Protein AF-0000000084549673 (afdb_homodimer)

Secondary structure (DSSP, 8-state):
--EEEEEEEEEEEE-STT---HHHHHHHHHHH-SSPPPEEETTEEEEEEEEEEEES-SS-TTSTT-EEEEEEEEEE-TTS-EEEEETTS---EEE--STTEEEEEEEEEEEETTTTEEEEE--TTS--HHHHHHHHHHHHT-TT-EEEE-B-TTHHHHHHH-SEEEEEEEEEE---TTT--TT--TTHHHHHHHHHTT-SEEEEEEE--TT--B-HHHHHHHHHHHHHTGGGEEEEEEEEEETTEEEEEETTT-B-EEEEEEEPPTT----HHHHHHHHHHHHHHHHHHHHTT-/--EEEEEEEEEEEE-STT---HHHHHHHHHHH-SSPPPEEETTEEEEEEEEEEEES-SSSTTSTT-EEEEEEEEEE-TTS-EEEEETTS---EEE--STTEEEEEEEEEEEETTTTEEEEE--TTS--HHHHHHHHHHHHT-TT-EEEE-B-HHHHHHHHH-SEEEEEEEEEE---TTT--TT--TTHHHHHHHHHTT-SEEEEEEE--TT--B-HHHHHHHHHHHHHTGGGEEEEEEEEEETTEEEEEETTTSB-EEEEEEEPPTT----HHHHHHHHHHHHHHHHHHHHTT-

Organism: NCBI:txid1508404

Sequence (588 aa):
MPTKLINFDLFKIYYGQNKQDTFDLKLDEEFKKNIKTEINVFDYILRIGELKQVKRNSAFPDLIDNKLWIGVIERINVTEEGYTAQIGKSGRKTYATGDDEGPLNDTVFLYDPKSGVLILQRSRGGAAHTNMTNFVSSMCKDENVTLKILVDKKTLSKLDKLPQIDTIEYQIAKPNPKTFRDNKRELNGDIKMLNKMKGEKMKVIIGEQKDVLLDKQMVRQKVKSLLESEDEVSRLIVKGYNNADREVLDLIKHKIQAHKKVTADPGHKVSYIHIIDVMESIFREKENLIKDFIMPTKLINFDLFKIYYGQNKQDTFDLKLDEEFKKNIKTEINVFDYILRIGELKQVKRNSAFPDLIDNKLWIGVIERINVTEEGYTAQIGKSGRKTYATGDDEGPLNDTVFLYDPKSGVLILQRSRGGAAHTNMTNFVSSMCKDENVTLKILVDKKTLSKLDKLPQIDTIEYQIAKPNPKTFRDNKRELNGDIKMLNKMKGEKMKVIIGEQKDVLLDKQMVRQKVKSLLESEDEVSRLIVKGYNNADREVLDLIKHKIQAHKKVTADPGHKVSYIHIIDVMESIFREKENLIKDFI

Solvent-accessible surface area (backbone atoms only — not comparable to full-atom values): 30996 Å² total; per-residue (Å²): 107,46,67,46,81,46,43,29,44,34,27,36,62,41,62,38,89,94,52,70,82,46,61,55,57,47,50,55,53,47,66,72,40,78,66,52,68,75,42,78,54,88,80,29,37,36,29,60,74,44,74,48,77,45,62,63,40,77,89,51,68,85,46,83,85,40,48,26,42,39,37,26,38,32,31,30,30,41,63,33,62,30,40,31,36,43,70,99,49,68,69,72,47,81,41,39,63,47,78,54,13,5,28,42,28,61,18,46,37,37,38,33,66,84,50,33,35,34,39,36,36,67,36,89,79,23,52,41,72,70,52,41,36,51,47,53,18,58,73,51,71,32,92,52,42,42,70,41,77,40,54,48,82,62,40,75,64,35,65,83,64,42,67,36,26,20,25,42,33,36,27,40,42,57,72,55,73,92,68,54,67,88,77,73,71,80,62,41,63,61,53,42,51,31,53,66,29,37,34,39,30,37,37,39,31,36,12,81,35,86,100,31,53,21,35,42,72,52,44,53,52,47,47,51,51,45,63,69,43,44,91,28,40,84,40,41,30,34,24,24,21,52,85,87,43,82,40,66,33,19,72,70,37,17,50,48,69,52,74,44,80,42,68,23,57,78,85,40,54,58,45,71,70,54,53,61,70,45,47,63,58,52,46,61,75,40,40,73,65,49,55,70,59,92,107,45,67,46,80,44,44,30,42,36,25,35,63,39,62,38,92,97,51,68,81,44,62,57,57,48,49,55,54,46,65,72,41,79,64,51,66,75,42,79,54,89,81,31,36,36,30,61,73,44,74,48,77,45,62,63,41,78,90,52,68,84,46,81,86,40,48,26,41,39,36,27,38,32,31,29,31,41,64,34,62,30,39,30,36,42,69,99,50,68,70,69,48,80,40,39,63,49,78,54,12,6,28,42,28,60,17,47,36,38,37,32,64,84,49,33,35,33,40,36,36,67,35,87,78,23,51,40,71,70,53,40,36,51,47,51,16,58,72,53,73,31,90,51,40,42,70,40,76,40,59,48,73,65,56,66,58,49,64,79,66,48,73,33,26,24,27,42,35,35,24,37,37,49,69,52,74,90,70,50,63,86,75,70,68,76,62,36,61,64,53,41,53,26,52,61,27,30,25,31,25,34,36,41,34,42,17,78,38,87,98,36,57,28,38,48,72,57,48,54,54,49,50,53,52,42,62,71,47,38,89,24,35,78,37,42,34,40,28,26,26,55,86,95,41,83,44,77,43,36,66,49,57,38,31,49,64,50,76,43,80,40,66,23,57,78,84,40,53,58,44,70,70,53,52,60,68,45,46,62,58,53,46,62,74,41,40,74,66,49,56,72,60,91

Radius of gyration: 26.8 Å; Cα contacts (8 Å, |Δi|>4): 1280; chains: 2; bounding box: 69×76×56 Å

InterPro domains:
  IPR046618 Protein of unknown function DUF6731 [PF20505] (3-285)

Foldseek 3Di:
DDKDKWKKFKWFKDFPPPDALLLVVLLVVQVPDPDFDWDDDPQWIKTWPDKDWDACDPPCRPDPLRIKIKTKIKIFRLPDWDWDDDPPDDDIDIHNPDSPHGDIDIKIWMARSVLRMIIIIDTDVHQDQVNVQVVSCVSSVTPGMHIHFAAAPCLVVCLVQFPWWFKKWWKFFADDVVPPDPPDCPCPPVNVVCVVVVHTIDIDMGGPDPPDTDDSVVLVVVQVSCVVPVVTIPFIWIWTHRVHRTDIRRVCPSTDMDIDMFDDDPPDHDDVVRVSVCNSVRCVVCVVVSVVSD/DDKDKWKKFKWFKDFPPPDALLLVVLLVVQVPDPDFDWDDDPQKIKTWPDKDWDACDPPCRPDPLRIKIKTKIKIFRLPDWDWDDDPPDDDIDIHNPDSPHGDIWIKIWMARSVLRMIIIIDTDVHQDQVNVQSVSCVSSVTPGMHIHFAADPVLLVVLVVFPWWFKKKKKFFADPPVPPDPPPCDCPPVNVVCVVVVHTMDIDMGGPDPPDTDDSVVLNVVQVVCVVRVVTIDWIWIWTDDVPDIDIRGRVVSTDMDIDMFDDDPPDHDDVVRVSVCNSVRCVVCVVVSVVSD

pLDDT: mean 82.58, std 14.22, range [35.56, 98.69]

Nearest PDB structures (foldseek):
  7qoo-assembly1_N  TM=3.558E-01  e=6.976E-04  Homo sapiens
  7ywx-assembly1_N  TM=2.847E-01  e=2.328E-03  Homo sapiens
  4yg6-assembly1_A  TM=3.276E-01  e=4.716E+00  Rotavirus A RVA/Cow-tc/USA/B223/1983/G10P[11]
  4yfw-assembly2_B  TM=3.011E-01  e=8.614E+00  Rotavirus A
  2w68-assembly2_B  TM=1.889E-01  e=6.919E+00  Vibrio cholerae

Structure (mmCIF, N/CA/C/O backbone):
data_AF-0000000084549673-model_v1
#
loop_
_entity.id
_entity.type
_entity.pdbx_description
1 polymer 'Uncharacterized protein'
#
loop_
_atom_site.group_PDB
_atom_site.id
_atom_site.type_symbol
_atom_site.label_atom_id
_atom_site.label_alt_id
_atom_site.label_comp_id
_atom_site.label_asym_id
_atom_site.label_entity_id
_atom_site.label_seq_id
_atom_site.pdbx_PDB_ins_code
_atom_site.Cartn_x
_atom_site.Cartn_y
_atom_site.Cartn_z
_atom_site.occupancy
_atom_site.B_iso_or_equiv
_atom_site.auth_seq_id
_atom_site.auth_comp_id
_atom_site.auth_asym_id
_atom_site.auth_atom_id
_atom_site.pdbx_PDB_model_num
ATOM 1 N N . MET A 1 1 ? -21.125 -1.888 -21.172 1 83.12 1 MET A N 1
ATOM 2 C CA . MET A 1 1 ? -21 -2.924 -20.156 1 83.12 1 MET A CA 1
ATOM 3 C C . MET A 1 1 ? -19.797 -2.666 -19.25 1 83.12 1 MET A C 1
ATOM 5 O O . MET A 1 1 ? -18.719 -2.316 -19.734 1 83.12 1 MET A O 1
ATOM 9 N N . PRO A 1 2 ? -20.031 -2.777 -17.859 1 88.25 2 PRO A N 1
ATOM 10 C CA . PRO A 1 2 ? -18.906 -2.531 -16.953 1 88.25 2 PRO A CA 1
ATOM 11 C C . PRO A 1 2 ? -17.766 -3.52 -17.172 1 88.25 2 PRO A C 1
ATOM 13 O O . PRO A 1 2 ? -18 -4.723 -17.297 1 88.25 2 PRO A O 1
ATOM 16 N N . THR A 1 3 ? -16.609 -3.043 -17.391 1 89.69 3 THR A N 1
ATOM 17 C CA . THR A 1 3 ? -15.422 -3.865 -17.641 1 89.69 3 THR A CA 1
ATOM 18 C C . THR A 1 3 ? -14.289 -3.492 -16.688 1 89.69 3 THR A C 1
ATOM 20 O O . THR A 1 3 ? -14.07 -2.312 -16.406 1 89.69 3 THR A O 1
ATOM 23 N N . LYS A 1 4 ? -13.609 -4.473 -16.141 1 88.5 4 LYS A N 1
ATOM 24 C CA . LYS A 1 4 ? -12.453 -4.273 -15.273 1 88.5 4 LYS A CA 1
ATOM 25 C C . LYS A 1 4 ? -11.266 -5.113 -15.734 1 88.5 4 LYS A C 1
ATOM 27 O O . LYS A 1 4 ? -11.438 -6.254 -16.172 1 88.5 4 LYS A O 1
ATOM 32 N N . LEU A 1 5 ? -10.141 -4.52 -15.656 1 86.88 5 LEU A N 1
ATOM 33 C CA . LEU A 1 5 ? -8.914 -5.285 -15.859 1 86.88 5 LEU A CA 1
ATOM 34 C C . LEU A 1 5 ? -8.461 -5.941 -14.555 1 86.88 5 LEU A C 1
ATOM 36 O O . LEU A 1 5 ? -8.148 -5.25 -13.586 1 86.88 5 LEU A O 1
ATOM 40 N N . ILE A 1 6 ? -8.492 -7.223 -14.523 1 91.31 6 ILE A N 1
ATOM 41 C CA . ILE A 1 6 ? -8.094 -7.984 -13.336 1 91.31 6 ILE A CA 1
ATOM 42 C C . ILE A 1 6 ? -6.691 -8.547 -13.531 1 91.31 6 ILE A C 1
ATOM 44 O O . ILE A 1 6 ? -6.371 -9.094 -14.586 1 91.31 6 ILE A O 1
ATOM 48 N N . ASN A 1 7 ? -5.844 -8.383 -12.555 1 85.81 7 ASN A N 1
ATOM 49 C CA . ASN A 1 7 ? -4.473 -8.867 -12.586 1 85.81 7 ASN A CA 1
ATOM 50 C C . ASN A 1 7 ? -4.305 -10.125 -11.727 1 85.81 7 ASN A C 1
ATOM 52 O O . ASN A 1 7 ? -4.902 -10.234 -10.656 1 85.81 7 ASN A O 1
ATOM 56 N N . PHE A 1 8 ? -3.443 -11.047 -12.242 1 92.44 8 PHE A N 1
ATOM 57 C CA . PHE A 1 8 ? -3.182 -12.312 -11.562 1 92.44 8 PHE A CA 1
ATOM 58 C C . PHE A 1 8 ? -1.685 -12.578 -11.477 1 92.44 8 PHE A C 1
ATOM 60 O O . PHE A 1 8 ? -0.946 -12.32 -12.43 1 92.44 8 PHE A O 1
ATOM 67 N N . ASP A 1 9 ? -1.258 -13.031 -10.375 1 86.19 9 ASP A N 1
ATOM 68 C CA . ASP A 1 9 ? 0.1 -13.539 -10.203 1 86.19 9 ASP A CA 1
ATOM 69 C C . ASP A 1 9 ? 0.119 -15.062 -10.156 1 86.19 9 ASP A C 1
ATOM 71 O O . ASP A 1 9 ? -0.875 -15.688 -9.781 1 86.19 9 ASP A O 1
ATOM 75 N N . LEU A 1 10 ? 1.238 -15.602 -10.656 1 92.31 10 LEU A N 1
ATOM 76 C CA . LEU A 1 10 ? 1.411 -17.047 -10.594 1 92.31 10 LEU A CA 1
ATOM 77 C C . LEU A 1 10 ? 2.518 -17.422 -9.617 1 92.31 10 LEU A C 1
ATOM 79 O O . LEU A 1 10 ? 3.6 -16.844 -9.641 1 92.31 10 LEU A O 1
ATOM 83 N N . PHE A 1 11 ? 2.115 -18.344 -8.797 1 90.12 11 PHE A N 1
ATOM 84 C CA . PHE A 1 11 ? 3.041 -18.859 -7.789 1 90.12 11 PHE A CA 1
ATOM 85 C C . PHE A 1 11 ? 3.152 -20.375 -7.871 1 90.12 11 PHE A C 1
ATOM 87 O O . PHE A 1 11 ? 2.234 -21.047 -8.352 1 90.12 11 PHE A O 1
ATOM 94 N N . LYS A 1 12 ? 4.262 -20.859 -7.434 1 89.94 12 LYS A N 1
ATOM 95 C CA . LYS A 1 12 ? 4.359 -22.281 -7.129 1 89.94 12 LYS A CA 1
ATOM 96 C C . LYS A 1 12 ? 4.426 -22.516 -5.625 1 89.94 12 LYS A C 1
ATOM 98 O O . LYS A 1 12 ? 5.152 -21.828 -4.91 1 89.94 12 LYS A O 1
ATOM 103 N N . ILE A 1 13 ? 3.564 -23.438 -5.125 1 92.69 13 ILE A N 1
ATOM 104 C CA . ILE A 1 13 ? 3.531 -23.75 -3.703 1 92.69 13 ILE A CA 1
ATOM 105 C C . ILE A 1 13 ? 4.609 -24.781 -3.381 1 92.69 13 ILE A C 1
ATOM 107 O O . ILE A 1 13 ? 4.707 -25.828 -4.047 1 92.69 13 ILE A O 1
ATOM 111 N N . TYR A 1 14 ? 5.387 -24.453 -2.398 1 85.25 14 TYR A N 1
ATOM 112 C CA . TYR A 1 14 ? 6.371 -25.391 -1.874 1 85.25 14 TYR A CA 1
ATOM 113 C C . TYR A 1 14 ? 6.078 -25.734 -0.417 1 85.25 14 TYR A C 1
ATOM 115 O O . TYR A 1 14 ? 5.691 -24.859 0.365 1 85.25 14 TYR A O 1
ATOM 123 N N . TYR A 1 15 ? 6.258 -26.969 -0.117 1 87 15 TYR A N 1
ATOM 124 C CA . TYR A 1 15 ? 6.012 -27.469 1.232 1 87 15 TYR A CA 1
ATOM 125 C C . TYR A 1 15 ? 7.324 -27.797 1.937 1 87 15 TYR A C 1
ATOM 127 O O . TYR A 1 15 ? 8.383 -27.844 1.304 1 87 15 TYR A O 1
ATOM 135 N N . GLY A 1 16 ? 7.133 -27.797 3.367 1 76.44 16 GLY A N 1
ATOM 136 C CA . GLY A 1 16 ? 8.289 -28.25 4.129 1 76.44 16 GLY A CA 1
ATOM 137 C C . GLY A 1 16 ? 8.727 -29.656 3.766 1 76.44 16 GLY A C 1
ATOM 138 O O . GLY A 1 16 ? 8.07 -30.344 2.973 1 76.44 16 GLY A O 1
ATOM 139 N N . GLN A 1 17 ? 9.836 -30.078 4.352 1 67 17 GLN A N 1
ATOM 140 C CA . GLN A 1 17 ? 10.469 -31.359 4.059 1 67 17 GLN A CA 1
ATOM 141 C C . GLN A 1 17 ? 9.477 -32.5 4.215 1 67 17 GLN A C 1
ATOM 143 O O . GLN A 1 17 ? 8.703 -32.531 5.176 1 67 17 GLN A O 1
ATOM 148 N N . ASN A 1 18 ? 9.398 -33.5 3.35 1 59.22 18 ASN A N 1
ATOM 149 C CA . ASN A 1 18 ? 8.711 -34.781 3.314 1 59.22 18 ASN A CA 1
ATOM 150 C C . ASN A 1 18 ? 7.215 -34.594 3.074 1 59.22 18 ASN A C 1
ATOM 152 O O . ASN A 1 18 ? 6.43 -35.5 3.348 1 59.22 18 ASN A O 1
ATOM 156 N N . LYS A 1 19 ? 6.852 -33.344 2.855 1 63.75 19 LYS A N 1
ATOM 157 C CA . LYS A 1 19 ? 5.41 -33.25 2.648 1 63.75 19 LYS A CA 1
ATOM 158 C C . LYS A 1 19 ? 5.074 -33.094 1.169 1 63.75 19 LYS A C 1
ATOM 160 O O . LYS A 1 19 ? 5.836 -32.469 0.423 1 63.75 19 LYS A O 1
ATOM 165 N N . GLN A 1 20 ? 4.191 -33.906 0.659 1 67.19 20 GLN A N 1
ATOM 166 C CA . GLN A 1 20 ? 3.607 -33.844 -0.676 1 67.19 20 GLN A CA 1
ATOM 167 C C . GLN A 1 20 ? 2.482 -32.812 -0.744 1 67.19 20 GLN A C 1
ATOM 169 O O . GLN A 1 20 ? 2.17 -32.156 0.255 1 67.19 20 GLN A O 1
ATOM 174 N N . ASP A 1 21 ? 1.849 -32.75 -2.041 1 70.62 21 ASP A N 1
ATOM 175 C CA . ASP A 1 21 ? 0.817 -31.766 -2.35 1 70.62 21 ASP A CA 1
ATOM 176 C C . ASP A 1 21 ? -0.351 -31.859 -1.372 1 70.62 21 ASP A C 1
ATOM 178 O O . ASP A 1 21 ? -1.394 -32.438 -1.699 1 70.62 21 ASP A O 1
ATOM 182 N N . THR A 1 22 ? -0.245 -31.266 -0.17 1 86.94 22 THR A N 1
ATOM 183 C CA . THR A 1 22 ? -1.205 -31.297 0.928 1 86.94 22 THR A CA 1
ATOM 184 C C . THR A 1 22 ? -2.344 -30.312 0.688 1 86.94 22 THR A C 1
ATOM 186 O O . THR A 1 22 ? -3.449 -30.5 1.206 1 86.94 22 THR A O 1
ATOM 189 N N . PHE A 1 23 ? -2.096 -29.359 -0.16 1 95.19 23 PHE A N 1
ATOM 190 C CA . PHE A 1 23 ? -3.139 -28.375 -0.377 1 95.19 23 PHE A CA 1
ATOM 191 C C . PHE A 1 23 ? -4.289 -28.969 -1.183 1 95.19 23 PHE A C 1
ATOM 193 O O . PHE A 1 23 ? -5.457 -28.688 -0.895 1 95.19 23 PHE A O 1
ATOM 200 N N . ASP A 1 24 ? -3.982 -29.812 -2.182 1 95.56 24 ASP A N 1
ATOM 201 C CA . ASP A 1 24 ? -5.008 -30.5 -2.959 1 95.56 24 ASP A CA 1
ATOM 202 C C . ASP A 1 24 ? -5.914 -31.328 -2.055 1 95.56 24 ASP A C 1
ATOM 204 O O . ASP A 1 24 ? -7.137 -31.297 -2.191 1 95.56 24 ASP A O 1
ATOM 208 N N . LEU A 1 25 ? -5.352 -32.062 -1.158 1 94.56 25 LEU A N 1
ATOM 209 C CA . LEU A 1 25 ? -6.109 -32.875 -0.231 1 94.56 25 LEU A CA 1
ATOM 210 C C . LEU A 1 25 ? -7.012 -32.031 0.654 1 94.56 25 LEU A C 1
ATOM 212 O O . LEU A 1 25 ? -8.156 -32.406 0.921 1 94.56 25 LEU A O 1
ATOM 216 N N . LYS A 1 26 ? -6.512 -30.984 1.095 1 96.12 26 LYS A N 1
ATOM 217 C CA . LYS A 1 26 ? -7.293 -30.094 1.949 1 96.12 26 LYS A CA 1
ATOM 218 C C . LYS A 1 26 ? -8.445 -29.469 1.176 1 96.12 26 LYS A C 1
ATOM 220 O O . LYS A 1 26 ? -9.531 -29.25 1.728 1 96.12 26 LYS A O 1
ATOM 225 N N . LEU A 1 27 ? -8.18 -29.125 -0.097 1 97.56 27 LEU A N 1
ATOM 226 C CA . LEU A 1 27 ? -9.258 -28.594 -0.927 1 97.56 27 LEU A CA 1
ATOM 227 C C . LEU A 1 27 ? -10.352 -29.625 -1.131 1 97.56 27 LEU A C 1
ATOM 229 O O . LEU A 1 27 ? -11.539 -29.297 -1.164 1 97.56 27 LEU A O 1
ATOM 233 N N . ASP A 1 28 ? -9.953 -30.891 -1.211 1 96.5 28 ASP A N 1
ATOM 234 C CA . ASP A 1 28 ? -10.93 -31.969 -1.292 1 96.5 28 ASP A CA 1
ATOM 235 C C . ASP A 1 28 ? -11.812 -32.031 -0.044 1 96.5 28 ASP A C 1
ATOM 237 O O . ASP A 1 28 ? -13.023 -32.188 -0.14 1 96.5 28 ASP A O 1
ATOM 241 N N . GLU A 1 29 ? -11.211 -31.859 1.021 1 96.94 29 GLU A N 1
ATOM 242 C CA . GLU A 1 29 ? -11.945 -31.828 2.281 1 96.94 29 GLU A CA 1
ATOM 243 C C . GLU A 1 29 ? -12.906 -30.656 2.34 1 96.94 29 GLU A C 1
ATOM 245 O O . GLU A 1 29 ? -14.062 -30.797 2.721 1 96.94 29 GLU A O 1
ATOM 250 N N . GLU A 1 30 ? -12.422 -29.5 1.992 1 97.25 30 GLU A N 1
ATOM 251 C CA . GLU A 1 30 ? -13.234 -28.281 2.02 1 97.25 30 GLU A CA 1
ATOM 252 C C . GLU A 1 30 ? -14.422 -28.391 1.064 1 97.25 30 GLU A C 1
ATOM 254 O O . GLU A 1 30 ? -15.5 -27.859 1.343 1 97.25 30 GLU A O 1
ATOM 259 N N . PHE A 1 31 ? -14.172 -29.031 -0.018 1 96.94 31 PHE A N 1
ATOM 260 C CA . PHE A 1 31 ? -15.203 -29.203 -1.038 1 96.94 31 PHE A CA 1
ATOM 261 C C . PHE A 1 31 ? -16.406 -29.938 -0.476 1 96.94 31 PHE A C 1
ATOM 263 O O . PHE A 1 31 ? -17.547 -29.656 -0.866 1 96.94 31 PHE A O 1
ATOM 270 N N . LYS A 1 32 ? -16.234 -30.734 0.459 1 96.06 32 LYS A N 1
ATOM 271 C CA . LYS A 1 32 ? -17.281 -31.578 1.014 1 96.06 32 LYS A CA 1
ATOM 272 C C . LYS A 1 32 ? -17.969 -30.906 2.203 1 96.06 32 LYS A C 1
ATOM 274 O O . LYS A 1 32 ? -19.047 -31.328 2.625 1 96.06 32 LYS A O 1
ATOM 279 N N . LYS A 1 33 ? -17.438 -29.859 2.648 1 95.06 33 LYS A N 1
ATOM 280 C CA . LYS A 1 33 ? -17.953 -29.203 3.848 1 95.06 33 LYS A CA 1
ATOM 281 C C . LYS A 1 33 ? -19.047 -28.188 3.5 1 95.06 33 LYS A C 1
ATOM 283 O O . LYS A 1 33 ? -18.938 -27.484 2.498 1 95.06 33 LYS A O 1
ATOM 288 N N . ASN A 1 34 ? -20 -28.125 4.344 1 90.25 34 ASN A N 1
ATOM 289 C CA . ASN A 1 34 ? -21 -27.078 4.234 1 90.25 34 ASN A CA 1
ATOM 290 C C . ASN A 1 34 ? -20.484 -25.75 4.812 1 90.25 34 ASN A C 1
ATOM 292 O O . ASN A 1 34 ? -20.562 -24.719 4.156 1 90.25 34 ASN A O 1
ATOM 296 N N . ILE A 1 35 ? -20.047 -25.938 6.023 1 91.94 35 ILE A N 1
ATOM 297 C CA . ILE A 1 35 ? -19.406 -24.797 6.66 1 91.94 35 ILE A CA 1
ATOM 298 C C . ILE A 1 35 ? -17.891 -24.906 6.5 1 91.94 35 ILE A C 1
ATOM 300 O O . ILE A 1 35 ? -17.266 -25.844 6.988 1 91.94 35 ILE A O 1
ATOM 304 N N . LYS A 1 36 ? -17.359 -23.984 5.82 1 95.31 36 LYS A N 1
ATOM 305 C CA . LYS A 1 36 ? -15.945 -24.031 5.484 1 95.31 36 LYS A CA 1
ATOM 306 C C . LYS A 1 36 ? -15.078 -23.734 6.703 1 95.31 36 LYS A C 1
ATOM 308 O O . LYS A 1 36 ? -15.539 -23.094 7.656 1 95.31 36 LYS A O 1
ATOM 313 N N . THR A 1 37 ? -13.906 -24.219 6.602 1 96.81 37 THR A N 1
ATOM 314 C CA . THR A 1 37 ? -12.93 -23.969 7.652 1 96.81 37 THR A CA 1
ATOM 315 C C . THR A 1 37 ? -12.555 -22.5 7.703 1 96.81 37 THR A C 1
ATOM 317 O O . THR A 1 37 ? -12.281 -21.875 6.668 1 96.81 37 THR A O 1
ATOM 320 N N . GLU A 1 38 ? -12.617 -21.938 8.852 1 97.12 38 GLU A N 1
ATOM 321 C CA . GLU A 1 38 ? -12.227 -20.547 9.062 1 97.12 38 GLU A CA 1
ATOM 322 C C . GLU A 1 38 ? -10.844 -20.453 9.695 1 97.12 38 GLU A C 1
ATOM 324 O O . GLU A 1 38 ? -10.57 -21.109 10.711 1 97.12 38 GLU A O 1
ATOM 329 N N . ILE A 1 39 ? -9.984 -19.703 9.078 1 94.62 39 ILE A N 1
ATOM 330 C CA . ILE A 1 39 ? -8.609 -19.547 9.539 1 94.62 39 ILE A CA 1
ATOM 331 C C . ILE A 1 39 ? -8.383 -18.094 9.977 1 94.62 39 ILE A C 1
ATOM 333 O O . ILE A 1 39 ? -8.625 -17.156 9.211 1 94.62 39 ILE A O 1
ATOM 3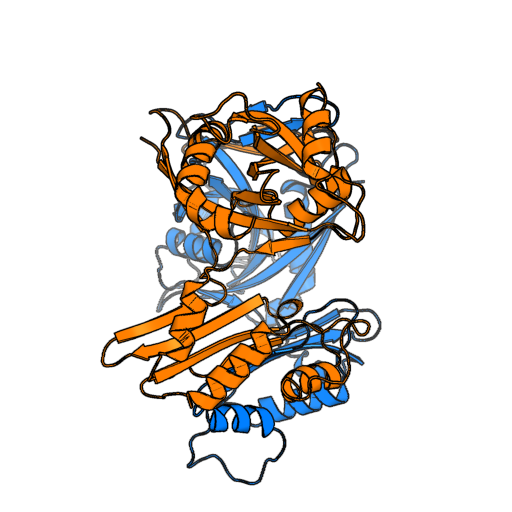37 N N . ASN A 1 40 ? -7.902 -17.953 11.172 1 88.88 40 ASN A N 1
ATOM 338 C CA . ASN A 1 40 ? -7.547 -16.625 11.672 1 88.88 40 ASN A CA 1
ATOM 339 C C . ASN A 1 40 ? -6.18 -16.188 11.164 1 88.88 40 ASN A C 1
ATOM 341 O O . ASN A 1 40 ? -5.18 -16.875 11.383 1 88.88 40 ASN A O 1
ATOM 345 N N . VAL A 1 41 ? -6.172 -15.172 10.445 1 78.44 41 VAL A N 1
ATOM 346 C CA . VAL A 1 41 ? -4.938 -14.555 9.984 1 78.44 41 VAL A CA 1
ATOM 347 C C . VAL A 1 41 ? -4.883 -13.102 10.445 1 78.44 41 VAL A C 1
ATOM 349 O O . VAL A 1 41 ? -5.559 -12.234 9.875 1 78.44 41 VAL A O 1
ATOM 352 N N . PHE A 1 42 ? -4.117 -12.773 11.438 1 70.5 42 PHE A N 1
ATOM 353 C CA . PHE A 1 42 ? -4.047 -11.453 12.055 1 70.5 42 PHE A CA 1
ATOM 354 C C . PHE A 1 42 ? -5.422 -11 12.531 1 70.5 42 PHE A C 1
ATOM 356 O O . PHE A 1 42 ? -6.035 -11.656 13.375 1 70.5 42 PHE A O 1
ATOM 363 N N . ASP A 1 43 ? -5.922 -9.883 11.922 1 73.69 43 ASP A N 1
ATOM 364 C CA . ASP A 1 43 ? -7.199 -9.336 12.375 1 73.69 43 ASP A CA 1
ATOM 365 C C . ASP A 1 43 ? -8.336 -9.758 11.453 1 73.69 43 ASP A C 1
ATOM 367 O O . ASP A 1 43 ? -9.453 -9.234 11.555 1 73.69 43 ASP A O 1
ATOM 371 N N . TYR A 1 44 ? -8.023 -10.797 10.633 1 86.5 44 TYR A N 1
ATOM 372 C CA . TYR A 1 44 ? -9.016 -11.211 9.656 1 86.5 44 TYR A CA 1
ATOM 373 C C . TYR A 1 44 ? -9.281 -12.711 9.75 1 86.5 44 TYR A C 1
ATOM 375 O O . TYR A 1 44 ? -8.516 -13.445 10.383 1 86.5 44 TYR A O 1
ATOM 383 N N . ILE A 1 45 ? -10.398 -13.086 9.25 1 95 45 ILE A N 1
ATOM 384 C CA . ILE A 1 45 ? -10.75 -14.492 9.086 1 95 45 ILE A CA 1
ATOM 385 C C . ILE A 1 45 ? -10.82 -14.836 7.598 1 95 45 ILE A C 1
ATOM 387 O O . ILE A 1 45 ? -11.508 -14.156 6.828 1 95 45 ILE A O 1
ATOM 391 N N . LEU A 1 46 ? -10.039 -15.805 7.203 1 96.12 46 LEU A N 1
ATOM 392 C CA . LEU A 1 46 ? -10.062 -16.281 5.824 1 96.12 46 LEU A CA 1
ATOM 393 C C . LEU A 1 46 ? -10.812 -17.609 5.719 1 96.12 46 LEU A C 1
ATOM 395 O O . LEU A 1 46 ? -10.68 -18.469 6.586 1 96.12 46 LEU A O 1
ATOM 399 N N . ARG A 1 47 ? -11.562 -17.781 4.746 1 97.69 47 ARG A N 1
ATOM 400 C CA . ARG A 1 47 ? -12.219 -19.047 4.43 1 97.69 47 ARG A CA 1
ATOM 401 C C . ARG A 1 47 ? -12.477 -19.172 2.93 1 97.69 47 ARG A C 1
ATOM 403 O O . ARG A 1 47 ? -12.391 -18.188 2.197 1 97.69 47 ARG A O 1
ATOM 410 N N . ILE A 1 48 ? -12.688 -20.328 2.482 1 97.69 48 ILE A N 1
ATOM 411 C CA . ILE A 1 48 ? -13.086 -20.531 1.095 1 97.69 48 ILE A CA 1
ATOM 412 C C . ILE A 1 48 ? -14.586 -20.328 0.952 1 97.69 48 ILE A C 1
ATOM 414 O O . ILE A 1 48 ? -15.383 -21.047 1.565 1 97.69 48 ILE A O 1
ATOM 418 N N . GLY A 1 49 ? -15 -19.375 0.216 1 95.88 49 GLY A N 1
ATOM 419 C CA . GLY A 1 49 ? -16.422 -19.094 0.02 1 95.88 49 GLY A CA 1
ATOM 420 C C . GLY A 1 49 ? -17.047 -19.938 -1.068 1 95.88 49 GLY A C 1
ATOM 421 O O . GLY A 1 49 ? -18.219 -20.328 -0.961 1 95.88 49 GLY A O 1
ATOM 422 N N . GLU A 1 50 ? -16.328 -20.094 -2.109 1 95.38 50 GLU A N 1
ATOM 423 C CA . GLU A 1 50 ? -16.734 -20.906 -3.246 1 95.38 50 GLU A CA 1
ATOM 424 C C . GLU A 1 50 ? -15.594 -21.797 -3.719 1 95.38 50 GLU A C 1
ATOM 426 O O . GLU A 1 50 ? -14.43 -21.406 -3.67 1 95.38 50 GLU A O 1
ATOM 431 N N . LEU A 1 51 ? -15.969 -22.984 -4.094 1 97.62 51 LEU A N 1
ATOM 432 C CA . LEU A 1 51 ? -14.977 -23.938 -4.578 1 97.62 51 LEU A CA 1
ATOM 433 C C . LEU A 1 51 ? -15.586 -24.859 -5.625 1 97.62 51 LEU A C 1
ATOM 435 O O . LEU A 1 51 ? -16.656 -25.422 -5.414 1 97.62 51 LEU A O 1
ATOM 439 N N . LYS A 1 52 ? -14.898 -24.938 -6.727 1 96.81 52 LYS A N 1
ATOM 440 C CA . LYS A 1 52 ? -15.352 -25.875 -7.758 1 96.81 52 LYS A CA 1
ATOM 441 C C . LYS A 1 52 ? -14.164 -26.578 -8.414 1 96.81 52 LYS A C 1
ATOM 443 O O . LYS A 1 52 ? -13.023 -26.156 -8.266 1 96.81 52 LYS A O 1
ATOM 448 N N . GLN A 1 53 ? -14.469 -27.609 -9.109 1 95.5 53 GLN A N 1
ATOM 449 C CA . GLN A 1 53 ? -13.484 -28.391 -9.859 1 95.5 53 GLN A CA 1
ATOM 450 C C . GLN A 1 53 ? -13.766 -28.328 -11.359 1 95.5 53 GLN A C 1
ATOM 452 O O . GLN A 1 53 ? -14.922 -28.375 -11.781 1 95.5 53 GLN A O 1
ATOM 457 N N . VAL A 1 54 ? -12.672 -28.172 -12.047 1 94.88 54 VAL A N 1
ATOM 458 C CA . VAL A 1 54 ? -12.773 -28.297 -13.5 1 94.88 54 VAL A CA 1
ATOM 459 C C . VAL A 1 54 ? -11.703 -29.266 -14.008 1 94.88 54 VAL A C 1
ATOM 461 O O . VAL A 1 54 ? -10.719 -29.531 -13.312 1 94.88 54 VAL A O 1
ATOM 464 N N . LYS A 1 55 ? -11.93 -29.797 -15.188 1 93.69 55 LYS A N 1
ATOM 465 C CA . LYS A 1 55 ? -10.969 -30.75 -15.75 1 93.69 55 LYS A CA 1
ATOM 466 C C . LYS A 1 55 ? -9.703 -30.031 -16.219 1 93.69 55 LYS A C 1
ATOM 468 O O . LYS A 1 55 ? -9.781 -28.984 -16.891 1 93.69 55 LYS A O 1
ATOM 473 N N . ARG A 1 56 ? -8.656 -30.547 -15.781 1 93.56 56 ARG A N 1
ATOM 474 C CA . ARG A 1 56 ? -7.379 -29.984 -16.203 1 93.56 56 ARG A CA 1
ATOM 475 C C . ARG A 1 56 ? -7.156 -30.203 -17.688 1 93.56 56 ARG A C 1
ATOM 477 O O . ARG A 1 56 ? -6.715 -29.297 -18.406 1 93.56 56 ARG A O 1
ATOM 484 N N . ASN A 1 57 ? -7.332 -31.484 -18.094 1 87.19 57 ASN A N 1
ATOM 485 C CA . ASN A 1 57 ? -7.289 -31.859 -19.5 1 87.19 57 ASN A CA 1
ATOM 486 C C . ASN A 1 57 ? -8.664 -32.281 -20 1 87.19 57 ASN A C 1
ATOM 488 O O . ASN A 1 57 ? -9.164 -33.344 -19.641 1 87.19 57 ASN A O 1
ATOM 492 N N . SER A 1 58 ? -9.172 -31.484 -20.844 1 81.25 58 SER A N 1
ATOM 493 C CA . SER A 1 58 ? -10.516 -31.781 -21.328 1 81.25 58 SER A CA 1
ATOM 494 C C . SER A 1 58 ? -10.492 -32.844 -22.406 1 81.25 58 SER A C 1
ATOM 496 O O . SER A 1 58 ? -11.492 -33.531 -22.625 1 81.25 58 SER A O 1
ATOM 498 N N . ALA A 1 59 ? -9.305 -32.969 -23.016 1 78.94 59 ALA A N 1
ATOM 499 C CA . ALA A 1 59 ? -9.18 -33.938 -24.094 1 78.94 59 ALA A CA 1
ATOM 500 C C . ALA A 1 59 ? -9.133 -35.375 -23.547 1 78.94 59 ALA A C 1
ATOM 502 O O . ALA A 1 59 ? -9.555 -36.312 -24.219 1 78.94 59 ALA A O 1
ATOM 503 N N . PHE A 1 60 ? -8.594 -35.531 -22.344 1 83.31 60 PHE A N 1
ATOM 504 C CA . PHE A 1 60 ? -8.508 -36.844 -21.703 1 83.31 60 PHE A CA 1
ATOM 505 C C . PHE A 1 60 ? -9.18 -36.844 -20.344 1 83.31 60 PHE A C 1
ATOM 507 O O . PHE A 1 60 ? -8.5 -36.875 -19.312 1 83.31 60 PHE A O 1
ATOM 514 N N . PRO A 1 61 ? -10.43 -36.844 -20.297 1 77.69 61 PRO A N 1
ATOM 515 C CA . PRO A 1 61 ? -11.188 -36.625 -19.062 1 77.69 61 PRO A CA 1
ATOM 516 C C . PRO A 1 61 ? -11.008 -37.75 -18.062 1 77.69 61 PRO A C 1
ATOM 518 O O . PRO A 1 61 ? -11.195 -37.562 -16.859 1 77.69 61 PRO A O 1
ATOM 521 N N . ASP A 1 62 ? -10.625 -38.875 -18.516 1 79.19 62 ASP A N 1
ATOM 522 C CA . ASP A 1 62 ? -10.594 -40.062 -17.641 1 79.19 62 ASP A CA 1
ATOM 523 C C . ASP A 1 62 ? -9.219 -40.219 -16.984 1 79.19 62 ASP A C 1
ATOM 525 O O . ASP A 1 62 ? -8.977 -41.188 -16.281 1 79.19 62 ASP A O 1
ATOM 529 N N . LEU A 1 63 ? -8.414 -39.219 -17.203 1 79.06 63 LEU A N 1
ATOM 530 C CA . LEU A 1 63 ? -7.105 -39.25 -16.562 1 79.06 63 LEU A CA 1
ATOM 531 C C . LEU A 1 63 ? -7.23 -39.156 -15.055 1 79.06 63 LEU A C 1
ATOM 533 O O . LEU A 1 63 ? -8.086 -38.406 -14.547 1 79.06 63 LEU A O 1
ATOM 537 N N . ILE A 1 64 ? -6.414 -39.844 -14.383 1 77.44 64 ILE A N 1
ATOM 538 C CA . ILE A 1 64 ? -6.344 -39.75 -12.93 1 77.44 64 ILE A CA 1
ATOM 539 C C . ILE A 1 64 ? -5.809 -38.375 -12.523 1 77.44 64 ILE A C 1
ATOM 541 O O . ILE A 1 64 ? -4.906 -37.844 -13.164 1 77.44 64 ILE A O 1
ATOM 545 N N . ASP A 1 65 ? -6.371 -37.75 -11.602 1 80.81 65 ASP A N 1
ATOM 546 C CA . ASP A 1 65 ? -5.918 -36.5 -11.031 1 80.81 65 ASP A CA 1
ATOM 547 C C . ASP A 1 65 ? -6.031 -35.375 -12.047 1 80.81 65 ASP A C 1
ATOM 549 O O . ASP A 1 65 ? -5.121 -34.531 -12.164 1 80.81 65 ASP A O 1
ATOM 553 N N . ASN A 1 66 ? -7.02 -35.469 -12.891 1 89.62 66 ASN A N 1
ATOM 554 C CA . ASN A 1 66 ? -7.301 -34.5 -13.938 1 89.62 66 ASN A CA 1
ATOM 555 C C . ASN A 1 66 ? -8.211 -33.375 -13.422 1 89.62 66 ASN A C 1
ATOM 557 O O . ASN A 1 66 ? -9.305 -33.188 -13.945 1 89.62 66 ASN A O 1
ATOM 561 N N . LYS A 1 67 ? -7.68 -32.688 -12.422 1 94.12 67 LYS A N 1
ATOM 562 C CA . LYS A 1 67 ? -8.555 -31.656 -11.867 1 94.12 67 LYS A CA 1
ATOM 563 C C . LYS A 1 67 ? -7.793 -30.375 -11.594 1 94.12 67 LYS A C 1
ATOM 565 O O . LYS A 1 67 ? -6.605 -30.406 -11.258 1 94.12 67 LYS A O 1
ATOM 570 N N . LEU A 1 68 ? -8.445 -29.297 -11.805 1 96.81 68 LEU A N 1
ATOM 571 C CA . LEU A 1 68 ? -8.086 -27.969 -11.344 1 96.81 68 LEU A CA 1
ATOM 572 C C . LEU A 1 68 ? -9.078 -27.469 -10.289 1 96.81 68 LEU A C 1
ATOM 574 O O . LEU A 1 68 ? -10.281 -27.719 -10.398 1 96.81 68 LEU A O 1
ATOM 578 N N . TRP A 1 69 ? -8.539 -26.828 -9.289 1 98.12 69 TRP A N 1
ATOM 579 C CA . TRP A 1 69 ? -9.406 -26.172 -8.328 1 98.12 69 TRP A CA 1
ATOM 580 C C . TRP A 1 69 ? -9.578 -24.688 -8.664 1 98.12 69 TRP A C 1
ATOM 582 O O . TRP A 1 69 ? -8.602 -24.016 -8.984 1 98.12 69 TRP A O 1
ATOM 592 N N . ILE A 1 70 ? -10.773 -24.203 -8.695 1 98.62 70 ILE A N 1
ATOM 593 C CA . ILE A 1 70 ? -11.086 -22.766 -8.75 1 98.62 70 ILE A CA 1
ATOM 594 C C . ILE A 1 70 ? -11.898 -22.375 -7.52 1 98.62 70 ILE A C 1
ATOM 596 O O . ILE A 1 70 ? -12.883 -23.016 -7.176 1 98.62 70 ILE A O 1
ATOM 600 N N . GLY A 1 71 ? -11.469 -21.391 -6.855 1 98 71 GLY A N 1
ATOM 601 C CA . GLY A 1 71 ? -12.172 -20.984 -5.645 1 98 71 GLY A CA 1
ATOM 602 C C . GLY A 1 71 ? -12.016 -19.516 -5.328 1 98 71 GLY A C 1
ATOM 603 O O . GLY A 1 71 ? -11.398 -18.766 -6.094 1 98 71 GLY A O 1
ATOM 604 N N . VAL A 1 72 ? -12.711 -19.078 -4.309 1 97.81 72 VAL A N 1
ATOM 605 C CA . VAL A 1 72 ? -12.672 -17.719 -3.791 1 97.81 72 VAL A CA 1
ATOM 606 C C . VAL A 1 72 ? -12.281 -17.734 -2.314 1 97.81 72 VAL A C 1
ATOM 608 O O . VAL A 1 72 ? -12.914 -18.422 -1.509 1 97.81 72 VAL A O 1
ATOM 611 N N . ILE A 1 73 ? -11.227 -17.078 -2.035 1 97.44 73 ILE A N 1
ATOM 612 C CA . ILE A 1 73 ? -10.898 -16.828 -0.634 1 97.44 73 ILE A CA 1
ATOM 613 C C . ILE A 1 73 ? -11.617 -15.578 -0.145 1 97.44 73 ILE A C 1
ATOM 615 O O . ILE A 1 73 ? -11.492 -14.508 -0.746 1 97.44 73 ILE A O 1
ATOM 619 N N . GLU A 1 74 ? -12.43 -15.758 0.885 1 96.94 74 GLU A N 1
ATOM 620 C CA . GLU A 1 74 ? -13.086 -14.641 1.55 1 96.94 74 GLU A CA 1
ATOM 621 C C . GLU A 1 74 ? -12.266 -14.141 2.736 1 96.94 74 GLU A C 1
ATOM 623 O O . GLU A 1 74 ? -11.898 -14.93 3.615 1 96.94 74 GLU A O 1
ATOM 628 N N . ARG A 1 75 ? -11.898 -12.922 2.691 1 95.75 75 ARG A N 1
ATOM 629 C CA . ARG A 1 75 ? -11.281 -12.258 3.832 1 95.75 75 ARG A CA 1
ATOM 630 C C . ARG A 1 75 ? -12.305 -11.43 4.605 1 95.75 75 ARG A C 1
ATOM 632 O O . ARG A 1 75 ? -12.758 -10.391 4.125 1 95.75 75 ARG A O 1
ATOM 639 N N . ILE A 1 76 ? -12.656 -11.875 5.812 1 95.88 76 ILE A N 1
ATOM 640 C CA . ILE A 1 76 ? -13.688 -11.25 6.629 1 95.88 76 ILE A CA 1
ATOM 641 C C . ILE A 1 76 ? -13.047 -10.43 7.746 1 95.88 76 ILE A C 1
ATOM 643 O O . ILE A 1 76 ? -12.195 -10.938 8.484 1 95.88 76 ILE A O 1
ATOM 647 N N . ASN A 1 77 ? -13.398 -9.188 7.828 1 93.06 77 ASN A N 1
ATOM 648 C CA . ASN A 1 77 ? -12.93 -8.32 8.906 1 93.06 77 ASN A CA 1
ATOM 649 C C . ASN A 1 77 ? -14.008 -8.125 9.977 1 93.06 77 ASN A C 1
ATOM 651 O O . ASN A 1 77 ? -14.867 -7.254 9.844 1 93.06 77 ASN A O 1
ATOM 655 N N . VAL A 1 78 ? -13.977 -8.82 11.016 1 92.69 78 VAL A N 1
ATOM 656 C CA . VAL A 1 78 ? -15.047 -8.805 12.008 1 92.69 78 VAL A CA 1
ATOM 657 C C . VAL A 1 78 ? -14.875 -7.605 12.938 1 92.69 78 VAL A C 1
ATOM 659 O O . VAL A 1 78 ? -15.742 -7.328 13.773 1 92.69 78 VAL A O 1
ATOM 662 N N . THR A 1 79 ? -13.82 -6.859 12.766 1 89.62 79 THR A N 1
ATOM 663 C CA . THR A 1 79 ? -13.578 -5.719 13.641 1 89.62 79 THR A CA 1
ATOM 664 C C . THR A 1 79 ? -14.18 -4.445 13.055 1 89.62 79 THR A C 1
ATOM 666 O O . THR A 1 79 ? -14.219 -3.404 13.711 1 89.62 79 THR A O 1
ATOM 669 N N . GLU A 1 80 ? -14.633 -4.559 11.867 1 91.19 80 GLU A N 1
ATOM 670 C CA . GLU A 1 80 ? -15.164 -3.375 11.203 1 91.19 80 GLU A CA 1
ATOM 671 C C . GLU A 1 80 ? -16.625 -3.574 10.805 1 91.19 80 GLU A C 1
ATOM 673 O O . GLU A 1 80 ? -17.062 -4.703 10.562 1 91.19 80 GLU A O 1
ATOM 678 N N . GLU A 1 81 ? -17.297 -2.457 10.789 1 94.06 81 GLU A N 1
ATOM 679 C CA . GLU A 1 81 ? -18.625 -2.426 10.164 1 94.06 81 GLU A CA 1
ATOM 680 C C . GLU A 1 81 ? -18.516 -2.186 8.664 1 94.06 81 GLU A C 1
ATOM 682 O O . GLU A 1 81 ? -17.484 -1.758 8.164 1 94.06 81 GLU A O 1
ATOM 687 N N . GLY A 1 82 ? -19.562 -2.658 7.914 1 94 82 GLY A N 1
ATOM 688 C CA . GLY A 1 82 ? -19.688 -2.307 6.508 1 94 82 GLY A CA 1
ATOM 689 C C . GLY A 1 82 ? -20.562 -1.095 6.273 1 94 82 GLY A C 1
ATOM 690 O O . GLY A 1 82 ? -21.562 -0.902 6.973 1 94 82 GLY A O 1
ATOM 691 N N . TYR A 1 83 ? -20.156 -0.224 5.305 1 95.5 83 TYR A N 1
ATOM 692 C CA . TYR A 1 83 ? -20.938 0.95 4.941 1 95.5 83 TYR A CA 1
ATOM 693 C C . TYR A 1 83 ? -21.172 1.003 3.439 1 95.5 83 TYR A C 1
ATOM 695 O O . TYR A 1 83 ? -20.297 0.644 2.65 1 95.5 83 TYR A O 1
ATOM 703 N N . THR A 1 84 ? -22.344 1.402 3.051 1 96.81 84 THR A N 1
ATOM 704 C CA . THR A 1 84 ? -22.656 1.722 1.66 1 96.81 84 THR A CA 1
ATOM 705 C C . THR A 1 84 ? -23.344 3.074 1.557 1 96.81 84 THR A C 1
ATOM 707 O O . THR A 1 84 ? -23.891 3.574 2.541 1 96.81 84 THR A O 1
ATOM 710 N N . ALA A 1 85 ? -23.203 3.65 0.453 1 96.69 85 ALA A N 1
ATOM 711 C CA . ALA A 1 85 ? -23.891 4.91 0.177 1 96.69 85 ALA A CA 1
ATOM 712 C C . ALA A 1 85 ? -24.359 4.973 -1.273 1 96.69 85 ALA A C 1
ATOM 714 O O . ALA A 1 85 ? -23.891 4.207 -2.119 1 96.69 85 ALA A O 1
ATOM 715 N N . GLN A 1 86 ? -25.359 5.77 -1.443 1 96.06 86 GLN A N 1
ATOM 716 C CA . GLN A 1 86 ? -25.859 6.098 -2.775 1 96.06 86 GLN A CA 1
ATOM 717 C C . GLN A 1 86 ? -25.438 7.508 -3.186 1 96.06 86 GLN A C 1
ATOM 719 O O . GLN A 1 86 ? -25.609 8.461 -2.416 1 96.06 86 GLN A O 1
ATOM 724 N N . ILE A 1 87 ? -24.875 7.547 -4.348 1 95.25 87 ILE A N 1
ATOM 725 C CA . ILE A 1 87 ? -24.484 8.875 -4.82 1 95.25 87 ILE A CA 1
ATOM 726 C C . ILE A 1 87 ? -25.719 9.719 -5.074 1 95.25 87 ILE A C 1
ATOM 728 O O . ILE A 1 87 ? -26.781 9.188 -5.426 1 95.25 87 ILE A O 1
ATOM 732 N N . GLY A 1 88 ? -25.625 11.031 -4.938 1 94 88 GLY A N 1
ATOM 733 C CA . GLY A 1 88 ? -26.734 11.945 -5.141 1 94 88 GLY A CA 1
ATOM 734 C C . GLY A 1 88 ? -27.688 11.992 -3.963 1 94 88 GLY A C 1
ATOM 735 O O . GLY A 1 88 ? -28.672 12.75 -3.979 1 94 88 GLY A O 1
ATOM 736 N N . LYS A 1 89 ? -27.453 11.234 -2.992 1 93.5 89 LYS A N 1
ATOM 737 C CA . LYS A 1 89 ? -28.281 11.211 -1.787 1 93.5 89 LYS A CA 1
ATOM 738 C C . LYS A 1 89 ? -27.422 11.367 -0.534 1 93.5 89 LYS A C 1
ATOM 740 O O . LYS A 1 89 ? -26.25 10.992 -0.53 1 93.5 89 LYS A O 1
ATOM 745 N N . SER A 1 90 ? -28.031 11.883 0.467 1 92.44 90 SER A N 1
ATOM 746 C CA . SER A 1 90 ? -27.344 12.008 1.747 1 92.44 90 SER A CA 1
ATOM 747 C C . SER A 1 90 ? -27.453 10.719 2.555 1 92.44 90 SER A C 1
ATOM 749 O O . SER A 1 90 ? -28.391 9.938 2.373 1 92.44 90 SER A O 1
ATOM 751 N N . GLY A 1 91 ? -26.438 10.57 3.344 1 92.44 91 GLY A N 1
ATOM 752 C CA . GLY A 1 91 ? -26.531 9.484 4.312 1 92.44 91 GLY A CA 1
ATOM 753 C C . GLY A 1 91 ? -25.812 8.227 3.863 1 92.44 91 GLY A C 1
ATOM 754 O O . GLY A 1 91 ? -25.266 8.172 2.756 1 92.44 91 GLY A O 1
ATOM 755 N N . ARG A 1 92 ? -25.656 7.293 4.77 1 95.06 92 ARG A N 1
ATOM 756 C CA . ARG A 1 92 ? -25.016 5.996 4.566 1 95.06 92 ARG A CA 1
ATOM 757 C C . ARG A 1 92 ? -25.844 4.879 5.195 1 95.06 92 ARG A C 1
ATOM 759 O O . ARG A 1 92 ? -26.734 5.141 6.008 1 95.06 92 ARG A O 1
ATOM 766 N N . LYS A 1 93 ? -25.734 3.699 4.699 1 96 93 LYS A N 1
ATOM 767 C CA . LYS A 1 93 ? -26.266 2.5 5.336 1 96 93 LYS A CA 1
ATOM 768 C C . LYS A 1 93 ? -25.172 1.692 6.012 1 96 93 LYS A C 1
ATOM 770 O O . LYS A 1 93 ? -24.062 1.555 5.469 1 96 93 LYS A O 1
ATOM 775 N N . THR A 1 94 ? -25.469 1.156 7.188 1 96 94 THR A N 1
ATOM 776 C CA . THR A 1 94 ? -24.516 0.4 7.992 1 96 94 THR A CA 1
ATOM 777 C C . THR A 1 94 ? -24.922 -1.068 8.078 1 96 94 THR A C 1
ATOM 779 O O . THR A 1 94 ? -26.109 -1.382 8.242 1 96 94 THR A O 1
ATOM 782 N N . TYR A 1 95 ? -23.891 -1.908 7.918 1 94.88 95 TYR A N 1
ATOM 783 C CA . TYR A 1 95 ? -24.125 -3.346 7.984 1 94.88 95 TYR A CA 1
ATOM 784 C C . TYR A 1 95 ? -23.062 -4.035 8.82 1 94.88 95 TYR A C 1
ATOM 786 O O . TYR A 1 95 ? -22.047 -3.422 9.18 1 94.88 95 TYR A O 1
ATOM 794 N N . ALA A 1 96 ? -23.312 -5.363 9.172 1 94.62 96 ALA A N 1
ATOM 795 C CA . ALA A 1 96 ? -22.359 -6.223 9.867 1 94.62 96 ALA A CA 1
ATOM 796 C C . ALA A 1 96 ? -21.938 -5.598 11.195 1 94.62 96 ALA A C 1
ATOM 798 O O . ALA A 1 96 ? -20.734 -5.48 11.469 1 94.62 96 ALA A O 1
ATOM 799 N N . THR A 1 97 ? -22.906 -5.168 11.961 1 93.38 97 THR A N 1
ATOM 800 C CA . THR A 1 97 ? -22.641 -4.484 13.219 1 93.38 97 THR A CA 1
ATOM 801 C C . THR A 1 97 ? -22.359 -5.496 14.328 1 93.38 97 THR A C 1
ATOM 803 O O . THR A 1 97 ? -21.797 -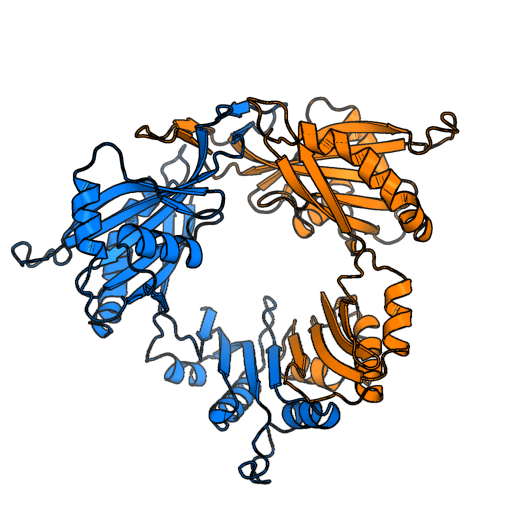5.145 15.367 1 93.38 97 THR A O 1
ATOM 806 N N . GLY A 1 98 ? -22.766 -6.754 14.062 1 91.12 98 GLY A N 1
ATOM 807 C CA . GLY A 1 98 ? -22.562 -7.781 15.07 1 91.12 98 GLY A CA 1
ATOM 808 C C . GLY A 1 98 ? -21.094 -8.172 15.227 1 91.12 98 GLY A C 1
ATOM 809 O O . GLY A 1 98 ? -20.312 -8.055 14.281 1 91.12 98 GLY A O 1
ATOM 810 N N . ASP A 1 99 ? -20.766 -8.766 16.328 1 89.81 99 ASP A N 1
ATOM 811 C CA . ASP A 1 99 ? -19.391 -9.125 16.641 1 89.81 99 ASP A CA 1
ATOM 812 C C . ASP A 1 99 ? -18.906 -10.266 15.758 1 89.81 99 ASP A C 1
ATOM 814 O O . ASP A 1 99 ? -17.703 -10.43 15.547 1 89.81 99 ASP A O 1
ATOM 818 N N . ASP A 1 100 ? -19.859 -10.992 15.258 1 93.25 100 ASP A N 1
ATOM 819 C CA . ASP A 1 100 ? -19.5 -12.148 14.445 1 93.25 100 ASP A CA 1
ATOM 820 C C . ASP A 1 100 ? -19.688 -11.859 12.961 1 93.25 100 ASP A C 1
ATOM 822 O O . ASP A 1 100 ? -19.719 -12.781 12.141 1 93.25 100 ASP A O 1
ATOM 826 N N . GLU A 1 101 ? -19.906 -10.617 12.688 1 95.5 101 GLU A N 1
ATOM 827 C CA . GLU A 1 101 ? -20.109 -10.211 11.297 1 95.5 101 GLU A CA 1
ATOM 828 C C . GLU A 1 101 ? -19.031 -9.234 10.844 1 95.5 101 GLU A C 1
ATOM 830 O O . GLU A 1 101 ? -18.438 -8.531 11.664 1 95.5 101 GLU A O 1
ATOM 835 N N . GLY A 1 102 ? -18.781 -9.18 9.555 1 95.94 102 GLY A N 1
ATOM 836 C CA . GLY A 1 102 ? -17.844 -8.203 9.016 1 95.94 102 GLY A CA 1
ATOM 837 C C . GLY A 1 102 ? -17.906 -8.094 7.504 1 95.94 102 GLY A C 1
ATOM 838 O O . GLY A 1 102 ? -18.453 -8.969 6.828 1 95.94 102 GLY A O 1
ATOM 839 N N . PRO A 1 103 ? -17.438 -7.016 7.004 1 95.31 103 PRO A N 1
ATOM 840 C CA . PRO A 1 103 ? -17.266 -6.918 5.551 1 95.31 103 PRO A CA 1
ATOM 841 C C . PRO A 1 103 ? -16.25 -7.922 5.008 1 95.31 103 PRO A C 1
ATOM 843 O O . PRO A 1 103 ? -15.336 -8.336 5.734 1 95.31 103 PRO A O 1
ATOM 846 N N . LEU A 1 104 ? -16.375 -8.391 3.83 1 95.38 104 LEU A N 1
ATOM 847 C CA . LEU A 1 104 ? -15.422 -9.344 3.279 1 95.38 104 LEU A CA 1
ATOM 848 C C . LEU A 1 104 ? -14.969 -8.922 1.887 1 95.38 104 LEU A C 1
ATOM 850 O O . LEU A 1 104 ? -15.695 -8.219 1.18 1 95.38 104 LEU A O 1
ATOM 854 N N . ASN A 1 105 ? -13.797 -9.195 1.543 1 93.12 105 ASN A N 1
ATOM 855 C CA . ASN A 1 105 ? -13.18 -9.039 0.229 1 93.12 105 ASN A CA 1
ATOM 856 C C . ASN A 1 105 ? -12.773 -10.383 -0.363 1 93.12 105 ASN A C 1
ATOM 858 O O . ASN A 1 105 ? -12.289 -11.266 0.354 1 93.12 105 ASN A O 1
ATOM 862 N N . ASP A 1 106 ? -12.945 -10.453 -1.661 1 95.62 106 ASP A N 1
ATOM 863 C CA . ASP A 1 106 ? -12.711 -11.727 -2.34 1 95.62 106 ASP A CA 1
ATOM 864 C C . ASP A 1 106 ? -11.344 -11.742 -3.018 1 95.62 106 ASP A C 1
ATOM 866 O O . ASP A 1 106 ? -10.883 -10.711 -3.514 1 95.62 106 ASP A O 1
ATOM 870 N N . THR A 1 107 ? -10.758 -12.859 -3.025 1 96.19 107 THR A N 1
ATOM 871 C CA . THR A 1 107 ? -9.625 -13.188 -3.887 1 96.19 107 THR A CA 1
ATOM 872 C C . THR A 1 107 ? -9.867 -14.508 -4.617 1 96.19 107 THR A C 1
ATOM 874 O O . THR A 1 107 ? -9.969 -15.562 -3.988 1 96.19 107 THR A O 1
ATOM 877 N N . VAL A 1 108 ? -9.961 -14.422 -5.902 1 97.88 108 VAL A N 1
ATOM 878 C CA . VAL A 1 108 ? -10.188 -15.625 -6.691 1 97.88 108 VAL A CA 1
ATOM 879 C C . VAL A 1 108 ? -8.859 -16.312 -6.988 1 97.88 108 VAL A C 1
ATOM 881 O O . VAL A 1 108 ? -7.852 -15.648 -7.238 1 97.88 108 VAL A O 1
ATOM 884 N N . PHE A 1 109 ? -8.867 -17.641 -6.941 1 98.5 109 PHE A N 1
ATOM 885 C CA . PHE A 1 109 ? -7.645 -18.375 -7.223 1 98.5 109 PHE A CA 1
ATOM 886 C C . PHE A 1 109 ? -7.938 -19.609 -8.07 1 98.5 109 PHE A C 1
ATOM 888 O O . PHE A 1 109 ? -9.078 -20.078 -8.117 1 98.5 109 PHE A O 1
ATOM 895 N N . LEU A 1 110 ? -6.984 -20.062 -8.82 1 98.62 110 LEU A N 1
ATOM 896 C CA . LEU A 1 110 ? -6.941 -21.375 -9.453 1 98.62 110 LEU A CA 1
ATOM 897 C C . LEU A 1 110 ? -5.688 -22.141 -9.031 1 98.62 110 LEU A C 1
ATOM 899 O O . LEU A 1 110 ? -4.586 -21.594 -9.047 1 98.62 110 LEU A O 1
ATOM 903 N N . TYR A 1 111 ? -5.852 -23.375 -8.633 1 98.12 111 TYR A N 1
ATOM 904 C CA . TYR A 1 111 ? -4.734 -24.219 -8.227 1 98.12 111 TYR A CA 1
ATOM 905 C C . TYR A 1 111 ? -4.645 -25.453 -9.102 1 98.12 111 TYR A C 1
ATOM 907 O O . TYR A 1 111 ? -5.637 -26.156 -9.289 1 98.12 111 TYR A O 1
ATOM 915 N N . ASP A 1 112 ? -3.494 -25.672 -9.594 1 96.12 112 ASP A N 1
ATOM 916 C CA . ASP A 1 112 ? -3.174 -26.875 -10.367 1 96.12 112 ASP A CA 1
ATOM 917 C C . ASP A 1 112 ? -2.354 -27.859 -9.531 1 96.12 112 ASP A C 1
ATOM 919 O O . ASP A 1 112 ? -1.131 -27.719 -9.438 1 96.12 112 ASP A O 1
ATOM 923 N N . PRO A 1 113 ? -3.039 -28.922 -9.039 1 94.38 113 PRO A N 1
ATOM 924 C CA . PRO A 1 113 ? -2.322 -29.859 -8.18 1 94.38 113 PRO A CA 1
ATOM 925 C C . PRO A 1 113 ? -1.151 -30.547 -8.891 1 94.38 113 PRO A C 1
ATOM 927 O O . PRO A 1 113 ? -0.164 -30.906 -8.25 1 94.38 113 PRO A O 1
ATOM 930 N N . LYS A 1 114 ? -1.168 -30.703 -10.172 1 91.69 114 LYS A N 1
ATOM 931 C CA . LYS A 1 114 ? -0.128 -31.391 -10.914 1 91.69 114 LYS A CA 1
ATOM 932 C C . LYS A 1 114 ? 1.177 -30.609 -10.922 1 91.69 114 LYS A C 1
ATOM 934 O O . LYS A 1 114 ? 2.254 -31.172 -10.734 1 91.69 114 LYS A O 1
ATOM 939 N N . SER A 1 115 ? 1.048 -29.391 -11.156 1 91.75 115 SER A N 1
ATOM 940 C CA . SER A 1 115 ? 2.242 -28.562 -11.242 1 91.75 115 SER A CA 1
ATOM 941 C C . SER A 1 115 ? 2.539 -27.875 -9.906 1 91.75 115 SER A C 1
ATOM 943 O O . SER A 1 115 ? 3.645 -27.375 -9.695 1 91.75 115 SER A O 1
ATOM 945 N N . GLY A 1 116 ? 1.564 -27.812 -9.023 1 94.12 116 GLY A N 1
ATOM 946 C CA . GLY A 1 116 ? 1.695 -27.047 -7.797 1 94.12 116 GLY A CA 1
ATOM 947 C C . GLY A 1 116 ? 1.573 -25.547 -8.008 1 94.12 116 GLY A C 1
ATOM 948 O O . GLY A 1 116 ? 1.938 -24.766 -7.137 1 94.12 116 GLY A O 1
ATOM 949 N N . VAL A 1 117 ? 1.102 -25.125 -9.188 1 95.19 117 VAL A N 1
ATOM 950 C CA . VAL A 1 117 ? 1.026 -23.719 -9.531 1 95.19 117 VAL A CA 1
ATOM 951 C C . VAL A 1 117 ? -0.298 -23.125 -9.039 1 95.19 117 VAL A C 1
ATOM 953 O O . VAL A 1 117 ? -1.352 -23.75 -9.195 1 95.19 117 VAL A O 1
ATOM 956 N N . LEU A 1 118 ? -0.209 -22 -8.43 1 96.88 118 LEU A N 1
ATOM 957 C CA . LEU A 1 118 ? -1.332 -21.203 -7.953 1 96.88 118 LEU A CA 1
ATOM 958 C C . LEU A 1 118 ? -1.458 -19.906 -8.75 1 96.88 118 LEU A C 1
ATOM 960 O O . LEU A 1 118 ? -0.523 -19.109 -8.789 1 96.88 118 LEU A O 1
ATOM 964 N N . ILE A 1 119 ? -2.52 -19.766 -9.445 1 97.19 119 ILE A N 1
ATOM 965 C CA . ILE A 1 119 ? -2.877 -18.484 -10.047 1 97.19 119 ILE A CA 1
ATOM 966 C C . ILE A 1 119 ? -3.727 -17.672 -9.07 1 97.19 119 ILE A C 1
ATOM 968 O O . ILE A 1 119 ? -4.809 -18.109 -8.672 1 97.19 119 ILE A O 1
ATOM 972 N N . LEU A 1 120 ? -3.277 -16.531 -8.68 1 96.06 120 LEU A N 1
ATOM 973 C CA . LEU A 1 120 ? -3.898 -15.758 -7.605 1 96.06 120 LEU A CA 1
ATOM 974 C C . LEU A 1 120 ? -4.254 -14.352 -8.086 1 96.06 120 LEU A C 1
ATOM 976 O O . LEU A 1 120 ? -3.395 -13.633 -8.594 1 96.06 120 LEU A O 1
ATOM 980 N N . GLN A 1 121 ? -5.566 -14.016 -7.934 1 95.31 121 GLN A N 1
ATOM 981 C CA . GLN A 1 121 ? -6.012 -12.664 -8.25 1 95.31 121 GLN A CA 1
ATOM 982 C C . GLN A 1 121 ? -5.312 -11.633 -7.367 1 95.31 121 GLN A C 1
ATOM 984 O O . GLN A 1 121 ? -5.16 -11.844 -6.16 1 95.31 121 GLN A O 1
ATOM 989 N N . ARG A 1 122 ? -4.863 -10.586 -8.008 1 86.75 122 ARG A N 1
ATOM 990 C CA . ARG A 1 122 ? -4.445 -9.422 -7.223 1 86.75 122 ARG A CA 1
ATOM 991 C C . ARG A 1 122 ? -5.645 -8.594 -6.793 1 86.75 122 ARG A C 1
ATOM 993 O O . ARG A 1 122 ? -6.227 -7.863 -7.602 1 86.75 122 ARG A O 1
ATOM 1000 N N . SER A 1 123 ? -6.055 -8.766 -5.59 1 81.94 123 SER A N 1
ATOM 1001 C CA . SER A 1 123 ? -7.242 -8.078 -5.098 1 81.94 123 SER A CA 1
ATOM 1002 C C . SER A 1 123 ? -6.891 -7.094 -3.986 1 81.94 123 SER A C 1
ATOM 1004 O O . SER A 1 123 ? -6.141 -7.43 -3.066 1 81.94 123 SER A O 1
ATOM 1006 N N . ARG A 1 124 ? -7.344 -5.84 -4.188 1 72.44 124 ARG A N 1
ATOM 1007 C CA . ARG A 1 124 ? -7.164 -4.867 -3.115 1 72.44 124 ARG A CA 1
ATOM 1008 C C . ARG A 1 124 ? -7.941 -5.273 -1.868 1 72.44 124 ARG A C 1
ATOM 1010 O O . ARG A 1 124 ? -9.148 -5.516 -1.934 1 72.44 124 ARG A O 1
ATOM 1017 N N . GLY A 1 125 ? -7.328 -5.438 -0.759 1 76.5 125 GLY A N 1
ATOM 1018 C CA . GLY A 1 125 ? -7.973 -5.781 0.498 1 76.5 125 GLY A CA 1
ATOM 1019 C C . GLY A 1 125 ? -8.234 -7.27 0.65 1 76.5 125 GLY A C 1
ATOM 1020 O O . GLY A 1 125 ? -8.719 -7.715 1.689 1 76.5 125 GLY A O 1
ATOM 1021 N N . GLY A 1 126 ? -7.984 -8.031 -0.459 1 85.69 126 GLY A N 1
ATOM 1022 C CA . GLY A 1 126 ? -8.18 -9.469 -0.389 1 85.69 126 GLY A CA 1
ATOM 1023 C C . GLY A 1 126 ? -6.98 -10.203 0.191 1 85.69 126 GLY A C 1
ATOM 1024 O O . GLY A 1 126 ? -6.277 -9.672 1.049 1 85.69 126 GLY A O 1
ATOM 1025 N N . ALA A 1 127 ? -6.93 -11.516 -0.11 1 86 127 ALA A N 1
ATOM 1026 C CA . ALA A 1 127 ? -5.84 -12.359 0.379 1 86 127 ALA A CA 1
ATOM 1027 C C . ALA A 1 127 ? -4.652 -12.328 -0.579 1 86 127 ALA A C 1
ATOM 1029 O O . ALA A 1 127 ? -4.543 -13.18 -1.467 1 86 127 ALA A O 1
ATOM 1030 N N . ALA A 1 128 ? -3.756 -11.391 -0.341 1 76.25 128 ALA A N 1
ATOM 1031 C CA . ALA A 1 128 ? -2.557 -11.273 -1.167 1 76.25 128 ALA A CA 1
ATOM 1032 C C . ALA A 1 128 ? -1.549 -12.367 -0.819 1 76.25 128 ALA A C 1
ATOM 1034 O O . ALA A 1 128 ? -1.893 -13.352 -0.159 1 76.25 128 ALA A O 1
ATOM 1035 N N . HIS A 1 129 ? -0.382 -12.234 -1.298 1 77.69 129 HIS A N 1
ATOM 1036 C CA . HIS A 1 129 ? 0.661 -13.25 -1.225 1 77.69 129 HIS A CA 1
ATOM 1037 C C . HIS A 1 129 ? 0.863 -13.734 0.209 1 77.69 129 HIS A C 1
ATOM 1039 O O . HIS A 1 129 ? 0.729 -14.93 0.493 1 77.69 129 HIS A O 1
ATOM 1045 N N . THR A 1 130 ? 1.049 -12.781 1.145 1 73.25 130 THR A N 1
ATOM 1046 C CA . THR A 1 130 ? 1.332 -13.148 2.529 1 73.25 130 THR A CA 1
ATOM 1047 C C . THR A 1 130 ? 0.125 -13.828 3.166 1 73.25 130 THR A C 1
ATOM 1049 O O . THR A 1 130 ? 0.267 -14.867 3.822 1 73.25 130 THR A O 1
ATOM 1052 N N . ASN A 1 131 ? -1.08 -13.266 2.949 1 81.62 131 ASN A N 1
ATOM 1053 C CA . ASN A 1 131 ? -2.297 -13.852 3.498 1 81.62 131 ASN A CA 1
ATOM 1054 C C . ASN A 1 131 ? -2.564 -15.234 2.912 1 81.62 131 ASN A C 1
ATOM 1056 O O . ASN A 1 131 ? -2.947 -16.156 3.637 1 81.62 131 ASN A O 1
ATOM 1060 N N . MET A 1 132 ? -2.24 -15.359 1.677 1 89.75 132 MET A N 1
ATOM 1061 C CA . MET A 1 132 ? -2.461 -16.641 1.028 1 89.75 132 MET A CA 1
ATOM 1062 C C . MET A 1 132 ? -1.469 -17.688 1.537 1 89.75 132 MET A C 1
ATOM 1064 O O . MET A 1 132 ? -1.841 -18.844 1.785 1 89.75 132 MET A O 1
ATOM 1068 N N . THR A 1 133 ? -0.272 -17.266 1.73 1 85.06 133 THR A N 1
ATOM 1069 C CA . THR A 1 133 ? 0.73 -18.172 2.285 1 85.06 133 THR A CA 1
ATOM 1070 C C . THR A 1 133 ? 0.306 -18.672 3.662 1 85.06 133 THR A C 1
ATOM 1072 O O . THR A 1 133 ? 0.344 -19.875 3.932 1 85.06 133 THR A O 1
ATOM 1075 N N . ASN A 1 134 ? -0.135 -17.75 4.473 1 84.94 134 ASN A N 1
ATOM 1076 C CA . ASN A 1 134 ? -0.58 -18.109 5.812 1 84.94 134 ASN A CA 1
ATOM 1077 C C . ASN A 1 134 ? -1.803 -19.016 5.773 1 84.94 134 ASN A C 1
ATOM 1079 O O . ASN A 1 134 ? -1.924 -19.938 6.582 1 84.94 134 ASN A O 1
ATOM 1083 N N . PHE A 1 135 ? -2.646 -18.734 4.879 1 94.06 135 PHE A N 1
ATOM 1084 C CA . PHE A 1 135 ? -3.85 -19.531 4.727 1 94.06 135 PHE A CA 1
ATOM 1085 C C . PHE A 1 135 ? -3.494 -20.969 4.371 1 94.06 135 PHE A C 1
ATOM 1087 O O . PHE A 1 135 ? -3.939 -21.906 5.035 1 94.06 135 PHE A O 1
ATOM 1094 N N . VAL A 1 136 ? -2.639 -21.125 3.363 1 94.56 136 VAL A N 1
ATOM 1095 C CA . VAL A 1 136 ? -2.25 -22.469 2.914 1 94.56 136 VAL A CA 1
ATOM 1096 C C . VAL A 1 136 ? -1.457 -23.172 4.012 1 94.56 136 VAL A C 1
ATOM 1098 O O . VAL A 1 136 ? -1.678 -24.344 4.285 1 94.56 136 VAL A O 1
ATOM 1101 N N . SER A 1 137 ? -0.604 -22.422 4.602 1 90.06 137 SER A N 1
ATOM 1102 C CA . SER A 1 137 ? 0.183 -22.984 5.695 1 90.06 137 SER A CA 1
ATOM 1103 C C . SER A 1 137 ? -0.714 -23.516 6.809 1 90.06 137 SER A C 1
ATOM 1105 O O . SER A 1 137 ? -0.504 -24.625 7.305 1 90.06 137 SER A O 1
ATOM 1107 N N . SER A 1 138 ? -1.68 -22.75 7.164 1 92.31 138 SER A N 1
ATOM 1108 C CA . SER A 1 138 ? -2.592 -23.141 8.234 1 92.31 138 SER A CA 1
ATOM 1109 C C . SER A 1 138 ? -3.465 -24.312 7.824 1 92.31 138 SER A C 1
ATOM 1111 O O . SER A 1 138 ? -3.645 -25.266 8.594 1 92.31 138 SER A O 1
ATOM 1113 N N . MET A 1 139 ? -4.012 -24.25 6.637 1 94.19 139 MET A N 1
ATOM 1114 C CA . MET A 1 139 ? -4.844 -25.344 6.129 1 94.19 139 MET A CA 1
ATOM 1115 C C . MET A 1 139 ? -4.074 -26.656 6.121 1 94.19 139 MET A C 1
ATOM 1117 O O . MET A 1 139 ? -4.613 -27.703 6.5 1 94.19 139 MET A O 1
ATOM 1121 N N . CYS A 1 140 ? -2.857 -26.547 5.707 1 93.69 140 CYS A N 1
ATOM 1122 C CA . CYS A 1 140 ? -2.045 -27.75 5.523 1 93.69 140 CYS A CA 1
ATOM 1123 C C . CYS A 1 140 ? -1.307 -28.109 6.809 1 93.69 140 CYS A C 1
ATOM 1125 O O . CYS A 1 140 ? -0.632 -29.141 6.879 1 93.69 140 CYS A O 1
ATOM 1127 N N . LYS A 1 141 ? -1.399 -27.266 7.84 1 90.38 141 LYS A N 1
ATOM 1128 C CA . LYS A 1 141 ? -0.662 -27.453 9.086 1 90.38 141 LYS A CA 1
ATOM 1129 C C . LYS A 1 141 ? 0.832 -27.625 8.82 1 90.38 141 LYS A C 1
ATOM 1131 O O . LYS A 1 141 ? 1.454 -28.562 9.32 1 90.38 141 LYS A O 1
ATOM 1136 N N . ASP A 1 142 ? 1.343 -26.781 7.941 1 89.88 142 ASP A N 1
ATOM 1137 C CA . ASP A 1 142 ? 2.752 -26.75 7.559 1 89.88 142 ASP A CA 1
ATOM 1138 C C . ASP A 1 142 ? 3.291 -25.328 7.586 1 89.88 142 ASP A C 1
ATOM 1140 O O . ASP A 1 142 ? 3.002 -24.531 6.691 1 89.88 142 ASP A O 1
ATOM 1144 N N . GLU A 1 143 ? 4.141 -25 8.516 1 81.69 143 GLU A N 1
ATOM 1145 C CA . GLU A 1 143 ? 4.656 -23.656 8.695 1 81.69 143 GLU A CA 1
ATOM 1146 C C . GLU A 1 143 ? 5.75 -23.344 7.676 1 81.69 143 GLU A C 1
ATOM 1148 O O . GLU A 1 143 ? 6.152 -22.188 7.531 1 81.69 143 GLU A O 1
ATOM 1153 N N . ASN A 1 144 ? 6.102 -24.359 6.926 1 77.44 144 ASN A N 1
ATOM 1154 C CA . ASN A 1 144 ? 7.195 -24.172 5.98 1 77.44 144 ASN A CA 1
ATOM 1155 C C . ASN A 1 144 ? 6.68 -23.969 4.559 1 77.44 144 ASN A C 1
ATOM 1157 O O . ASN A 1 144 ? 7.465 -23.938 3.607 1 77.44 144 ASN A O 1
ATOM 1161 N N . VAL A 1 145 ? 5.441 -23.812 4.41 1 85.12 145 VAL A N 1
ATOM 1162 C CA . VAL A 1 145 ? 4.855 -23.547 3.102 1 85.12 145 VAL A CA 1
ATOM 1163 C C . VAL A 1 145 ? 5.375 -22.203 2.57 1 85.12 145 VAL A C 1
ATOM 1165 O O . VAL A 1 145 ? 5.461 -21.219 3.314 1 85.12 145 VAL A O 1
ATOM 1168 N N . THR A 1 146 ? 5.824 -22.172 1.349 1 81.25 146 THR A N 1
ATOM 1169 C CA . THR A 1 146 ? 6.195 -20.938 0.676 1 81.25 146 THR A CA 1
ATOM 1170 C C . THR A 1 146 ? 5.527 -20.844 -0.692 1 81.25 146 THR A C 1
ATOM 1172 O O . THR A 1 146 ? 5.344 -21.859 -1.371 1 81.25 146 THR A O 1
ATOM 1175 N N . LEU A 1 147 ? 5.141 -19.672 -1.094 1 85.44 147 LEU A N 1
ATOM 1176 C CA . LEU A 1 147 ? 4.684 -19.359 -2.445 1 85.44 147 LEU A CA 1
ATOM 1177 C C . LEU A 1 147 ? 5.75 -18.594 -3.217 1 85.44 147 LEU A C 1
ATOM 1179 O O . LEU A 1 147 ? 6.082 -17.453 -2.867 1 85.44 147 LEU A O 1
ATOM 1183 N N . LYS A 1 148 ? 6.297 -19.203 -4.277 1 77.81 148 LYS A N 1
ATOM 1184 C CA . LYS A 1 148 ? 7.348 -18.562 -5.062 1 77.81 148 LYS A CA 1
ATOM 1185 C C . LYS A 1 148 ? 6.809 -18.078 -6.406 1 77.81 148 LYS A C 1
ATOM 1187 O O . LYS A 1 148 ? 6.07 -18.797 -7.082 1 77.81 148 LYS A O 1
ATOM 1192 N N . ILE A 1 149 ? 7.453 -16.922 -6.859 1 79.75 149 ILE A N 1
ATOM 1193 C CA . ILE A 1 149 ? 7.016 -16.328 -8.117 1 79.75 149 ILE A CA 1
ATOM 1194 C C . ILE A 1 149 ? 7.629 -17.078 -9.289 1 79.75 149 ILE A C 1
ATOM 1196 O O . ILE A 1 149 ? 8.789 -17.5 -9.234 1 79.75 149 ILE A O 1
ATOM 1200 N N . LEU A 1 150 ? 6.953 -17.281 -10.414 1 81.81 150 LEU A N 1
ATOM 1201 C CA . LEU A 1 150 ? 7.445 -17.906 -11.641 1 81.81 150 LEU A CA 1
ATOM 1202 C C . LEU A 1 150 ? 8 -16.875 -12.602 1 81.81 150 LEU A C 1
ATOM 1204 O O . LEU A 1 150 ? 7.309 -15.906 -12.945 1 81.81 150 LEU A O 1
ATOM 1208 N N . VAL A 1 151 ? 9.453 -16.984 -13.133 1 70.25 151 VAL A N 1
ATOM 1209 C CA . VAL A 1 151 ? 10.07 -16.062 -14.078 1 70.25 151 VAL A CA 1
ATOM 1210 C C . VAL A 1 151 ? 10.25 -16.75 -15.43 1 70.25 151 VAL A C 1
ATOM 1212 O O . VAL A 1 151 ? 10.664 -17.906 -15.5 1 70.25 151 VAL A O 1
ATOM 1215 N N . ASP A 1 152 ? 10.094 -16 -16.594 1 69.06 152 ASP A N 1
ATOM 1216 C CA . ASP A 1 152 ? 10.141 -16.5 -17.969 1 69.06 152 ASP A CA 1
ATOM 1217 C C . ASP A 1 152 ? 11.578 -16.719 -18.422 1 69.06 152 ASP A C 1
ATOM 1219 O O . ASP A 1 152 ? 12.406 -15.805 -18.344 1 69.06 152 ASP A O 1
ATOM 1223 N N . LYS A 1 153 ? 11.953 -17.828 -18.984 1 63.78 153 LYS A N 1
ATOM 1224 C CA . LYS A 1 153 ? 13.258 -18.094 -19.594 1 63.78 153 LYS A CA 1
ATOM 1225 C C . LYS A 1 153 ? 13.523 -17.141 -20.75 1 63.78 153 LYS A C 1
ATOM 1227 O O . LYS A 1 153 ? 14.664 -16.703 -20.969 1 63.78 153 LYS A O 1
ATOM 1232 N N . LYS A 1 154 ? 12.805 -16.719 -21.516 1 62.09 154 LYS A N 1
ATOM 1233 C CA . LYS A 1 154 ? 12.852 -15.789 -22.641 1 62.09 154 LYS A CA 1
ATOM 1234 C C . LYS A 1 154 ? 13.125 -14.367 -22.172 1 62.09 154 LYS A C 1
ATOM 1236 O O . LYS A 1 154 ? 13.766 -13.586 -22.891 1 62.09 154 LYS A O 1
ATOM 1241 N N . THR A 1 155 ? 12.977 -13.922 -21.172 1 60.41 155 THR A N 1
ATOM 1242 C CA . THR A 1 155 ? 13.094 -12.57 -20.656 1 60.41 155 THR A CA 1
ATOM 1243 C C . THR A 1 155 ? 14.539 -12.086 -20.734 1 60.41 155 THR A C 1
ATOM 1245 O O . THR A 1 155 ? 14.797 -10.93 -21.078 1 60.41 155 THR A O 1
ATOM 1248 N N . LEU A 1 156 ? 15.625 -12.734 -20.516 1 58.66 156 LEU A N 1
ATOM 1249 C CA . LEU A 1 156 ? 17.031 -12.352 -20.641 1 58.66 156 LEU A CA 1
ATOM 1250 C C . LEU A 1 156 ? 17.406 -12.094 -22.094 1 58.66 156 LEU A C 1
ATOM 1252 O O . LEU A 1 156 ? 18.188 -11.188 -22.391 1 58.66 156 LEU A O 1
ATOM 1256 N N . SER A 1 157 ? 16.688 -12.922 -22.891 1 63.91 157 SER A N 1
ATOM 1257 C CA . SER A 1 157 ? 16.766 -12.68 -24.328 1 63.91 157 SER A CA 1
ATOM 1258 C C . SER A 1 157 ? 16.016 -11.398 -24.719 1 63.91 157 SER A C 1
ATOM 1260 O O . SER A 1 157 ? 16.453 -10.672 -25.609 1 63.91 157 SER A O 1
ATOM 1262 N N . LYS A 1 158 ? 15.352 -10.852 -24.188 1 65.62 158 LYS A N 1
ATOM 1263 C CA . LYS A 1 158 ? 14.367 -9.781 -24.281 1 65.62 158 LYS A CA 1
ATOM 1264 C C . LYS A 1 158 ? 14.953 -8.453 -23.812 1 65.62 158 LYS A C 1
ATOM 1266 O O . LYS A 1 158 ? 14.656 -7.406 -24.406 1 65.62 158 LYS A O 1
ATOM 1271 N N . LEU A 1 159 ? 15.516 -8.602 -22.656 1 62.78 159 LEU A N 1
ATOM 1272 C CA . LEU A 1 159 ? 16.125 -7.332 -22.266 1 62.78 159 LEU A CA 1
ATOM 1273 C C . LEU A 1 159 ? 16.922 -6.738 -23.422 1 62.78 159 LEU A C 1
ATOM 1275 O O . LEU A 1 159 ? 16.844 -5.531 -23.672 1 62.78 159 LEU A O 1
ATOM 1279 N N . ASP A 1 160 ? 17.625 -7.512 -24.328 1 71.88 160 ASP A N 1
ATOM 1280 C CA . ASP A 1 160 ? 18.516 -7.176 -25.453 1 71.88 160 ASP A CA 1
ATOM 1281 C C . ASP A 1 160 ? 17.703 -6.676 -26.656 1 71.88 160 ASP A C 1
ATOM 1283 O O . ASP A 1 160 ? 18.188 -5.84 -27.422 1 71.88 160 ASP A O 1
ATOM 1287 N N . LYS A 1 161 ? 16.422 -7.262 -26.438 1 71.38 161 LYS A N 1
ATOM 1288 C CA . LYS A 1 161 ? 15.539 -6.953 -27.562 1 71.38 161 LYS A CA 1
ATOM 1289 C C . LYS A 1 161 ? 14.617 -5.781 -27.234 1 71.38 161 LYS A C 1
ATOM 1291 O O . LYS A 1 161 ? 13.883 -5.297 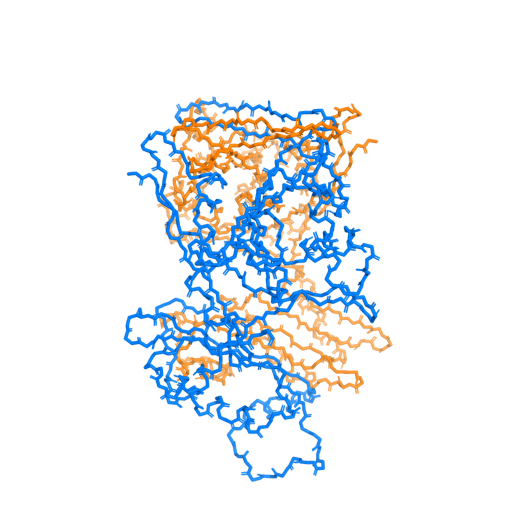-28.094 1 71.38 161 LYS A O 1
ATOM 1296 N N . LEU A 1 162 ? 14.375 -5.102 -26.031 1 67.06 162 LEU A N 1
ATOM 1297 C CA . LEU A 1 162 ? 13.484 -4.078 -25.484 1 67.06 162 LEU A CA 1
ATOM 1298 C C . LEU A 1 162 ? 13.828 -2.705 -26.062 1 67.06 162 LEU A C 1
ATOM 1300 O O . LEU A 1 162 ? 14.914 -2.176 -25.812 1 67.06 162 LEU A O 1
ATOM 1304 N N . PRO A 1 163 ? 12.844 -2.307 -26.734 1 75.06 163 PRO A N 1
ATOM 1305 C CA . PRO A 1 163 ? 13.219 -1.061 -27.406 1 75.06 163 PRO A CA 1
ATOM 1306 C C . PRO A 1 163 ? 13.234 0.139 -26.453 1 75.06 163 PRO A C 1
ATOM 1308 O O . PRO A 1 163 ? 13.992 1.085 -26.672 1 75.06 163 PRO A O 1
ATOM 1311 N N . GLN A 1 164 ? 12.117 0.163 -25.312 1 80.56 164 GLN A N 1
ATOM 1312 C CA . GLN A 1 164 ? 12.008 1.253 -24.344 1 80.56 164 GLN A CA 1
ATOM 1313 C C . GLN A 1 164 ? 12.148 0.74 -22.922 1 80.56 164 GLN A C 1
ATOM 1315 O O . GLN A 1 164 ? 11.484 -0.221 -22.531 1 80.56 164 GLN A O 1
ATOM 1320 N N . ILE A 1 165 ? 12.914 1.207 -21.969 1 76.06 165 ILE A N 1
ATOM 1321 C CA . ILE A 1 165 ? 13.148 0.895 -20.562 1 76.06 165 ILE A CA 1
ATOM 1322 C C . ILE A 1 165 ? 12.828 2.119 -19.703 1 76.06 165 ILE A C 1
ATOM 1324 O O . ILE A 1 165 ? 13.281 3.229 -20.016 1 76.06 165 ILE A O 1
ATOM 1328 N N . ASP A 1 166 ? 11.875 1.847 -18.625 1 81.12 166 ASP A N 1
ATOM 1329 C CA . ASP A 1 166 ? 11.562 3.008 -17.797 1 81.12 166 ASP A CA 1
ATOM 1330 C C . ASP A 1 166 ? 12.078 2.82 -16.375 1 81.12 166 ASP A C 1
ATOM 1332 O O . ASP A 1 166 ? 12.078 3.762 -15.578 1 81.12 166 ASP A O 1
ATOM 1336 N N . THR A 1 167 ? 12.242 1.66 -15.984 1 82.31 167 THR A N 1
ATOM 1337 C CA . THR A 1 167 ? 12.703 1.474 -14.617 1 82.31 167 THR A CA 1
ATOM 1338 C C . THR A 1 167 ? 13.852 0.469 -14.562 1 82.31 167 THR A C 1
ATOM 1340 O O . THR A 1 167 ? 13.812 -0.558 -15.242 1 82.31 167 THR A O 1
ATOM 1343 N N . ILE A 1 168 ? 14.953 0.758 -13.656 1 77.69 168 ILE A N 1
ATOM 1344 C CA . ILE A 1 168 ? 15.93 -0.24 -13.227 1 77.69 168 ILE A CA 1
ATOM 1345 C C . ILE A 1 168 ? 16.062 -0.204 -11.711 1 77.69 168 ILE A C 1
ATOM 1347 O O . ILE A 1 168 ? 16.172 0.871 -11.117 1 77.69 168 ILE A O 1
ATOM 1351 N N . GLU A 1 169 ? 15.828 -1.214 -11.195 1 81.5 169 GLU A N 1
ATOM 1352 C CA . GLU A 1 169 ? 16.047 -1.417 -9.766 1 81.5 169 GLU A CA 1
ATOM 1353 C C . GLU A 1 169 ? 17.156 -2.449 -9.516 1 81.5 169 GLU A C 1
ATOM 1355 O O . GLU A 1 169 ? 17.125 -3.533 -10.109 1 81.5 169 GLU A O 1
ATOM 1360 N N . TYR A 1 170 ? 18.172 -2.1 -8.5 1 76 170 TYR A N 1
ATOM 1361 C CA . TYR A 1 170 ? 19.156 -3.115 -8.164 1 76 170 TYR A CA 1
ATOM 1362 C C . TYR A 1 170 ? 19.688 -2.918 -6.746 1 76 170 TYR A C 1
ATOM 1364 O O . TYR A 1 170 ? 19.578 -1.826 -6.184 1 76 170 TYR A O 1
ATOM 1372 N N . GLN A 1 171 ? 20.062 -4.02 -6.305 1 78.75 171 GLN A N 1
ATOM 1373 C CA . GLN A 1 171 ? 20.703 -4.035 -4.992 1 78.75 171 GLN A CA 1
ATOM 1374 C C . GLN A 1 171 ? 22.109 -4.617 -5.07 1 78.75 171 GLN A C 1
ATOM 1376 O O . GLN A 1 171 ? 22.328 -5.672 -5.672 1 78.75 171 GLN A O 1
ATOM 1381 N N . ILE A 1 172 ? 23.234 -3.754 -4.438 1 78.06 172 ILE A N 1
ATOM 1382 C CA . ILE A 1 172 ? 24.625 -4.184 -4.508 1 78.06 172 ILE A CA 1
ATOM 1383 C C . ILE A 1 172 ? 25.203 -4.285 -3.1 1 78.06 172 ILE A C 1
ATOM 1385 O O . ILE A 1 172 ? 24.859 -3.502 -2.217 1 78.06 172 ILE A O 1
ATOM 1389 N N . ALA A 1 173 ? 26.156 -5.297 -2.938 1 73.25 173 ALA A N 1
ATOM 1390 C CA . ALA A 1 173 ? 26.953 -5.422 -1.72 1 73.25 173 ALA A CA 1
ATOM 1391 C C . ALA A 1 173 ? 28.406 -5.043 -1.973 1 73.25 173 ALA A C 1
ATOM 1393 O O . ALA A 1 173 ? 28.906 -5.168 -3.096 1 73.25 173 ALA A O 1
ATOM 1394 N N . LYS A 1 174 ? 29.141 -4.387 -0.947 1 69.38 174 LYS A N 1
ATOM 1395 C CA . LYS A 1 174 ? 30.562 -4.062 -1.034 1 69.38 174 LYS A CA 1
ATOM 1396 C C . LYS A 1 174 ? 31.375 -5.277 -1.46 1 69.38 174 LYS A C 1
ATOM 1398 O O . LYS A 1 174 ? 31.219 -6.363 -0.896 1 69.38 174 LYS A O 1
ATOM 1403 N N . PRO A 1 175 ? 32.25 -4.957 -2.666 1 57.91 175 PRO A N 1
ATOM 1404 C CA . PRO A 1 175 ? 33.094 -6.094 -3.09 1 57.91 175 PRO A CA 1
ATOM 1405 C C . PRO A 1 175 ? 34.156 -6.469 -2.057 1 57.91 175 PRO A C 1
ATOM 1407 O O . PRO A 1 175 ? 34.625 -5.605 -1.319 1 57.91 175 PRO A O 1
ATOM 1410 N N . ASN A 1 176 ? 34.375 -7.758 -1.794 1 53.22 176 ASN A N 1
ATOM 1411 C CA . ASN A 1 176 ? 35.531 -8.211 -1.03 1 53.22 176 ASN A CA 1
ATOM 1412 C C . ASN A 1 176 ? 36.844 -7.715 -1.644 1 53.22 176 ASN A C 1
ATOM 1414 O O . ASN A 1 176 ? 37.062 -7.883 -2.842 1 53.22 176 ASN A O 1
ATOM 1418 N N . PRO A 1 177 ? 37.562 -6.77 -0.88 1 49.34 177 PRO A N 1
ATOM 1419 C CA . PRO A 1 177 ? 38.844 -6.312 -1.45 1 49.34 177 PRO A CA 1
ATOM 1420 C C . PRO A 1 177 ? 39.562 -7.418 -2.201 1 49.34 177 PRO A C 1
ATOM 1422 O O . PRO A 1 177 ? 40.281 -7.141 -3.178 1 49.34 177 PRO A O 1
ATOM 1425 N N . LYS A 1 178 ? 39.625 -8.609 -1.724 1 47.22 178 LYS A N 1
ATOM 1426 C CA . LYS A 1 178 ? 40.438 -9.656 -2.369 1 47.22 178 LYS A CA 1
ATOM 1427 C C . LYS A 1 178 ? 39.906 -9.945 -3.773 1 47.22 178 LYS A C 1
ATOM 1429 O O . LYS A 1 178 ? 40.656 -10.438 -4.629 1 47.22 178 LYS A O 1
ATOM 1434 N N . THR A 1 179 ? 38.656 -9.742 -3.918 1 40.69 179 THR A N 1
ATOM 1435 C CA . THR A 1 179 ? 38.094 -10.109 -5.215 1 40.69 179 THR A CA 1
ATOM 1436 C C . THR A 1 179 ? 37.906 -8.875 -6.094 1 40.69 179 THR A C 1
ATOM 1438 O O . THR A 1 179 ? 37.562 -8.992 -7.27 1 40.69 179 THR A O 1
ATOM 1441 N N . PHE A 1 180 ? 37.969 -7.75 -5.562 1 42.03 180 PHE A N 1
ATOM 1442 C CA . PHE A 1 180 ? 37.688 -6.574 -6.379 1 42.03 180 PHE A CA 1
ATOM 1443 C C . PHE A 1 180 ? 38.875 -6.258 -7.285 1 42.03 180 PHE A C 1
ATOM 1445 O O . PHE A 1 180 ? 39.906 -5.758 -6.82 1 42.03 180 PHE A O 1
ATOM 1452 N N . ARG A 1 181 ? 39.062 -7.02 -8.375 1 38.03 181 ARG A N 1
ATOM 1453 C CA . ARG A 1 181 ? 40.062 -6.68 -9.383 1 38.03 181 ARG A CA 1
ATOM 1454 C C . ARG A 1 181 ? 39.781 -5.305 -9.984 1 38.03 181 ARG A C 1
ATOM 1456 O O . ARG A 1 181 ? 38.656 -4.973 -10.305 1 38.03 181 ARG A O 1
ATOM 1463 N N . ASP A 1 182 ? 40.625 -4.32 -9.867 1 40.59 182 ASP A N 1
ATOM 1464 C CA . ASP A 1 182 ? 40.781 -2.947 -10.32 1 40.59 182 ASP A CA 1
ATOM 1465 C C . ASP A 1 182 ? 40.188 -2.748 -11.719 1 40.59 182 ASP A C 1
ATOM 1467 O O . ASP A 1 182 ? 40 -1.614 -12.148 1 40.59 182 ASP A O 1
ATOM 1471 N N . ASN A 1 183 ? 40 -3.633 -12.641 1 37.47 183 ASN A N 1
ATOM 1472 C CA . ASN A 1 183 ? 39.875 -3.449 -14.078 1 37.47 183 ASN A CA 1
ATOM 1473 C C . ASN A 1 183 ? 38.438 -3.137 -14.461 1 37.47 183 ASN A C 1
ATOM 1475 O O . ASN A 1 183 ? 38.125 -2.9 -15.633 1 37.47 183 ASN A O 1
ATOM 1479 N N . LYS A 1 184 ? 37.375 -3.543 -13.836 1 38.56 184 LYS A N 1
ATOM 1480 C CA . LYS A 1 184 ? 36.062 -3.344 -14.461 1 38.56 184 LYS A CA 1
ATOM 1481 C C . LYS A 1 184 ? 35.5 -1.986 -14.086 1 38.56 184 LYS A C 1
ATOM 1483 O O . LYS A 1 184 ? 34.906 -1.833 -13.016 1 38.56 184 LYS A O 1
ATOM 1488 N N . ARG A 1 185 ? 35.594 -0.827 -14.648 1 35.56 185 ARG A N 1
ATOM 1489 C CA . ARG A 1 185 ? 35.469 0.625 -14.625 1 35.56 185 ARG A CA 1
ATOM 1490 C C . ARG A 1 185 ? 34 1.035 -14.344 1 35.56 185 ARG A C 1
ATOM 1492 O O . ARG A 1 185 ? 33.781 2.074 -13.734 1 35.56 185 ARG A O 1
ATOM 1499 N N . GLU A 1 186 ? 32.906 0.402 -14.711 1 44.34 186 GLU A N 1
ATOM 1500 C CA . GLU A 1 186 ? 31.578 0.991 -14.922 1 44.34 186 GLU A CA 1
ATOM 1501 C C . GLU A 1 186 ? 30.75 0.984 -13.633 1 44.34 186 GLU A C 1
ATOM 1503 O O . GLU A 1 186 ? 29.969 1.901 -13.383 1 44.34 186 GLU A O 1
ATOM 1508 N N . LEU A 1 187 ? 30.859 -0.094 -12.789 1 49.28 187 LEU A N 1
ATOM 1509 C CA . LEU A 1 187 ? 30.234 -0.067 -11.469 1 49.28 187 LEU A CA 1
ATOM 1510 C C . LEU A 1 187 ? 30.938 0.938 -10.562 1 49.28 187 LEU A C 1
ATOM 1512 O O . LEU A 1 187 ? 30.547 1.103 -9.398 1 49.28 187 LEU A O 1
ATOM 1516 N N . ASN A 1 188 ? 31.391 1.859 -11.039 1 61.16 188 ASN A N 1
ATOM 1517 C CA . ASN A 1 188 ? 32.406 2.627 -10.344 1 61.16 188 ASN A CA 1
ATOM 1518 C C . ASN A 1 188 ? 31.812 3.75 -9.508 1 61.16 188 ASN A C 1
ATOM 1520 O O . ASN A 1 188 ? 32.219 3.969 -8.367 1 61.16 188 ASN A O 1
ATOM 1524 N N . GLY A 1 189 ? 30.609 4.266 -9.961 1 67.31 189 GLY A N 1
ATOM 1525 C CA . GLY A 1 189 ? 30.062 5.348 -9.148 1 67.31 189 GLY A CA 1
ATOM 1526 C C . GLY A 1 189 ? 29.406 4.867 -7.871 1 67.31 189 GLY A C 1
ATOM 1527 O O . GLY A 1 189 ? 29.609 5.449 -6.805 1 67.31 189 GLY A O 1
ATOM 1528 N N . ASP A 1 190 ? 28.719 3.766 -8.016 1 66.88 190 ASP A N 1
ATOM 1529 C CA . ASP A 1 190 ? 28.047 3.193 -6.852 1 66.88 190 ASP A CA 1
ATOM 1530 C C . ASP A 1 190 ? 29.062 2.688 -5.824 1 66.88 190 ASP A C 1
ATOM 1532 O O . ASP A 1 190 ? 28.922 2.945 -4.629 1 66.88 190 ASP A O 1
ATOM 1536 N N . ILE A 1 191 ? 29.984 2.027 -6.336 1 68.88 191 ILE A N 1
ATOM 1537 C CA . ILE A 1 191 ? 31 1.485 -5.434 1 68.88 191 ILE A CA 1
ATOM 1538 C C . ILE A 1 191 ? 31.781 2.627 -4.793 1 68.88 191 ILE A C 1
ATOM 1540 O O . ILE A 1 191 ? 32.094 2.58 -3.602 1 68.88 191 ILE A O 1
ATOM 1544 N N . LYS A 1 192 ? 32.031 3.678 -5.543 1 76.06 192 LYS A N 1
ATOM 1545 C CA . LYS A 1 192 ? 32.719 4.844 -5 1 76.06 192 LYS A CA 1
ATOM 1546 C C . LYS A 1 192 ? 31.891 5.496 -3.889 1 76.06 192 LYS A C 1
ATOM 1548 O O . LYS A 1 192 ? 32.438 5.887 -2.855 1 76.06 192 LYS A O 1
ATOM 1553 N N . MET A 1 193 ? 30.578 5.758 -4.277 1 76.44 193 MET A N 1
ATOM 1554 C CA . MET A 1 193 ? 29.719 6.297 -3.225 1 76.44 193 MET A CA 1
ATOM 1555 C C . MET A 1 193 ? 29.734 5.398 -1.991 1 76.44 193 MET A C 1
ATOM 1557 O O . MET A 1 193 ? 29.859 5.887 -0.866 1 76.44 193 MET A O 1
ATOM 1561 N N . LEU A 1 194 ? 29.641 4.172 -2.273 1 76.19 194 LEU A N 1
ATOM 1562 C CA . LEU A 1 194 ? 29.703 3.201 -1.187 1 76.19 194 LEU A CA 1
ATOM 1563 C C . LEU A 1 194 ? 31 3.332 -0.402 1 76.19 194 LEU A C 1
ATOM 1565 O O . LEU A 1 194 ? 30.984 3.352 0.831 1 76.19 194 LEU A O 1
ATOM 1569 N N . ASN A 1 195 ? 32.094 3.551 -1.156 1 75.94 195 ASN A N 1
ATOM 1570 C CA . ASN A 1 195 ? 33.406 3.682 -0.513 1 75.94 195 ASN A CA 1
ATOM 1571 C C . ASN A 1 195 ? 33.531 5 0.243 1 75.94 195 ASN A C 1
ATOM 1573 O O . ASN A 1 195 ? 34.031 5.035 1.365 1 75.94 195 ASN A O 1
ATOM 1577 N N . LYS A 1 196 ? 33.094 6.098 -0.459 1 78.25 196 LYS A N 1
ATOM 1578 C CA . LYS A 1 196 ? 33.156 7.41 0.178 1 78.25 196 LYS A CA 1
ATOM 1579 C C . LYS A 1 196 ? 32.406 7.402 1.512 1 78.25 196 LYS A C 1
ATOM 1581 O O . LYS A 1 196 ? 32.875 8.031 2.479 1 78.25 196 LYS A O 1
ATOM 1586 N N . MET A 1 197 ? 31.344 6.754 1.457 1 77.62 197 MET A N 1
ATOM 1587 C CA . MET A 1 197 ? 30.531 6.699 2.674 1 77.62 197 MET A CA 1
ATOM 1588 C C . MET A 1 197 ? 31.047 5.613 3.615 1 77.62 197 MET A C 1
ATOM 1590 O O . MET A 1 197 ? 30.531 5.453 4.723 1 77.62 197 MET A O 1
ATOM 1594 N N . LYS A 1 198 ? 31.906 4.855 3.197 1 74.62 198 LYS A N 1
ATOM 1595 C CA . LYS A 1 198 ? 32.406 3.693 3.92 1 74.62 198 LYS A CA 1
ATOM 1596 C C . LYS A 1 198 ? 31.312 2.682 4.191 1 74.62 198 LYS A C 1
ATOM 1598 O O . LYS A 1 198 ? 31.281 2.059 5.254 1 74.62 198 LYS A O 1
ATOM 1603 N N . GLY A 1 199 ? 30.391 2.574 3.332 1 73.12 199 GLY A N 1
ATOM 1604 C CA . GLY A 1 199 ? 29.312 1.6 3.408 1 73.12 199 GLY A CA 1
ATOM 1605 C C . GLY A 1 199 ? 29.688 0.258 2.803 1 73.12 199 GLY A C 1
ATOM 1606 O O . GLY A 1 199 ? 30.688 0.142 2.102 1 73.12 199 GLY A O 1
ATOM 1607 N N . GLU A 1 200 ? 28.578 -0.92 3.096 1 75 200 GLU A N 1
ATOM 1608 C CA . GLU A 1 200 ? 28.812 -2.26 2.564 1 75 200 GLU A CA 1
ATOM 1609 C C . GLU A 1 200 ? 27.75 -2.639 1.531 1 75 200 GLU A C 1
ATOM 1611 O O . GLU A 1 200 ? 27.984 -3.529 0.707 1 75 200 GLU A O 1
ATOM 1616 N N . LYS A 1 201 ? 26.609 -2.18 1.818 1 80.12 201 LYS A N 1
ATOM 1617 C CA . LYS A 1 201 ? 25.531 -2.506 0.88 1 80.12 201 LYS A CA 1
ATOM 1618 C C . LYS A 1 201 ? 24.797 -1.248 0.425 1 80.12 201 LYS A C 1
ATOM 1620 O O . LYS A 1 201 ? 24.672 -0.287 1.186 1 80.12 201 LYS A O 1
ATOM 1625 N N . MET A 1 202 ? 24.156 -1.281 -0.896 1 79.12 202 MET A N 1
ATOM 1626 C CA . MET A 1 202 ? 23.406 -0.192 -1.51 1 79.12 202 MET A CA 1
ATOM 1627 C C . MET A 1 202 ? 22.297 -0.733 -2.41 1 79.12 202 MET A C 1
ATOM 1629 O O . MET A 1 202 ? 22.531 -1.665 -3.186 1 79.12 202 MET A O 1
ATOM 1633 N N . LYS A 1 203 ? 21.188 -0.266 -2.111 1 79.31 203 LYS A N 1
ATOM 1634 C CA . LYS A 1 203 ? 20.078 -0.516 -3.029 1 79.31 203 LYS A CA 1
ATOM 1635 C C . LYS A 1 203 ? 19.719 0.746 -3.805 1 79.31 203 LYS A C 1
ATOM 1637 O O . LYS A 1 203 ? 19.594 1.827 -3.225 1 79.31 203 LYS A O 1
ATOM 1642 N N . VAL A 1 204 ? 19.453 0.522 -5.109 1 79.38 204 VAL A N 1
ATOM 1643 C CA . VAL A 1 204 ? 19.125 1.642 -5.984 1 79.38 204 VAL A CA 1
ATOM 1644 C C . VAL A 1 204 ? 17.906 1.294 -6.832 1 79.38 204 VAL A C 1
ATOM 1646 O O . VAL A 1 204 ? 17.812 0.197 -7.391 1 79.38 204 VAL A O 1
ATOM 1649 N N . ILE A 1 205 ? 17.156 2.201 -6.918 1 77.5 205 ILE A N 1
ATOM 1650 C CA . ILE A 1 205 ? 16.031 2.111 -7.844 1 77.5 205 ILE A CA 1
ATOM 1651 C C . ILE A 1 205 ? 15.945 3.387 -8.68 1 77.5 205 ILE A C 1
ATOM 1653 O O . ILE A 1 205 ? 15.82 4.484 -8.133 1 77.5 205 ILE A O 1
ATOM 1657 N N . ILE A 1 206 ? 15.969 3.217 -10.062 1 78.19 206 ILE A N 1
ATOM 1658 C CA . ILE A 1 206 ? 15.852 4.352 -10.977 1 78.19 206 ILE A CA 1
ATOM 1659 C C . ILE A 1 206 ? 14.617 4.188 -11.852 1 78.19 206 ILE A C 1
ATOM 1661 O O . ILE A 1 206 ? 14.391 3.121 -12.43 1 78.19 206 ILE A O 1
ATOM 1665 N N . GLY A 1 207 ? 14.156 5.23 -12.219 1 71.56 207 GLY A N 1
ATOM 1666 C CA . GLY A 1 207 ? 12.906 5.176 -12.961 1 71.56 207 GLY A CA 1
ATOM 1667 C C . GLY A 1 207 ? 11.695 4.984 -12.062 1 71.56 207 GLY A C 1
ATOM 1668 O O . GLY A 1 207 ? 11.578 5.637 -11.023 1 71.56 207 GLY A O 1
ATOM 1669 N N . GLU A 1 208 ? 10.852 4.328 -12.477 1 59.66 208 GLU A N 1
ATOM 1670 C CA . GLU A 1 208 ? 9.562 3.938 -11.906 1 59.66 208 GLU A CA 1
ATOM 1671 C C . GLU A 1 208 ? 8.539 5.055 -12.055 1 59.66 208 GLU A C 1
ATOM 1673 O O . GLU A 1 208 ? 7.457 4.996 -11.461 1 59.66 208 GLU A O 1
ATOM 1678 N N . GLN A 1 209 ? 8.852 6.156 -12.91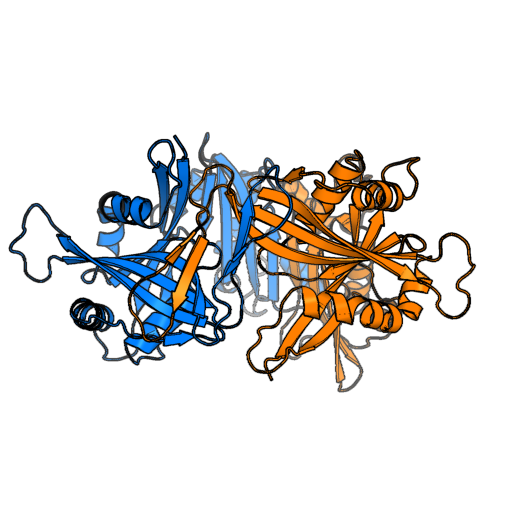4 1 53.44 209 GLN A N 1
ATOM 1679 C CA . GLN A 1 209 ? 7.938 7.254 -13.219 1 53.44 209 GLN A CA 1
ATOM 1680 C C . GLN A 1 209 ? 7.27 7.055 -14.578 1 53.44 209 GLN A C 1
ATOM 1682 O O . GLN A 1 209 ? 7.93 6.688 -15.555 1 53.44 209 GLN A O 1
ATOM 1687 N N . LYS A 1 210 ? 6.078 7.512 -14.75 1 51.97 210 LYS A N 1
ATOM 1688 C CA . LYS A 1 210 ? 5.258 7.297 -15.945 1 51.97 210 LYS A CA 1
ATOM 1689 C C . LYS A 1 210 ? 5.734 8.164 -17.109 1 51.97 210 LYS A C 1
ATOM 1691 O O . LYS A 1 210 ? 6.012 9.352 -16.922 1 51.97 210 LYS A O 1
ATOM 1696 N N . ASP A 1 211 ? 5.633 7.766 -18.312 1 56.91 211 ASP A N 1
ATOM 1697 C CA . ASP A 1 211 ? 5.891 8.32 -19.641 1 56.91 211 ASP A CA 1
ATOM 1698 C C . ASP A 1 211 ? 7.324 8.844 -19.75 1 56.91 211 ASP A C 1
ATOM 1700 O O . ASP A 1 211 ? 7.598 9.766 -20.516 1 56.91 211 ASP A O 1
ATOM 1704 N N . VAL A 1 212 ? 8.148 8.336 -18.781 1 75.62 212 VAL A N 1
ATOM 1705 C CA . VAL A 1 212 ? 9.586 8.594 -18.844 1 75.62 212 VAL A CA 1
ATOM 1706 C C . VAL A 1 212 ? 10.336 7.293 -19.109 1 75.62 212 VAL A C 1
ATOM 1708 O O . VAL A 1 212 ? 10.18 6.32 -18.375 1 75.62 212 VAL A O 1
ATOM 1711 N N . LEU A 1 213 ? 10.859 7.352 -20.281 1 82.19 213 LEU A N 1
ATOM 1712 C CA . LEU A 1 213 ? 11.656 6.184 -20.625 1 82.19 213 LEU A CA 1
ATOM 1713 C C . LEU A 1 213 ? 13.125 6.41 -20.281 1 82.19 213 LEU A C 1
ATOM 1715 O O . LEU A 1 213 ? 13.641 7.516 -20.438 1 82.19 213 LEU A O 1
ATOM 1719 N N . LEU A 1 214 ? 13.781 5.289 -19.75 1 84.88 214 LEU A N 1
ATOM 1720 C CA . LEU A 1 214 ? 15.211 5.324 -19.484 1 84.88 214 LEU A CA 1
ATOM 1721 C C . LEU A 1 214 ? 16.016 5.066 -20.766 1 84.88 214 LEU A C 1
ATOM 1723 O O . LEU A 1 214 ? 15.461 4.562 -21.75 1 84.88 214 LEU A O 1
ATOM 1727 N N . ASP A 1 215 ? 17.219 5.684 -20.984 1 83.25 215 ASP A N 1
ATOM 1728 C CA . ASP A 1 215 ? 18.125 5.348 -22.078 1 83.25 215 ASP A CA 1
ATOM 1729 C C . ASP A 1 215 ? 18.453 3.857 -22.094 1 83.25 215 ASP A C 1
ATOM 1731 O O . ASP A 1 215 ? 19.156 3.369 -21.203 1 83.25 215 ASP A O 1
ATOM 1735 N N . LYS A 1 216 ? 17.969 3.25 -23.172 1 81.38 216 LYS A N 1
ATOM 1736 C CA . LYS A 1 216 ? 18.094 1.797 -23.266 1 81.38 216 LYS A CA 1
ATOM 1737 C C . LYS A 1 216 ? 19.547 1.356 -23.203 1 81.38 216 LYS A C 1
ATOM 1739 O O . LYS A 1 216 ? 19.891 0.387 -22.531 1 81.38 216 LYS A O 1
ATOM 1744 N N . GLN A 1 217 ? 20.391 2.07 -24.047 1 84.25 217 GLN A N 1
ATOM 1745 C CA . GLN A 1 217 ? 21.781 1.67 -24.109 1 84.25 217 GLN A CA 1
ATOM 1746 C C . GLN A 1 217 ? 22.453 1.808 -22.75 1 84.25 217 GLN A C 1
ATOM 1748 O O . GLN A 1 217 ? 23.219 0.936 -22.328 1 84.25 217 GLN A O 1
ATOM 1753 N N . MET A 1 218 ? 22 2.775 -22.016 1 82 218 MET A N 1
ATOM 1754 C CA . MET A 1 218 ? 22.625 2.996 -20.703 1 82 218 MET A CA 1
ATOM 1755 C C . MET A 1 218 ? 22.125 1.967 -19.703 1 82 218 MET A C 1
ATOM 1757 O O . MET A 1 218 ? 22.906 1.497 -18.859 1 82 218 MET A O 1
ATOM 1761 N N . VAL A 1 219 ? 20.938 1.709 -19.875 1 79.38 219 VAL A N 1
ATOM 1762 C CA . VAL A 1 219 ? 20.406 0.701 -18.969 1 79.38 219 VAL A CA 1
ATOM 1763 C C . VAL A 1 219 ? 21.078 -0.646 -19.234 1 79.38 219 VAL A C 1
ATOM 1765 O O . VAL A 1 219 ? 21.469 -1.346 -18.297 1 79.38 219 VAL A O 1
ATOM 1768 N N . ARG A 1 220 ? 20.969 -1.041 -20.438 1 79.5 220 ARG A N 1
ATOM 1769 C CA . ARG A 1 220 ? 21.594 -2.314 -20.781 1 79.5 220 ARG A CA 1
ATOM 1770 C C . ARG A 1 220 ? 23.016 -2.396 -20.25 1 79.5 220 ARG A C 1
ATOM 1772 O O . ARG A 1 220 ? 23.438 -3.436 -19.734 1 79.5 220 ARG A O 1
ATOM 1779 N N . GLN A 1 221 ? 23.75 -1.192 -20.391 1 78.56 221 GLN A N 1
ATOM 1780 C CA . GLN A 1 221 ? 25.141 -1.186 -19.922 1 78.56 221 GLN A CA 1
ATOM 1781 C C . GLN A 1 221 ? 25.203 -1.367 -18.406 1 78.56 221 GLN A C 1
ATOM 1783 O O . GLN A 1 221 ? 26.047 -2.094 -17.906 1 78.56 221 GLN A O 1
ATOM 1788 N N . LYS A 1 222 ? 24.156 -0.748 -17.703 1 76.88 222 LYS A N 1
ATOM 1789 C CA . LYS A 1 222 ? 24.141 -0.916 -16.25 1 76.88 222 LYS A CA 1
ATOM 1790 C C . LYS A 1 222 ? 23.844 -2.361 -15.859 1 76.88 222 LYS A C 1
ATOM 1792 O O . LYS A 1 222 ? 24.5 -2.922 -14.977 1 76.88 222 LYS A O 1
ATOM 1797 N N . VAL A 1 223 ? 22.797 -2.887 -16.547 1 74.5 223 VAL A N 1
ATOM 1798 C CA . VAL A 1 223 ? 22.406 -4.262 -16.266 1 74.5 223 VAL A CA 1
ATOM 1799 C C . VAL A 1 223 ? 23.594 -5.195 -16.484 1 74.5 223 VAL A C 1
ATOM 1801 O O . VAL A 1 223 ? 23.875 -6.062 -15.648 1 74.5 223 VAL A O 1
ATOM 1804 N N . LYS A 1 224 ? 24.188 -5.062 -17.562 1 68.19 224 LYS A N 1
ATOM 1805 C CA . LYS A 1 224 ? 25.344 -5.914 -17.859 1 68.19 224 LYS A CA 1
ATOM 1806 C C . LYS A 1 224 ? 26.406 -5.793 -16.781 1 68.19 224 LYS A C 1
ATOM 1808 O O . LYS A 1 224 ? 26.969 -6.797 -16.344 1 68.19 224 LYS A O 1
ATOM 1813 N N . SER A 1 225 ? 26.609 -4.52 -16.516 1 73.19 225 SER A N 1
ATOM 1814 C CA . SER A 1 225 ? 27.641 -4.289 -15.508 1 73.19 225 SER A CA 1
ATOM 1815 C C . SER A 1 225 ? 27.266 -4.945 -14.188 1 73.19 225 SER A C 1
ATOM 1817 O O . SER A 1 225 ? 28.125 -5.508 -13.5 1 73.19 225 SER A O 1
ATOM 1819 N N . LEU A 1 226 ? 25.859 -4.867 -13.883 1 69.94 226 LEU A N 1
ATOM 1820 C CA . LEU A 1 226 ? 25.406 -5.418 -12.609 1 69.94 226 LEU A CA 1
ATOM 1821 C C . LEU A 1 226 ? 25.453 -6.941 -12.625 1 69.94 226 LEU A C 1
ATOM 1823 O O . LEU A 1 226 ? 25.781 -7.57 -11.617 1 69.94 226 LEU A O 1
ATOM 1827 N N . LEU A 1 227 ? 25.031 -7.516 -13.695 1 67.62 227 LEU A N 1
ATOM 1828 C CA . LEU A 1 227 ? 24.984 -8.969 -13.812 1 67.62 227 LEU A CA 1
ATOM 1829 C C . LEU A 1 227 ? 26.406 -9.555 -13.773 1 67.62 227 LEU A C 1
ATOM 1831 O O . LEU A 1 227 ? 26.594 -10.711 -13.406 1 67.62 227 LEU A O 1
ATOM 1835 N N . GLU A 1 228 ? 27.469 -8.664 -14.258 1 62.38 228 GLU A N 1
ATOM 1836 C CA . GLU A 1 228 ? 28.859 -9.133 -14.227 1 62.38 228 GLU A CA 1
ATOM 1837 C C . GLU A 1 228 ? 29.375 -9.211 -12.797 1 62.38 228 GLU A C 1
ATOM 1839 O O . GLU A 1 228 ? 30.328 -9.938 -12.516 1 62.38 228 GLU A O 1
ATOM 1844 N N . SER A 1 229 ? 28.953 -8.516 -11.938 1 58.34 229 SER A N 1
ATOM 1845 C CA . SER A 1 229 ? 29.328 -8.516 -10.531 1 58.34 229 SER A CA 1
ATOM 1846 C C . SER A 1 229 ? 28.266 -9.172 -9.672 1 58.34 229 SER A C 1
ATOM 1848 O O . SER A 1 229 ? 27.844 -8.617 -8.648 1 58.34 229 SER A O 1
ATOM 1850 N N . GLU A 1 230 ? 27.844 -10.375 -10.203 1 56.03 230 GLU A N 1
ATOM 1851 C CA . GLU A 1 230 ? 26.656 -11.039 -9.664 1 56.03 230 GLU A CA 1
ATOM 1852 C C . GLU A 1 230 ? 26.797 -11.289 -8.164 1 56.03 230 GLU A C 1
ATOM 1854 O O . GLU A 1 230 ? 25.797 -11.234 -7.43 1 56.03 230 GLU A O 1
ATOM 1859 N N . ASP A 1 231 ? 28 -11.438 -7.797 1 58.66 231 ASP A N 1
ATOM 1860 C CA . ASP A 1 231 ? 28.203 -11.758 -6.387 1 58.66 231 ASP A CA 1
ATOM 1861 C C . ASP A 1 231 ? 27.812 -10.57 -5.5 1 58.66 231 ASP A C 1
ATOM 1863 O O . ASP A 1 231 ? 27.453 -10.75 -4.336 1 58.66 231 ASP A O 1
ATOM 1867 N N . GLU A 1 232 ? 27.703 -9.523 -6.012 1 62 232 GLU A N 1
ATOM 1868 C CA . GLU A 1 232 ? 27.453 -8.344 -5.188 1 62 232 GLU A CA 1
ATOM 1869 C C . GLU A 1 232 ? 26.031 -7.828 -5.387 1 62 232 GLU A C 1
ATOM 1871 O O . GLU A 1 232 ? 25.562 -6.953 -4.648 1 62 232 GLU A O 1
ATOM 1876 N N . VAL A 1 233 ? 25.219 -8.469 -6.406 1 62.5 233 VAL A N 1
ATOM 1877 C CA . VAL A 1 233 ? 23.891 -7.941 -6.742 1 62.5 233 VAL A CA 1
ATOM 1878 C C . VAL A 1 233 ? 22.812 -8.898 -6.246 1 62.5 233 VAL A C 1
ATOM 1880 O O . VAL A 1 233 ? 22.797 -10.07 -6.629 1 62.5 233 VAL A O 1
ATOM 1883 N N . SER A 1 234 ? 21.875 -8.516 -5.48 1 65.38 234 SER A N 1
ATOM 1884 C CA . SER A 1 234 ? 20.844 -9.398 -4.973 1 65.38 234 SER A CA 1
ATOM 1885 C C . SER A 1 234 ? 19.5 -9.117 -5.637 1 65.38 234 SER A C 1
ATOM 1887 O O . SER A 1 234 ? 18.578 -9.938 -5.562 1 65.38 234 SER A O 1
ATOM 1889 N N . ARG A 1 235 ? 19.438 -7.961 -6.266 1 66.38 235 ARG A N 1
ATOM 1890 C CA . ARG A 1 235 ? 18.234 -7.5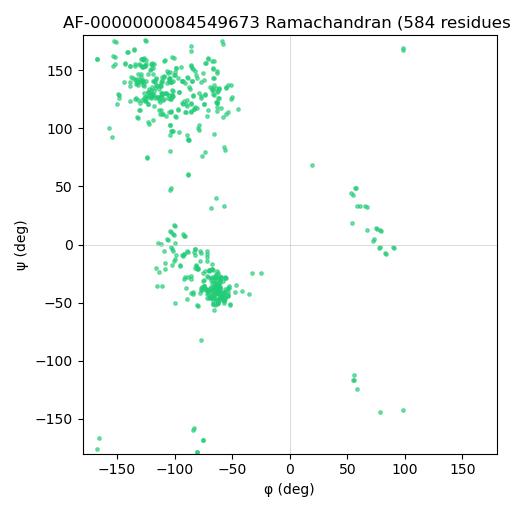82 -6.992 1 66.38 235 ARG A CA 1
ATOM 1891 C C . ARG A 1 235 ? 18.578 -6.805 -8.258 1 66.38 235 ARG A C 1
ATOM 1893 O O . ARG A 1 235 ? 19.484 -5.969 -8.25 1 66.38 235 ARG A O 1
ATOM 1900 N N . LEU A 1 236 ? 17.734 -7.176 -9.391 1 77.75 236 LEU A N 1
ATOM 1901 C CA . LEU A 1 236 ? 17.938 -6.461 -10.648 1 77.75 236 LEU A CA 1
ATOM 1902 C C . LEU A 1 236 ? 16.688 -6.516 -11.516 1 77.75 236 LEU A C 1
ATOM 1904 O O . LEU A 1 236 ? 16.422 -7.535 -12.156 1 77.75 236 LEU A O 1
ATOM 1908 N N . ILE A 1 237 ? 16.109 -5.523 -11.422 1 72.75 237 ILE A N 1
ATOM 1909 C CA . ILE A 1 237 ? 14.859 -5.48 -12.164 1 72.75 237 ILE A CA 1
ATOM 1910 C C . ILE A 1 237 ? 14.891 -4.336 -13.172 1 72.75 237 ILE A C 1
ATOM 1912 O O . ILE A 1 237 ? 15.297 -3.221 -12.844 1 72.75 237 ILE A O 1
ATOM 1916 N N . VAL A 1 238 ? 14.469 -4.695 -14.391 1 75.31 238 VAL A N 1
ATOM 1917 C CA . VAL A 1 238 ? 14.312 -3.68 -15.422 1 75.31 238 VAL A CA 1
ATOM 1918 C C . VAL A 1 238 ? 12.859 -3.629 -15.875 1 75.31 238 VAL A C 1
ATOM 1920 O O . VAL A 1 238 ? 12.242 -4.668 -16.141 1 75.31 238 VAL A O 1
ATOM 1923 N N . LYS A 1 239 ? 12.594 -2.451 -16.047 1 73.31 239 LYS A N 1
ATOM 1924 C CA . LYS A 1 239 ? 11.258 -2.287 -16.609 1 73.31 239 LYS A CA 1
ATOM 1925 C C . LYS A 1 239 ? 11.289 -1.428 -17.875 1 73.31 239 LYS A C 1
ATOM 1927 O O . LYS A 1 239 ? 12.094 -0.494 -17.969 1 73.31 239 LYS A O 1
ATOM 1932 N N . GLY A 1 240 ? 10.469 -1.763 -19.047 1 73.69 240 GLY A N 1
ATOM 1933 C CA . GLY A 1 240 ? 10.484 -0.998 -20.281 1 73.69 240 GLY A CA 1
ATOM 1934 C C . GLY A 1 240 ? 9.32 -1.332 -21.203 1 73.69 240 GLY A C 1
ATOM 1935 O O . GLY A 1 240 ? 8.359 -1.98 -20.797 1 73.69 240 GLY A O 1
ATOM 1936 N N . TYR A 1 241 ? 9.617 -0.757 -22.516 1 62.81 241 TYR A N 1
ATOM 1937 C CA . TYR A 1 241 ? 8.586 -0.978 -23.516 1 62.81 241 TYR A CA 1
ATOM 1938 C C . TYR A 1 241 ? 9.18 -1.625 -24.766 1 62.81 241 TYR A C 1
ATOM 1940 O O . TYR A 1 241 ? 10.297 -1.292 -25.172 1 62.81 241 TYR A O 1
ATOM 1948 N N . ASN A 1 242 ? 8.797 -2.693 -25.375 1 67.12 242 ASN A N 1
ATOM 1949 C CA . ASN A 1 242 ? 9.062 -3.23 -26.703 1 67.12 242 ASN A CA 1
ATOM 1950 C C . ASN A 1 242 ? 7.957 -2.863 -27.688 1 67.12 242 ASN A C 1
ATOM 1952 O O . ASN A 1 242 ? 6.953 -3.57 -27.781 1 67.12 242 ASN A O 1
ATOM 1956 N N . ASN A 1 243 ? 8.039 -1.603 -28.719 1 65.69 243 ASN A N 1
ATOM 1957 C CA . ASN A 1 243 ? 6.961 -0.952 -29.453 1 65.69 243 ASN A CA 1
ATOM 1958 C C . ASN A 1 243 ? 5.867 -0.456 -28.516 1 65.69 243 ASN A C 1
ATOM 1960 O O . ASN A 1 243 ? 6.137 0.312 -27.594 1 65.69 243 ASN A O 1
ATOM 1964 N N . ALA A 1 244 ? 4.785 -0.884 -28.469 1 61.62 244 ALA A N 1
ATOM 1965 C CA . ALA A 1 244 ? 3.688 -0.432 -27.609 1 61.62 244 ALA A CA 1
ATOM 1966 C C . ALA A 1 244 ? 3.543 -1.328 -26.391 1 61.62 244 ALA A C 1
ATOM 1968 O O . ALA A 1 244 ? 2.748 -1.038 -25.484 1 61.62 244 ALA A O 1
ATOM 1969 N N . ASP A 1 245 ? 3.939 -2.109 -25.953 1 59.25 245 ASP A N 1
ATOM 1970 C CA . ASP A 1 245 ? 3.842 -3.115 -24.906 1 59.25 245 ASP A CA 1
ATOM 1971 C C . ASP A 1 245 ? 4.828 -2.822 -23.766 1 59.25 245 ASP A C 1
ATOM 1973 O O . ASP A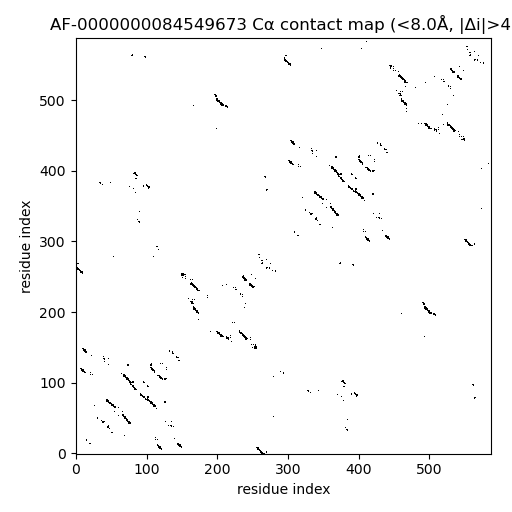 1 245 ? 6.023 -2.65 -24.016 1 59.25 245 ASP A O 1
ATOM 1977 N N . ARG A 1 246 ? 4.418 -2.721 -22.438 1 60.44 246 ARG A N 1
ATOM 1978 C CA . ARG A 1 246 ? 5.27 -2.588 -21.25 1 60.44 246 ARG A CA 1
ATOM 1979 C C . ARG A 1 246 ? 5.887 -3.93 -20.875 1 60.44 246 ARG A C 1
ATOM 1981 O O . ARG A 1 246 ? 5.199 -4.953 -20.844 1 60.44 246 ARG A O 1
ATOM 1988 N N . GLU A 1 247 ? 7.301 -3.938 -20.75 1 63.47 247 GLU A N 1
ATOM 1989 C CA . GLU A 1 247 ? 7.988 -5.168 -20.359 1 63.47 247 GLU A CA 1
ATOM 1990 C C . GLU A 1 247 ? 8.742 -4.996 -19.047 1 63.47 247 GLU A C 1
ATOM 1992 O O . GLU A 1 247 ? 9.422 -3.988 -18.844 1 63.47 247 GLU A O 1
ATOM 1997 N N . VAL A 1 248 ? 8.266 -5.551 -18.062 1 61.09 248 VAL A N 1
ATOM 1998 C CA . VAL A 1 248 ? 9.031 -5.602 -16.812 1 61.09 248 VAL A CA 1
ATOM 1999 C C . VAL A 1 248 ? 9.875 -6.875 -16.781 1 61.09 248 VAL A C 1
ATOM 2001 O O . VAL A 1 248 ? 9.328 -7.984 -16.797 1 61.09 248 VAL A O 1
ATOM 2004 N N . LEU A 1 249 ? 11.055 -6.324 -16.828 1 65.06 249 LEU A N 1
ATOM 2005 C CA . LEU A 1 249 ? 11.977 -7.453 -16.875 1 65.06 249 LEU A CA 1
ATOM 2006 C C . LEU A 1 249 ? 12.641 -7.656 -15.516 1 65.06 249 LEU A C 1
ATOM 2008 O O . LEU A 1 249 ? 13.469 -6.844 -15.102 1 65.06 249 LEU A O 1
ATOM 2012 N N . ASP A 1 250 ? 11.875 -8.219 -14.898 1 60.28 250 ASP A N 1
ATOM 2013 C CA . ASP A 1 250 ? 12.547 -8.648 -13.672 1 60.28 250 ASP A CA 1
ATOM 2014 C C . ASP A 1 250 ? 13.641 -9.672 -13.977 1 60.28 250 ASP A C 1
ATOM 2016 O O . ASP A 1 250 ? 13.352 -10.852 -14.188 1 60.28 250 ASP A O 1
ATOM 2020 N N . LEU A 1 251 ? 14.57 -8.734 -14.008 1 64.06 251 LEU A N 1
ATOM 2021 C CA . LEU A 1 251 ? 15.641 -9.578 -14.539 1 64.06 251 LEU A CA 1
ATOM 2022 C C . LEU A 1 251 ? 16.125 -10.562 -13.477 1 64.06 251 LEU A C 1
ATOM 2024 O O . LEU A 1 251 ? 16.828 -11.523 -13.797 1 64.06 251 LEU A O 1
ATOM 2028 N N . ILE A 1 252 ? 15.391 -9.938 -12.328 1 54.81 252 ILE A N 1
ATOM 2029 C CA . ILE A 1 252 ? 15.461 -10.945 -11.273 1 54.81 252 ILE A CA 1
ATOM 2030 C C . ILE A 1 252 ? 14.234 -11.852 -11.344 1 54.81 252 ILE A C 1
ATOM 2032 O O . ILE A 1 252 ? 14.336 -13.062 -11.164 1 54.81 252 ILE A O 1
ATOM 2036 N N . LYS A 1 253 ? 12.914 -10.656 -12.062 1 49.06 253 LYS A N 1
ATOM 2037 C CA . LYS A 1 253 ? 11.719 -11.477 -12.234 1 49.06 253 LYS A CA 1
ATOM 2038 C C . LYS A 1 253 ? 11.828 -12.359 -13.469 1 49.06 253 LYS A C 1
ATOM 2040 O O . LYS A 1 253 ? 11.086 -13.328 -13.617 1 49.06 253 LYS A O 1
ATOM 2045 N N . HIS A 1 254 ? 11.508 -11.703 -14.602 1 55.25 254 HIS A N 1
ATOM 2046 C CA . HIS A 1 254 ? 10.984 -12.492 -15.711 1 55.25 254 HIS A CA 1
ATOM 2047 C C . HIS A 1 254 ? 10.453 -13.836 -15.234 1 55.25 254 HIS A C 1
ATOM 2049 O O . HIS A 1 254 ? 10.727 -14.875 -15.844 1 55.25 254 HIS A O 1
ATOM 2055 N N . LYS A 1 255 ? 9.078 -12.703 -14.383 1 60.44 255 LYS A N 1
ATOM 2056 C CA . LYS A 1 255 ? 8.141 -13.516 -13.609 1 60.44 255 LYS A CA 1
ATOM 2057 C C . LYS A 1 255 ? 6.91 -13.875 -14.445 1 60.44 255 LYS A C 1
ATOM 2059 O O . LYS A 1 255 ? 6.453 -13.078 -15.258 1 60.44 255 LYS A O 1
ATOM 2064 N N . ILE A 1 256 ? 6.195 -14.703 -14.43 1 76.62 256 ILE A N 1
ATOM 2065 C CA . ILE A 1 256 ? 5 -15.102 -15.164 1 76.62 256 ILE A CA 1
ATOM 2066 C C . ILE A 1 256 ? 3.758 -14.516 -14.492 1 76.62 256 ILE A C 1
ATOM 2068 O O . ILE A 1 256 ? 3.508 -14.773 -13.312 1 76.62 256 ILE A O 1
ATOM 2072 N N . GLN A 1 257 ? 2.916 -13.508 -15.156 1 83.81 257 GLN A N 1
ATOM 2073 C CA . GLN A 1 257 ? 1.674 -12.891 -14.703 1 83.81 257 GLN A CA 1
ATOM 2074 C C . GLN A 1 257 ? 0.573 -13.031 -15.75 1 83.81 257 GLN A C 1
ATOM 2076 O O . GLN A 1 257 ? 0.842 -13.398 -16.891 1 83.81 257 GLN A O 1
ATOM 2081 N N . ALA A 1 258 ? -0.756 -12.883 -15.328 1 89.5 258 ALA A N 1
ATOM 2082 C CA . ALA A 1 258 ? -1.884 -12.852 -16.25 1 89.5 258 ALA A CA 1
ATOM 2083 C C . ALA A 1 258 ? -2.76 -11.625 -16.016 1 89.5 258 ALA A C 1
ATOM 2085 O O . ALA A 1 258 ? -2.887 -11.156 -14.891 1 89.5 258 ALA A O 1
ATOM 2086 N N . HIS A 1 259 ? -3.277 -11.023 -17.078 1 88.69 259 HIS A N 1
ATOM 2087 C CA . HIS A 1 259 ? -4.23 -9.922 -17.078 1 88.69 259 HIS A CA 1
ATOM 2088 C C . HIS A 1 259 ? -5.461 -10.25 -17.922 1 88.69 259 HIS A C 1
ATOM 2090 O O . HIS A 1 259 ? -5.336 -10.703 -19.062 1 88.69 259 HIS A O 1
ATOM 2096 N N . LYS A 1 260 ? -6.57 -10.133 -17.375 1 92.19 260 LYS A N 1
ATOM 2097 C CA . LYS A 1 260 ? -7.797 -10.469 -18.078 1 92.19 260 LYS A CA 1
ATOM 2098 C C . LYS A 1 260 ? -8.852 -9.375 -17.906 1 92.19 260 LYS A C 1
ATOM 2100 O O . LYS A 1 260 ? -9.109 -8.93 -16.797 1 92.19 260 LYS A O 1
ATOM 2105 N N . LYS A 1 261 ? -9.367 -8.883 -19.031 1 91.56 261 LYS A N 1
ATOM 2106 C CA . LYS A 1 261 ? -10.531 -8.008 -18.969 1 91.56 261 LYS A CA 1
ATOM 2107 C C . LYS A 1 261 ? -11.797 -8.805 -18.672 1 91.56 261 LYS A C 1
ATOM 2109 O O . LYS A 1 261 ? -12.125 -9.75 -19.391 1 91.56 261 LYS A O 1
ATOM 2114 N N . VAL A 1 262 ? -12.453 -8.5 -17.625 1 95 262 VAL A N 1
ATOM 2115 C CA . VAL A 1 262 ? -13.688 -9.148 -17.219 1 95 262 VAL A CA 1
ATOM 2116 C C . VAL A 1 262 ? -14.859 -8.18 -17.344 1 95 262 VAL A C 1
ATOM 2118 O O . VAL A 1 262 ? -14.781 -7.035 -16.891 1 95 262 VAL A O 1
ATOM 2121 N N . THR A 1 263 ? -15.891 -8.625 -18.031 1 94.31 263 THR A N 1
ATOM 2122 C CA . THR A 1 263 ? -17.062 -7.789 -18.297 1 94.31 263 THR A CA 1
ATOM 2123 C C . THR A 1 263 ? -18.312 -8.383 -17.656 1 94.31 263 THR A C 1
ATOM 2125 O O . THR A 1 263 ? -18.516 -9.602 -17.703 1 94.31 263 THR A O 1
ATOM 2128 N N . ALA A 1 264 ? -19.047 -7.508 -17.016 1 93.81 264 ALA A N 1
ATOM 2129 C CA . ALA A 1 264 ? -20.359 -7.895 -16.484 1 93.81 264 ALA A CA 1
ATOM 2130 C C . ALA A 1 264 ? -21.484 -7.422 -17.406 1 93.81 264 ALA A C 1
ATOM 2132 O O . ALA A 1 264 ? -21.281 -6.551 -18.25 1 93.81 264 ALA A O 1
ATOM 2133 N N . ASP A 1 265 ? -22.656 -8.07 -17.219 1 91.06 265 ASP A N 1
ATOM 2134 C CA . ASP A 1 265 ? -23.828 -7.648 -17.969 1 91.06 265 ASP A CA 1
ATOM 2135 C C . ASP A 1 265 ? -24.266 -6.242 -17.562 1 91.06 265 ASP A C 1
ATOM 2137 O O . ASP A 1 265 ? -23.953 -5.785 -16.469 1 91.06 265 ASP A O 1
ATOM 2141 N N . PRO A 1 266 ? -25.031 -5.605 -18.531 1 89.19 266 PRO A N 1
ATOM 2142 C CA . PRO A 1 266 ? -25.547 -4.285 -18.156 1 89.19 266 PRO A CA 1
ATOM 2143 C C . PRO A 1 266 ? -26.359 -4.312 -16.859 1 89.19 266 PRO A C 1
ATOM 2145 O O . PRO A 1 266 ? -27.156 -5.23 -16.656 1 89.19 266 PRO A O 1
ATOM 2148 N N . GLY A 1 267 ? -26.141 -3.41 -16.047 1 86.94 267 GLY A N 1
ATOM 2149 C CA . GLY A 1 267 ? -26.875 -3.324 -14.797 1 86.94 267 GLY A CA 1
ATOM 2150 C C . GLY A 1 267 ? -26.219 -4.094 -13.672 1 86.94 267 GLY A C 1
ATOM 2151 O O . GLY A 1 267 ? -26.688 -4.07 -12.531 1 86.94 267 GLY A O 1
ATOM 2152 N N . HIS A 1 268 ? -25.094 -4.75 -14.078 1 90.75 268 HIS A N 1
ATOM 2153 C CA . HIS A 1 268 ? -24.375 -5.508 -13.055 1 90.75 268 HIS A CA 1
ATOM 2154 C C . HIS A 1 268 ? -22.938 -5.008 -12.898 1 90.75 268 HIS A C 1
ATOM 2156 O O . HIS A 1 268 ? -22.391 -4.383 -13.812 1 90.75 268 HIS A O 1
ATOM 2162 N N . LYS A 1 269 ? -22.422 -5.238 -11.781 1 93.69 269 LYS A N 1
ATOM 2163 C CA . LYS A 1 269 ? -21.016 -4.93 -11.523 1 93.69 269 LYS A CA 1
ATOM 2164 C C . LYS A 1 269 ? -20.141 -6.176 -11.664 1 93.69 269 LYS A C 1
ATOM 2166 O O . LYS A 1 269 ? -20.625 -7.297 -11.508 1 93.69 269 LYS A O 1
ATOM 2171 N N . VAL A 1 270 ? -18.891 -5.957 -12.023 1 92.56 270 VAL A N 1
ATOM 2172 C CA . VAL A 1 270 ? -17.953 -7.078 -12.047 1 92.56 270 VAL A CA 1
ATOM 2173 C C . VAL A 1 270 ? -17.781 -7.629 -10.633 1 92.56 270 VAL A C 1
ATOM 2175 O O . VAL A 1 270 ? -17.469 -6.875 -9.703 1 92.56 270 VAL A O 1
ATOM 2178 N N . SER A 1 271 ? -18.062 -8.852 -10.453 1 93.69 271 SER A N 1
ATOM 2179 C CA . SER A 1 271 ? -17.953 -9.531 -9.164 1 93.69 271 SER A CA 1
ATOM 2180 C C . SER A 1 271 ? -17.078 -10.766 -9.258 1 93.69 271 SER A C 1
ATOM 2182 O O . SER A 1 271 ? -16.562 -11.094 -10.336 1 93.69 271 SER A O 1
ATOM 2184 N N . TYR A 1 272 ? -16.844 -11.383 -8.133 1 94.56 272 TYR A N 1
ATOM 2185 C CA . TYR A 1 272 ? -16.031 -12.594 -8.094 1 94.56 272 TYR A CA 1
ATOM 2186 C C . TYR A 1 272 ? -16.594 -13.656 -9.031 1 94.56 272 TYR A C 1
ATOM 2188 O O . TYR A 1 272 ? -15.844 -14.492 -9.547 1 94.56 272 TYR A O 1
ATOM 2196 N N . ILE A 1 273 ? -17.938 -13.648 -9.273 1 95.19 273 ILE A N 1
ATOM 2197 C CA . ILE A 1 273 ? -18.594 -14.625 -10.141 1 95.19 273 ILE A CA 1
ATOM 2198 C C . ILE A 1 273 ? -18.031 -14.508 -11.562 1 95.19 273 ILE A C 1
ATOM 2200 O O . ILE A 1 273 ? -17.719 -15.516 -12.203 1 95.19 273 ILE A O 1
ATOM 2204 N N . HIS A 1 274 ? -17.859 -13.32 -11.969 1 96.31 274 HIS A N 1
ATOM 2205 C CA . HIS A 1 274 ? -17.328 -13.07 -13.312 1 96.31 274 HIS A CA 1
ATOM 2206 C C . HIS A 1 274 ? -15.867 -13.477 -13.406 1 96.31 274 HIS A C 1
ATOM 2208 O O . HIS A 1 274 ? -15.414 -13.945 -14.453 1 96.31 274 HIS A O 1
ATOM 2214 N N . ILE A 1 275 ? -15.117 -13.242 -12.352 1 96.44 275 ILE A N 1
ATOM 2215 C CA . ILE A 1 275 ? -13.695 -13.562 -12.336 1 96.44 275 ILE A CA 1
ATOM 2216 C C . ILE A 1 275 ? -13.5 -15.078 -12.344 1 96.44 275 ILE A C 1
ATOM 2218 O O . ILE A 1 275 ? -12.648 -15.602 -13.062 1 96.44 275 ILE A O 1
ATOM 2222 N N . ILE A 1 276 ? -14.312 -15.828 -11.562 1 97.44 276 ILE A N 1
ATOM 2223 C CA . ILE A 1 276 ? -14.281 -17.281 -11.547 1 97.44 276 ILE A CA 1
ATOM 2224 C C . ILE A 1 276 ? -14.438 -17.828 -12.969 1 97.44 276 ILE A C 1
ATOM 2226 O O . ILE A 1 276 ? -13.742 -18.766 -13.367 1 97.44 276 ILE A O 1
ATOM 2230 N N . ASP A 1 277 ? -15.227 -17.188 -13.695 1 95.81 277 ASP A N 1
ATOM 2231 C CA . ASP A 1 277 ? -15.602 -17.672 -15.023 1 95.81 277 ASP A CA 1
ATOM 2232 C C . ASP A 1 277 ? -14.43 -17.578 -15.992 1 95.81 277 ASP A C 1
ATOM 2234 O O . ASP A 1 277 ? -14.414 -18.266 -17.016 1 95.81 277 ASP A O 1
ATOM 2238 N N . VAL A 1 278 ? -13.461 -16.719 -15.688 1 96.75 278 VAL A N 1
ATOM 2239 C CA . VAL A 1 278 ? -12.383 -16.547 -16.656 1 96.75 278 VAL A CA 1
ATOM 2240 C C . VAL A 1 278 ? -11.141 -17.297 -16.188 1 96.75 278 VAL A C 1
ATOM 2242 O O . VAL A 1 278 ? -10.133 -17.344 -16.906 1 96.75 278 VAL A O 1
ATOM 2245 N N . MET A 1 279 ? -11.141 -17.922 -15.047 1 97.81 279 MET A N 1
ATOM 2246 C CA . MET A 1 279 ? -9.953 -18.531 -14.469 1 97.81 279 MET A CA 1
ATOM 2247 C C . MET A 1 279 ? -9.453 -19.688 -15.328 1 97.81 279 MET A C 1
ATOM 2249 O O . MET A 1 279 ? -8.242 -19.828 -15.547 1 97.81 279 MET A O 1
ATOM 2253 N N . GLU A 1 280 ? -10.328 -20.531 -15.82 1 96.31 280 GLU A N 1
ATOM 2254 C CA . GLU A 1 280 ? -9.914 -21.641 -16.672 1 96.31 280 GLU A CA 1
ATOM 2255 C C . GLU A 1 280 ? -9.203 -21.156 -17.922 1 96.31 280 GLU A C 1
ATOM 2257 O O . GLU A 1 280 ? -8.195 -21.719 -18.328 1 96.31 280 GLU A O 1
ATOM 2262 N N . SER A 1 281 ? -9.828 -20.078 -18.484 1 96.06 281 SER A N 1
ATOM 2263 C CA . SER A 1 281 ? -9.219 -19.516 -19.672 1 96.06 281 SER A CA 1
ATOM 2264 C C . SER A 1 281 ? -7.812 -19 -19.391 1 96.06 281 SER A C 1
ATOM 2266 O O . SER A 1 281 ? -6.91 -19.156 -20.219 1 96.06 281 SER A O 1
ATOM 2268 N N . ILE A 1 282 ? -7.605 -18.391 -18.25 1 96.06 282 ILE A N 1
ATOM 2269 C CA . ILE A 1 282 ? -6.289 -17.891 -17.859 1 96.06 282 ILE A CA 1
ATOM 2270 C C . ILE A 1 282 ? -5.309 -19.062 -17.75 1 96.06 282 ILE A C 1
ATOM 2272 O O . ILE A 1 282 ? -4.18 -18.969 -18.234 1 96.06 282 ILE A O 1
ATOM 2276 N N . PHE A 1 283 ? -5.727 -20.156 -17.188 1 96.44 283 PHE A N 1
ATOM 2277 C CA . PHE A 1 283 ? -4.895 -21.344 -17.047 1 96.44 283 PHE A CA 1
ATOM 2278 C C . PHE A 1 283 ? -4.492 -21.891 -18.422 1 96.44 283 PHE A C 1
ATOM 2280 O O . PHE A 1 283 ? -3.318 -22.188 -18.656 1 96.44 283 PHE A O 1
ATOM 2287 N N . ARG A 1 284 ? -5.441 -22 -19.297 1 95.38 284 ARG A N 1
ATOM 2288 C CA . ARG A 1 284 ? -5.188 -22.531 -20.625 1 95.38 284 ARG A CA 1
ATOM 2289 C C . ARG A 1 284 ? -4.188 -21.672 -21.391 1 95.38 284 ARG A C 1
ATOM 2291 O O . ARG A 1 284 ? -3.326 -22.188 -22.094 1 95.38 284 ARG A O 1
ATOM 2298 N N . GLU A 1 285 ? -4.336 -20.406 -21.203 1 93.31 285 GLU A N 1
ATOM 2299 C CA . GLU A 1 285 ? -3.434 -19.469 -21.875 1 93.31 285 GLU A CA 1
ATOM 2300 C C . GLU A 1 285 ? -2.01 -19.594 -21.344 1 93.31 285 GLU A C 1
ATOM 2302 O O . GLU A 1 285 ? -1.046 -19.328 -22.062 1 93.31 285 GLU A O 1
ATOM 2307 N N . LYS A 1 286 ? -1.902 -20.016 -20.094 1 91.06 286 LYS A N 1
ATOM 2308 C CA . LYS A 1 286 ? -0.589 -20.062 -19.469 1 91.06 286 LYS A CA 1
ATOM 2309 C C . LYS A 1 286 ? -0.08 -21.5 -19.344 1 91.06 286 LYS A C 1
ATOM 2311 O O . LYS A 1 286 ? 0.992 -21.734 -18.797 1 91.06 286 LYS A O 1
ATOM 2316 N N . GLU A 1 287 ? -0.821 -22.438 -19.859 1 91.19 287 GLU A N 1
ATOM 2317 C CA . GLU A 1 287 ? -0.564 -23.859 -19.656 1 91.19 287 GLU A CA 1
ATOM 2318 C C . GLU A 1 287 ? 0.837 -24.234 -20.125 1 91.19 287 GLU A C 1
ATOM 2320 O O . GLU A 1 287 ? 1.54 -24.984 -19.453 1 91.19 287 GLU A O 1
ATOM 2325 N N . ASN A 1 288 ? 1.262 -23.734 -21.281 1 86.94 288 ASN A N 1
ATOM 2326 C CA . ASN A 1 288 ? 2.576 -24.062 -21.812 1 86.94 288 ASN A CA 1
ATOM 2327 C C . ASN A 1 288 ? 3.697 -23.562 -20.906 1 86.94 288 ASN A C 1
ATOM 2329 O O . ASN A 1 288 ? 4.711 -24.25 -20.734 1 86.94 288 ASN A O 1
ATOM 2333 N N . LEU A 1 289 ? 3.5 -22.5 -20.391 1 84.56 289 LEU A N 1
ATOM 2334 C CA . LEU A 1 289 ? 4.488 -21.969 -19.453 1 84.56 289 LEU A CA 1
ATOM 2335 C C . LEU A 1 289 ? 4.492 -22.75 -18.156 1 84.56 289 LEU A C 1
ATOM 2337 O O . LEU A 1 289 ? 5.551 -23.031 -17.594 1 84.56 289 LEU A O 1
ATOM 2341 N N . ILE A 1 290 ? 3.301 -23.109 -17.719 1 89.25 290 ILE A N 1
ATOM 2342 C CA . ILE A 1 290 ? 3.139 -23.828 -16.453 1 89.25 290 ILE A CA 1
ATOM 2343 C C . ILE A 1 290 ? 3.77 -25.219 -16.562 1 89.25 290 ILE A C 1
ATOM 2345 O O . ILE A 1 290 ? 4.355 -25.703 -15.594 1 89.25 290 ILE A O 1
ATOM 2349 N N . LYS A 1 291 ? 3.748 -25.766 -17.75 1 85.94 291 LYS A N 1
ATOM 2350 C CA . LYS A 1 291 ? 4.297 -27.109 -17.984 1 85.94 291 LYS A CA 1
ATOM 2351 C C . LYS A 1 291 ? 5.801 -27.125 -17.719 1 85.94 291 LYS A C 1
ATOM 2353 O O . LYS A 1 291 ? 6.355 -28.172 -17.375 1 85.94 291 LYS A O 1
ATOM 2358 N N . ASP A 1 292 ? 6.316 -26.016 -17.859 1 79.94 292 ASP A N 1
ATOM 2359 C CA . ASP A 1 292 ? 7.762 -25.938 -17.672 1 79.94 292 ASP A CA 1
ATOM 2360 C C . ASP A 1 292 ? 8.133 -26.094 -16.203 1 79.94 292 ASP A C 1
ATOM 2362 O O . ASP A 1 292 ? 9.312 -26.266 -15.875 1 79.94 292 ASP A O 1
ATOM 2366 N N . PHE A 1 293 ? 7.199 -26.109 -15.398 1 78.44 293 PHE A N 1
ATOM 2367 C CA . PHE A 1 293 ? 7.48 -26.141 -13.969 1 78.44 293 PHE A CA 1
ATOM 2368 C C . PHE A 1 293 ? 7.066 -27.484 -13.367 1 78.44 293 PHE A C 1
ATOM 2370 O O . PHE A 1 293 ? 7.02 -27.625 -12.148 1 78.44 293 PHE A O 1
ATOM 2377 N N . ILE A 1 294 ? 6.551 -28.359 -14.203 1 79.75 294 ILE A N 1
ATOM 2378 C CA . ILE A 1 294 ? 6.219 -29.703 -13.766 1 79.75 294 ILE A CA 1
ATOM 2379 C C . ILE A 1 294 ? 7.5 -30.516 -13.562 1 79.75 294 ILE A C 1
ATOM 2381 O O . ILE A 1 294 ? 8.414 -30.453 -14.398 1 79.75 294 ILE A O 1
ATOM 2385 N N . MET B 1 1 ? -13.477 -4.379 26.016 1 83.88 1 MET B N 1
ATOM 2386 C CA . MET B 1 1 ? -13.969 -3.398 25.047 1 83.88 1 MET B CA 1
ATOM 2387 C C . MET B 1 1 ? -13.078 -3.359 23.812 1 83.88 1 MET B C 1
ATOM 2389 O O . MET B 1 1 ? -11.852 -3.391 23.922 1 83.88 1 MET B O 1
ATOM 2393 N N . PRO B 1 2 ? -13.742 -3.344 22.562 1 88.75 2 PRO B N 1
ATOM 2394 C CA . PRO B 1 2 ? -12.93 -3.299 21.359 1 88.75 2 PRO B CA 1
ATOM 2395 C C . PRO B 1 2 ? -12.086 -2.029 21.25 1 88.75 2 PRO B C 1
ATOM 2397 O O . PRO B 1 2 ? -12.578 -0.933 21.531 1 88.75 2 PRO B O 1
ATOM 2400 N N . THR B 1 3 ? -10.844 -2.174 21.078 1 90.31 3 THR B N 1
ATOM 2401 C CA . THR B 1 3 ? -9.914 -1.056 21.016 1 90.31 3 THR B CA 1
ATOM 2402 C C . THR B 1 3 ? -9.055 -1.141 19.75 1 90.31 3 THR B C 1
ATOM 2404 O O . THR B 1 3 ? -8.625 -2.227 19.359 1 90.31 3 THR B O 1
ATOM 2407 N N . LYS B 1 4 ? -8.859 -0.019 19.094 1 89.25 4 LYS B N 1
ATOM 2408 C CA . LYS B 1 4 ? -8.008 0.073 17.906 1 89.25 4 LYS B CA 1
ATOM 2409 C C . LYS B 1 4 ? -7.012 1.22 18.031 1 89.25 4 LYS B C 1
ATOM 2411 O O . LYS B 1 4 ? -7.348 2.287 18.547 1 89.25 4 LYS B O 1
ATOM 2416 N N . LEU B 1 5 ? -5.855 0.947 17.578 1 88.75 5 LEU B N 1
ATOM 2417 C CA . LEU B 1 5 ? -4.879 2.021 17.438 1 88.75 5 LEU B CA 1
ATOM 2418 C C . LEU B 1 5 ? -5.043 2.734 16.094 1 88.75 5 LEU B C 1
ATOM 2420 O O . LEU B 1 5 ? -4.867 2.123 15.047 1 88.75 5 LEU B O 1
ATOM 2424 N N . ILE B 1 6 ? -5.41 3.982 16.141 1 92.5 6 ILE B N 1
ATOM 2425 C CA . ILE B 1 6 ? -5.613 4.785 14.945 1 92.5 6 ILE B CA 1
ATOM 2426 C C . ILE B 1 6 ? -4.422 5.711 14.727 1 92.5 6 ILE B C 1
ATOM 2428 O O . ILE B 1 6 ? -3.955 6.359 15.672 1 92.5 6 ILE B O 1
ATOM 2432 N N . ASN B 1 7 ? -3.934 5.758 13.523 1 88.06 7 ASN B N 1
ATOM 2433 C CA . ASN B 1 7 ? -2.797 6.602 13.164 1 88.06 7 ASN B CA 1
ATOM 2434 C C . ASN B 1 7 ? -3.234 7.824 12.367 1 88.06 7 ASN B C 1
ATOM 2436 O O . ASN B 1 7 ? -4.133 7.734 11.531 1 88.06 7 ASN B O 1
ATOM 2440 N N . PHE B 1 8 ? -2.543 8.969 12.625 1 93.56 8 PHE B N 1
ATOM 2441 C CA . PHE B 1 8 ? -2.85 10.234 11.969 1 93.56 8 PHE B CA 1
ATOM 2442 C C . PHE B 1 8 ? -1.578 10.898 11.461 1 93.56 8 PHE B C 1
ATOM 2444 O O . PHE B 1 8 ? -0.547 10.883 12.141 1 93.56 8 PHE B O 1
ATOM 2451 N N . ASP B 1 9 ? -1.666 11.438 10.305 1 87.69 9 ASP B N 1
ATOM 2452 C CA . ASP B 1 9 ? -0.611 12.281 9.758 1 87.69 9 ASP B CA 1
ATOM 2453 C C . ASP B 1 9 ? -1.023 13.758 9.781 1 87.69 9 ASP B C 1
ATOM 2455 O O . ASP B 1 9 ? -2.215 14.07 9.758 1 87.69 9 ASP B O 1
ATOM 2459 N N . LEU B 1 10 ? -0.035 14.602 9.93 1 93.12 10 LEU B N 1
ATOM 2460 C CA . LEU B 1 10 ? -0.291 16.031 9.891 1 93.12 10 LEU B CA 1
ATOM 2461 C C . LEU B 1 10 ? 0.32 16.672 8.648 1 93.12 10 LEU B C 1
ATOM 2463 O O . LEU B 1 10 ? 1.479 16.406 8.312 1 93.12 10 LEU B O 1
ATOM 2467 N N . PHE B 1 11 ? -0.539 17.422 8.016 1 91.06 11 PHE B N 1
ATOM 2468 C CA . PHE B 1 11 ? -0.139 18.125 6.805 1 91.06 11 PHE B CA 1
ATOM 2469 C C . PHE B 1 11 ? -0.424 19.609 6.926 1 91.06 11 PHE B C 1
ATOM 2471 O O . PHE B 1 11 ? -1.297 20.031 7.691 1 91.06 11 PHE B O 1
ATOM 2478 N N . LYS B 1 12 ? 0.344 20.359 6.203 1 90.38 12 LYS B N 1
ATOM 2479 C CA . LYS B 1 12 ? -0.04 21.734 5.953 1 90.38 12 LYS B CA 1
ATOM 2480 C C . LYS B 1 12 ? -0.495 21.938 4.508 1 90.38 12 LYS B C 1
ATOM 2482 O O . LYS B 1 12 ? 0.145 21.438 3.58 1 90.38 12 LYS B O 1
ATOM 2487 N N . ILE B 1 13 ? -1.621 22.547 4.324 1 93.12 13 ILE B N 1
ATOM 2488 C CA . ILE B 1 13 ? -2.166 22.797 2.992 1 93.12 13 ILE B CA 1
ATOM 2489 C C . ILE B 1 13 ? -1.56 24.078 2.416 1 93.12 13 ILE B C 1
ATOM 2491 O O . ILE B 1 13 ? -1.55 25.125 3.074 1 93.12 13 ILE B O 1
ATOM 2495 N N . TYR B 1 14 ? -1.055 23.922 1.231 1 85.56 14 TYR B N 1
ATOM 2496 C CA . TYR B 1 14 ? -0.564 25.078 0.485 1 85.56 14 TYR B CA 1
ATOM 2497 C C . TYR B 1 14 ? -1.357 25.266 -0.801 1 85.56 14 TYR B C 1
ATOM 2499 O O . TYR B 1 14 ? -1.704 24.297 -1.478 1 85.56 14 TYR B O 1
ATOM 2507 N N . TYR B 1 15 ? -1.6 26.5 -1.071 1 87.75 15 TYR B N 1
ATOM 2508 C CA . TYR B 1 15 ? -2.363 26.859 -2.26 1 87.75 15 TYR B CA 1
ATOM 2509 C C . TYR B 1 15 ? -1.466 27.516 -3.307 1 87.75 15 TYR B C 1
ATOM 2511 O O . TYR B 1 15 ? -0.323 27.875 -3.016 1 87.75 15 TYR B O 1
ATOM 2519 N N . GLY B 1 16 ? -2.064 27.391 -4.605 1 76.81 16 GLY B N 1
ATOM 2520 C CA . GLY B 1 16 ? -1.36 28.109 -5.652 1 76.81 16 GLY B CA 1
ATOM 2521 C C . GLY B 1 16 ? -1.235 29.594 -5.371 1 76.81 16 GLY B C 1
ATOM 2522 O O . GLY B 1 16 ? -1.789 30.094 -4.391 1 76.81 16 GLY B O 1
ATOM 2523 N N . GLN B 1 17 ? -0.471 30.266 -6.207 1 67.31 17 GLN B N 1
ATOM 2524 C CA . GLN B 1 17 ? -0.155 31.672 -6.059 1 67.31 17 GLN B CA 1
ATOM 2525 C C . GLN B 1 17 ? -1.421 32.5 -5.859 1 67.31 17 GLN B C 1
ATOM 2527 O O . GLN B 1 17 ? -2.426 32.281 -6.539 1 67.31 17 GLN B O 1
ATOM 2532 N N . ASN B 1 18 ? -1.511 33.5 -4.961 1 59.25 18 ASN B N 1
ATOM 2533 C CA . ASN B 1 18 ? -2.48 34.531 -4.656 1 59.25 18 ASN B CA 1
ATOM 2534 C C . ASN B 1 18 ? -3.725 33.969 -3.98 1 59.25 18 ASN B C 1
ATOM 2536 O O . ASN B 1 18 ? -4.773 34.625 -3.957 1 59.25 18 ASN B O 1
ATOM 2540 N N . LYS B 1 19 ? -3.648 32.656 -3.752 1 63.62 19 LYS B N 1
ATOM 2541 C CA . LYS B 1 19 ? -4.883 32.188 -3.129 1 63.62 19 LYS B CA 1
ATOM 2542 C C . LYS B 1 19 ? -4.699 31.969 -1.627 1 63.62 19 LYS B C 1
ATOM 2544 O O . LYS B 1 19 ? -3.607 31.625 -1.174 1 63.62 19 LYS B O 1
ATOM 2549 N N . GLN B 1 20 ? -5.574 32.531 -0.85 1 66.25 20 GLN B N 1
ATOM 2550 C CA . GLN B 1 20 ? -5.699 32.375 0.594 1 66.25 20 GLN B CA 1
ATOM 2551 C C . GLN B 1 20 ? -6.426 31.078 0.939 1 66.25 20 GLN B C 1
ATOM 2553 O O . GLN B 1 20 ? -6.828 30.328 0.046 1 66.25 20 GLN B O 1
ATOM 2558 N N . ASP B 1 21 ? -6.602 30.891 2.34 1 69.88 21 ASP B N 1
ATOM 2559 C CA . ASP B 1 21 ? -7.191 29.672 2.895 1 69.88 21 ASP B CA 1
ATOM 2560 C C . ASP B 1 21 ? -8.578 29.422 2.311 1 69.88 21 ASP B C 1
ATOM 2562 O O . ASP B 1 21 ? -9.586 29.703 2.953 1 69.88 21 ASP B O 1
ATOM 2566 N N . THR B 1 22 ? -8.656 28.797 1.136 1 86.94 22 THR B N 1
ATOM 2567 C CA . THR B 1 22 ? -9.867 28.531 0.375 1 86.94 22 THR B CA 1
ATOM 2568 C C . THR B 1 22 ? -10.578 27.281 0.891 1 86.94 22 THR B C 1
ATOM 2570 O O . THR B 1 22 ? -11.789 27.141 0.731 1 86.94 22 THR B O 1
ATOM 2573 N N . PHE B 1 23 ? -9.859 26.484 1.571 1 95.44 23 PHE B N 1
ATOM 2574 C CA . PHE B 1 23 ? -10.477 25.25 2.039 1 95.44 23 PHE B CA 1
ATOM 2575 C C . PHE B 1 23 ? -11.453 25.531 3.176 1 95.44 23 PHE B C 1
ATOM 2577 O O . PHE B 1 23 ? -12.531 24.938 3.232 1 95.44 23 PHE B O 1
ATOM 2584 N N . ASP B 1 24 ? -11.102 26.469 4.074 1 95.5 24 ASP B N 1
ATOM 2585 C CA . ASP B 1 24 ? -12 26.875 5.152 1 95.5 24 ASP B CA 1
ATOM 2586 C C . ASP B 1 24 ? -13.32 27.391 4.594 1 95.5 24 ASP B C 1
ATOM 2588 O O . ASP B 1 24 ? -14.391 27.031 5.086 1 95.5 24 ASP B O 1
ATOM 2592 N N . LEU B 1 25 ? -13.234 28.203 3.6 1 94.44 25 LEU B N 1
ATOM 2593 C CA . LEU B 1 25 ? -14.438 28.766 2.979 1 94.44 25 LEU B CA 1
ATOM 2594 C C . LEU B 1 25 ? -15.289 27.656 2.361 1 94.44 25 LEU B C 1
ATOM 2596 O O . LEU B 1 25 ? -16.516 27.688 2.465 1 94.44 25 LEU B O 1
ATOM 2600 N N . LYS B 1 26 ? -14.68 26.766 1.758 1 96.38 26 LYS B N 1
ATOM 2601 C CA . LYS B 1 26 ? -15.406 25.672 1.131 1 96.38 26 LYS B CA 1
ATOM 2602 C C . LYS B 1 26 ? -16.062 24.781 2.18 1 96.38 26 LYS B C 1
ATOM 2604 O O . LYS B 1 26 ? -17.156 24.25 1.963 1 96.38 26 LYS B O 1
ATOM 2609 N N . LEU B 1 27 ? -15.344 24.578 3.291 1 97.56 27 LEU B N 1
ATOM 2610 C CA . LEU B 1 27 ? -15.938 23.797 4.375 1 97.56 27 LEU B CA 1
ATOM 2611 C C . LEU B 1 27 ? -17.156 24.516 4.941 1 97.56 27 LEU B C 1
ATOM 2613 O O . LEU B 1 27 ? -18.141 23.859 5.309 1 97.56 27 LEU B O 1
ATOM 2617 N N . ASP B 1 28 ? -17.125 25.844 4.965 1 96.44 28 ASP B N 1
ATOM 2618 C CA . ASP B 1 28 ? -18.281 26.609 5.383 1 96.44 28 ASP B CA 1
ATOM 2619 C C . ASP B 1 28 ? -19.469 26.375 4.453 1 96.44 28 ASP B C 1
ATOM 2621 O O . ASP B 1 28 ? -20.609 26.219 4.91 1 96.44 28 ASP B O 1
ATOM 2625 N N . GLU B 1 29 ? -19.172 26.344 3.252 1 96.88 29 GLU B N 1
ATOM 2626 C CA . GLU B 1 29 ? -20.219 26.078 2.264 1 96.88 29 GLU B CA 1
ATOM 2627 C C . GLU B 1 29 ? -20.797 24.672 2.43 1 96.88 29 GLU B C 1
ATOM 2629 O O . GLU B 1 29 ? -22.016 24.484 2.41 1 96.88 29 GLU B O 1
ATOM 2634 N N . GLU B 1 30 ? -19.938 23.703 2.574 1 97.38 30 GLU B N 1
ATOM 2635 C CA . GLU B 1 30 ? -20.359 22.312 2.729 1 97.38 30 GLU B CA 1
ATOM 2636 C C . GLU B 1 30 ? -21.188 22.141 3.994 1 97.38 30 GLU B C 1
ATOM 2638 O O . GLU B 1 30 ? -22.109 21.312 4.023 1 97.38 30 GLU B O 1
ATOM 2643 N N . PHE B 1 31 ? -20.812 22.859 4.98 1 97 31 PHE B N 1
ATOM 2644 C CA . PHE B 1 31 ? -21.484 22.766 6.27 1 97 31 PHE B CA 1
ATOM 2645 C C . PHE B 1 31 ? -22.969 23.125 6.125 1 97 31 PHE B C 1
ATOM 2647 O O . PHE B 1 31 ? -23.812 22.578 6.82 1 97 31 PHE B O 1
ATOM 2654 N N . LYS B 1 32 ? -23.297 23.906 5.211 1 96 32 LYS B N 1
ATOM 2655 C CA . LYS B 1 32 ? -24.641 24.422 5.035 1 96 32 LYS B CA 1
ATOM 2656 C C . LYS B 1 32 ? -25.438 23.547 4.07 1 96 32 LYS B C 1
ATOM 2658 O O . LYS B 1 32 ? -26.672 23.625 4.004 1 96 32 LYS B O 1
ATOM 2663 N N . LYS B 1 33 ? -24.812 22.656 3.451 1 95.19 33 LYS B N 1
ATOM 2664 C CA . LYS B 1 33 ? -25.469 21.844 2.428 1 95.19 33 LYS B CA 1
ATOM 2665 C C . LYS B 1 33 ? -26.094 20.594 3.033 1 95.19 33 LYS B C 1
ATOM 2667 O O . LYS B 1 33 ? -25.516 19.969 3.928 1 95.19 33 LYS B O 1
ATOM 2672 N N . ASN B 1 34 ? -27.203 20.25 2.477 1 90.44 34 ASN B N 1
ATOM 2673 C CA . ASN B 1 34 ? -27.797 18.969 2.824 1 90.44 34 ASN B CA 1
ATOM 2674 C C . ASN B 1 34 ? -27.141 17.812 2.066 1 90.44 34 ASN B C 1
ATOM 2676 O O . ASN B 1 34 ? -26.734 16.812 2.666 1 90.44 34 ASN B O 1
ATOM 2680 N N . ILE B 1 35 ? -27.125 18.047 0.799 1 92 35 ILE B N 1
ATOM 2681 C CA . ILE B 1 35 ? -26.406 17.109 -0.053 1 92 35 ILE B CA 1
ATOM 2682 C C . ILE B 1 35 ? -25 17.625 -0.341 1 92 35 ILE B C 1
ATOM 2684 O O . ILE B 1 35 ? -24.844 18.688 -0.951 1 92 35 ILE B O 1
ATOM 2688 N N . LYS B 1 36 ? -24.094 16.906 0.112 1 95.31 36 LYS B N 1
ATOM 2689 C CA . LYS B 1 36 ? -22.703 17.359 0.015 1 95.31 36 LYS B CA 1
ATOM 2690 C C . LYS B 1 36 ? -22.188 17.25 -1.418 1 95.31 36 LYS B C 1
ATOM 2692 O O . LYS B 1 36 ? -22.734 16.484 -2.221 1 95.31 36 LYS B O 1
ATOM 2697 N N . THR B 1 37 ? -21.219 18.047 -1.646 1 96.88 37 THR B N 1
ATOM 2698 C CA . THR B 1 37 ? -20.562 18.047 -2.955 1 96.88 37 THR B CA 1
ATOM 2699 C C . THR B 1 37 ? -19.844 16.719 -3.184 1 96.88 37 THR B C 1
ATOM 2701 O O . THR B 1 37 ? -19.094 16.25 -2.312 1 96.88 37 THR B O 1
ATOM 2704 N N . GLU B 1 38 ? -20.094 16.109 -4.293 1 97 38 GLU B N 1
ATOM 2705 C CA . GLU B 1 38 ? -19.406 14.875 -4.684 1 97 38 GLU B CA 1
ATOM 2706 C C . GLU B 1 38 ? -18.312 15.156 -5.699 1 97 38 GLU B C 1
ATOM 2708 O O . GLU B 1 38 ? -18.531 15.828 -6.707 1 97 38 GLU B O 1
ATOM 2713 N N . ILE B 1 39 ? -17.141 14.68 -5.395 1 94.31 39 ILE B N 1
ATOM 2714 C CA . ILE B 1 39 ? -15.969 14.883 -6.246 1 94.31 39 ILE B CA 1
ATOM 2715 C C . ILE B 1 39 ? -15.5 13.547 -6.805 1 94.31 39 ILE B C 1
ATOM 2717 O O . ILE B 1 39 ? -15.242 12.609 -6.047 1 94.31 39 ILE B O 1
ATOM 2721 N N . ASN B 1 40 ? -15.359 13.5 -8.078 1 88.38 40 ASN B N 1
ATOM 2722 C CA . ASN B 1 40 ? -14.828 12.305 -8.719 1 88.38 40 ASN B CA 1
ATOM 2723 C C . ASN B 1 40 ? -13.297 12.273 -8.664 1 88.38 40 ASN B C 1
ATOM 2725 O O . ASN B 1 40 ? -12.641 13.203 -9.125 1 88.38 40 ASN B O 1
ATOM 2729 N N . VAL B 1 41 ? -12.812 11.32 -8.039 1 77.56 41 VAL B N 1
ATOM 2730 C CA . VAL B 1 41 ? -11.367 11.086 -7.992 1 77.56 41 VAL B CA 1
ATOM 2731 C C . VAL B 1 41 ? -11.062 9.688 -8.516 1 77.56 41 VAL B C 1
ATOM 2733 O O . VAL B 1 41 ? -11.266 8.688 -7.82 1 77.56 41 VAL B O 1
ATOM 2736 N N . PHE B 1 42 ? -10.547 9.539 -9.695 1 69.5 42 PHE B N 1
ATOM 2737 C CA . PHE B 1 42 ? -10.312 8.266 -10.367 1 69.5 42 PHE B CA 1
ATOM 2738 C C . PHE B 1 42 ? -11.594 7.445 -10.445 1 69.5 42 PHE B C 1
ATOM 2740 O O . PHE B 1 42 ? -12.578 7.883 -11.039 1 69.5 42 PHE B O 1
ATOM 2747 N N . ASP B 1 43 ? -11.578 6.266 -9.781 1 73.19 43 ASP B N 1
ATOM 2748 C CA . ASP B 1 43 ? -12.734 5.383 -9.875 1 73.19 43 ASP B CA 1
ATOM 2749 C C . ASP B 1 43 ? -13.609 5.5 -8.625 1 73.19 43 ASP B C 1
ATOM 2751 O O . ASP B 1 43 ? -14.531 4.703 -8.43 1 73.19 43 ASP B O 1
ATOM 2755 N N . TYR B 1 44 ? -13.359 6.605 -7.883 1 85.88 44 TYR B N 1
ATOM 2756 C CA . TYR B 1 44 ? -14.086 6.77 -6.629 1 85.88 44 TYR B CA 1
ATOM 2757 C C . TYR B 1 44 ? -14.773 8.133 -6.566 1 85.88 44 TYR B C 1
ATOM 2759 O O . TYR B 1 44 ? -14.469 9.023 -7.363 1 85.88 44 TYR B O 1
ATOM 2767 N N . ILE B 1 45 ? -15.742 8.211 -5.727 1 94.75 45 ILE B N 1
ATOM 2768 C CA . ILE B 1 45 ? -16.391 9.477 -5.402 1 94.75 45 ILE B CA 1
ATOM 2769 C C . ILE B 1 45 ? -16.109 9.844 -3.947 1 94.75 45 ILE B C 1
ATOM 2771 O O . ILE B 1 45 ? -16.312 9.023 -3.043 1 94.75 45 ILE B O 1
ATOM 2775 N N . LEU B 1 46 ? -15.57 11 -3.773 1 96 46 LEU B N 1
ATOM 2776 C CA . LEU B 1 46 ? -15.312 11.508 -2.43 1 96 46 LEU B CA 1
ATOM 2777 C C . LEU B 1 46 ? -16.328 12.578 -2.049 1 96 46 LEU B C 1
ATOM 2779 O O . LEU B 1 46 ? -16.688 13.406 -2.879 1 96 46 LEU B O 1
ATOM 2783 N N . ARG B 1 47 ? -16.766 12.594 -0.881 1 97.69 47 ARG B N 1
ATOM 2784 C CA . ARG B 1 47 ? -17.609 13.648 -0.324 1 97.69 47 ARG B CA 1
ATOM 2785 C C . ARG B 1 47 ? -17.438 13.75 1.187 1 97.69 47 ARG B C 1
ATOM 2787 O O . ARG B 1 47 ? -16.859 12.852 1.813 1 97.69 47 ARG B O 1
ATOM 2794 N N . ILE B 1 48 ? -17.828 14.82 1.721 1 97.75 48 ILE B N 1
ATOM 2795 C CA . ILE B 1 48 ? -17.844 14.969 3.172 1 97.75 48 ILE B CA 1
ATOM 2796 C C . ILE B 1 48 ? -19.125 14.367 3.746 1 97.75 48 ILE B C 1
ATOM 2798 O O . ILE B 1 48 ? -20.219 14.82 3.432 1 97.75 48 ILE B O 1
ATOM 2802 N N . GLY B 1 49 ? -19 13.359 4.531 1 95.88 49 GLY B N 1
ATOM 2803 C CA . GLY B 1 49 ? -20.156 12.711 5.125 1 95.88 49 GLY B CA 1
ATOM 2804 C C . GLY B 1 49 ? -20.641 13.391 6.395 1 95.88 49 GLY B C 1
ATOM 2805 O O . GLY B 1 49 ? -21.844 13.453 6.652 1 95.88 49 GLY B O 1
ATOM 2806 N N . GLU B 1 50 ? -19.734 13.766 7.203 1 95.62 50 GLU B N 1
ATOM 2807 C CA . GLU B 1 50 ? -19.984 14.484 8.445 1 95.62 50 GLU B CA 1
ATOM 2808 C C . GLU B 1 50 ? -19.047 15.672 8.594 1 95.62 50 GLU B C 1
ATOM 2810 O O . GLU B 1 50 ? -17.875 15.602 8.18 1 95.62 50 GLU B O 1
ATOM 2815 N N . LEU B 1 51 ? -19.609 16.703 9.125 1 97.69 51 LEU B N 1
ATOM 2816 C CA . LEU B 1 51 ? -18.812 17.906 9.336 1 97.69 51 LEU B CA 1
ATOM 2817 C C . LEU B 1 51 ? -19.312 18.672 10.562 1 97.69 51 LEU B C 1
ATOM 2819 O O . LEU B 1 51 ? -20.5 18.906 10.711 1 97.69 51 LEU B O 1
ATOM 2823 N N . LYS B 1 52 ? -18.375 19 11.422 1 97 52 LYS B N 1
ATOM 2824 C CA . LYS B 1 52 ? -18.734 19.812 12.586 1 97 52 LYS B CA 1
ATOM 2825 C C . LYS B 1 52 ? -17.641 20.828 12.891 1 97 52 LYS B C 1
ATOM 2827 O O . LYS B 1 52 ? -16.531 20.734 12.383 1 97 52 LYS B O 1
ATOM 2832 N N . GLN B 1 53 ? -18.016 21.766 13.703 1 95.56 53 GLN B N 1
ATOM 2833 C CA . GLN B 1 53 ? -17.109 22.812 14.164 1 95.56 53 GLN B CA 1
ATOM 2834 C C . GLN B 1 53 ? -16.891 22.719 15.672 1 95.56 53 GLN B C 1
ATOM 2836 O O . GLN B 1 53 ? -17.828 22.453 16.422 1 95.56 53 GLN B O 1
ATOM 2841 N N . VAL B 1 54 ? -15.656 22.875 16.016 1 95.06 54 VAL B N 1
ATOM 2842 C CA . VAL B 1 54 ? -15.344 23.031 17.422 1 95.06 54 VAL B CA 1
ATOM 2843 C C . VAL B 1 54 ? -14.477 24.281 17.641 1 95.06 54 VAL B C 1
ATOM 2845 O O . VAL B 1 54 ? -13.859 24.766 16.703 1 95.06 54 VAL B O 1
ATOM 2848 N N . LYS B 1 55 ? -14.477 24.766 18.859 1 93.81 55 LYS B N 1
ATOM 2849 C CA . LYS B 1 55 ? -13.688 25.969 19.156 1 93.81 55 LYS B CA 1
ATOM 2850 C C . LYS B 1 55 ? -12.195 25.641 19.203 1 93.81 55 LYS B C 1
ATOM 2852 O O . LYS B 1 55 ? -11.789 24.656 19.812 1 93.81 55 LYS B O 1
ATOM 2857 N N . ARG B 1 56 ? -11.523 26.375 18.5 1 93.56 56 ARG B N 1
ATOM 2858 C CA . ARG B 1 56 ? -10.078 26.219 18.5 1 93.56 56 ARG B CA 1
ATOM 2859 C C . ARG B 1 56 ? -9.492 26.547 19.859 1 93.56 56 ARG B C 1
ATOM 2861 O O . ARG B 1 56 ? -8.641 25.812 20.375 1 93.56 56 ARG B O 1
ATOM 2868 N N . ASN B 1 57 ? -9.875 27.734 20.344 1 87.44 57 ASN B N 1
ATOM 2869 C CA . ASN B 1 57 ? -9.523 28.172 21.703 1 87.44 57 ASN B CA 1
ATOM 2870 C C . ASN B 1 57 ? -10.742 28.203 22.609 1 87.44 57 ASN B C 1
ATOM 2872 O O . ASN B 1 57 ? -11.609 29.062 22.469 1 87.44 57 ASN B O 1
ATOM 2876 N N . SER B 1 58 ? -10.703 27.297 23.547 1 82.12 58 SER B N 1
ATOM 2877 C CA . SER B 1 58 ? -11.867 27.203 24.422 1 82.12 58 SER B CA 1
ATOM 2878 C C . SER B 1 58 ? -11.82 28.281 25.516 1 82.12 58 SER B C 1
ATOM 2880 O O . SER B 1 58 ? -12.852 28.656 26.062 1 82.12 58 SER B O 1
ATOM 2882 N N . ALA B 1 59 ? -10.602 28.766 25.734 1 80.25 59 ALA B N 1
ATOM 2883 C CA . ALA B 1 59 ? -10.43 29.781 26.781 1 80.25 59 ALA B CA 1
ATOM 2884 C C . ALA B 1 59 ? -10.953 31.141 26.328 1 80.25 59 ALA B C 1
ATOM 2886 O O . ALA B 1 59 ? -11.414 31.938 27.141 1 80.25 59 ALA B O 1
ATOM 2887 N N . PHE B 1 60 ? -10.867 31.422 25.016 1 83.88 60 PHE B N 1
ATOM 2888 C CA . PHE B 1 60 ? -11.352 32.656 24.453 1 83.88 60 PHE B CA 1
ATOM 2889 C C . PHE B 1 60 ? -12.367 32.406 23.344 1 83.88 60 PHE B C 1
ATOM 2891 O O . PHE B 1 60 ? -12.07 32.594 22.156 1 83.88 60 PHE B O 1
ATOM 2898 N N . PRO B 1 61 ? -13.492 32.062 23.641 1 78.88 61 PRO B N 1
ATOM 2899 C CA . PRO B 1 61 ? -14.484 31.578 22.672 1 78.88 61 PRO B CA 1
ATOM 2900 C C . PRO B 1 61 ? -14.945 32.656 21.719 1 78.88 61 PRO B C 1
ATOM 2902 O O . PRO B 1 61 ? -15.414 32.375 20.609 1 78.88 61 PRO B O 1
ATOM 2905 N N . ASP B 1 62 ? -14.789 33.875 22.078 1 80.31 62 ASP B N 1
ATOM 2906 C CA . ASP B 1 62 ? -15.352 34.969 21.281 1 80.31 62 ASP B CA 1
ATOM 2907 C C . ASP B 1 62 ? -14.336 35.5 20.266 1 80.31 62 ASP B C 1
ATOM 2909 O O . ASP B 1 62 ? -14.602 36.469 19.578 1 80.31 62 ASP B O 1
ATOM 2913 N N . LEU B 1 63 ? -13.289 34.781 20.188 1 80.31 63 LEU B N 1
ATOM 2914 C CA . LEU B 1 63 ? -12.289 35.156 19.188 1 80.31 63 LEU B CA 1
ATOM 2915 C C . LEU B 1 63 ? -12.82 34.969 17.781 1 80.31 63 LEU B C 1
ATOM 2917 O O . LEU B 1 63 ? -13.555 34 17.516 1 80.31 63 LEU B O 1
ATOM 2921 N N . ILE B 1 64 ? -12.453 35.844 16.938 1 77.94 64 ILE B N 1
ATOM 2922 C CA . ILE B 1 64 ? -12.805 35.719 15.531 1 77.94 64 ILE B CA 1
ATOM 2923 C C . ILE B 1 64 ? -12.055 34.562 14.914 1 77.94 64 ILE B C 1
ATOM 2925 O O . ILE B 1 64 ? -10.891 34.312 15.234 1 77.94 64 ILE B O 1
ATOM 2929 N N . ASP B 1 65 ? -12.672 33.781 14.164 1 81.06 65 ASP B N 1
ATOM 2930 C CA . ASP B 1 65 ? -12.07 32.656 13.422 1 81.06 65 ASP B CA 1
ATOM 2931 C C . ASP B 1 65 ? -11.555 31.594 14.367 1 81.06 65 ASP B C 1
ATOM 2933 O O . ASP B 1 65 ? -10.453 31.062 14.172 1 81.06 65 ASP B O 1
ATOM 2937 N N . ASN B 1 66 ? -12.234 31.438 15.469 1 89.69 66 ASN B N 1
ATOM 2938 C CA . ASN B 1 66 ? -11.906 30.469 16.5 1 89.69 66 ASN B CA 1
ATOM 2939 C C . ASN B 1 66 ? -12.578 29.125 16.234 1 89.69 66 ASN B C 1
ATOM 2941 O O . ASN B 1 66 ? -13.336 28.641 17.078 1 89.69 66 ASN B O 1
ATOM 2945 N N . LYS B 1 67 ? -12.219 28.594 15.07 1 94.25 67 LYS B N 1
ATOM 2946 C CA . LYS B 1 67 ? -12.914 27.359 14.758 1 94.25 67 LYS B CA 1
ATOM 2947 C C . LYS B 1 67 ? -11.945 26.312 14.203 1 94.25 67 LYS B C 1
ATOM 2949 O O . LYS B 1 67 ? -10.969 26.656 13.531 1 94.25 67 LYS B O 1
ATOM 2954 N N . LEU B 1 68 ? -12.188 25.109 14.562 1 96.88 68 LEU B N 1
ATOM 2955 C CA . LEU B 1 68 ? -11.633 23.906 13.953 1 96.88 68 LEU B CA 1
ATOM 2956 C C . LEU B 1 68 ? -12.719 23.125 13.219 1 96.88 68 LEU B C 1
ATOM 2958 O O . LEU B 1 68 ? -13.859 23.047 13.688 1 96.88 68 LEU B O 1
ATOM 2962 N N . TRP B 1 69 ? -12.32 22.641 12.094 1 98.12 69 TRP B N 1
ATOM 2963 C CA . TRP B 1 69 ? -13.219 21.734 11.391 1 98.12 69 TRP B CA 1
ATOM 2964 C C . TRP B 1 69 ? -12.875 20.281 11.688 1 98.12 69 TRP B C 1
ATOM 2966 O O . TRP B 1 69 ? -11.703 19.891 11.672 1 98.12 69 TRP B O 1
ATOM 2976 N N . ILE B 1 70 ? -13.836 19.469 12.031 1 98.62 70 ILE B N 1
ATOM 2977 C CA . ILE B 1 70 ? -13.719 18.016 12.109 1 98.62 70 ILE B CA 1
ATOM 2978 C C . ILE B 1 70 ? -14.719 17.359 11.148 1 98.62 70 ILE B C 1
ATOM 2980 O O . ILE B 1 70 ? -15.906 17.703 11.156 1 98.62 70 ILE B O 1
ATOM 2984 N N . GLY B 1 71 ? -14.211 16.531 10.344 1 98 71 GLY B N 1
ATOM 2985 C CA . GLY B 1 71 ? -15.102 15.906 9.367 1 98 71 GLY B CA 1
ATOM 2986 C C . GLY B 1 71 ? -14.656 14.516 8.953 1 98 71 GLY B C 1
ATOM 2987 O O . GLY B 1 71 ? -13.664 14 9.461 1 98 71 GLY B O 1
ATOM 2988 N N . VAL B 1 72 ? -15.516 13.867 8.148 1 97.81 72 VAL B N 1
ATOM 2989 C CA . VAL B 1 72 ? -15.258 12.547 7.582 1 97.81 72 VAL B CA 1
ATOM 2990 C C . VAL B 1 72 ? -15.352 12.609 6.062 1 97.81 72 VAL B C 1
ATOM 2992 O O . VAL B 1 72 ? -16.359 13.062 5.512 1 97.81 72 VAL B O 1
ATOM 2995 N N . ILE B 1 73 ? -14.281 12.25 5.453 1 97.56 73 ILE B N 1
ATOM 2996 C CA . ILE B 1 73 ? -14.336 12.055 4.008 1 97.56 73 ILE B CA 1
ATOM 2997 C C . ILE B 1 73 ? -14.797 10.633 3.693 1 97.56 73 ILE B C 1
ATOM 2999 O O . ILE B 1 73 ? -14.211 9.664 4.18 1 97.56 73 ILE B O 1
ATOM 3003 N N . GLU B 1 74 ? -15.875 10.547 2.963 1 97 74 GLU B N 1
ATOM 3004 C CA . GLU B 1 74 ? -16.375 9.266 2.473 1 97 74 GLU B CA 1
ATOM 3005 C C . GLU B 1 74 ? -15.836 8.969 1.071 1 97 74 GLU B C 1
ATOM 3007 O O . GLU B 1 74 ? -15.977 9.789 0.164 1 97 74 GLU B O 1
ATOM 3012 N N . ARG B 1 75 ? -15.164 7.891 0.937 1 95.75 75 ARG B N 1
ATOM 3013 C CA . ARG B 1 75 ? -14.758 7.379 -0.367 1 95.75 75 ARG B CA 1
ATOM 3014 C C . ARG B 1 75 ? -15.695 6.277 -0.839 1 95.75 75 ARG B C 1
ATOM 3016 O O . ARG B 1 75 ? -15.695 5.172 -0.291 1 95.75 75 ARG B O 1
ATOM 3023 N N . ILE B 1 76 ? -16.484 6.566 -1.868 1 96 76 ILE B N 1
ATOM 3024 C CA . ILE B 1 76 ? -17.5 5.652 -2.363 1 96 76 ILE B CA 1
ATOM 3025 C C . ILE B 1 76 ? -17.016 4.992 -3.654 1 96 76 ILE B C 1
ATOM 3027 O O . ILE B 1 76 ? -16.594 5.676 -4.59 1 96 76 ILE B O 1
ATOM 3031 N N . ASN B 1 77 ? -17.016 3.678 -3.691 1 92.94 77 ASN B N 1
ATOM 3032 C CA . ASN B 1 77 ? -16.672 2.924 -4.891 1 92.94 77 ASN B CA 1
ATOM 3033 C C . ASN B 1 77 ? -17.922 2.398 -5.602 1 92.94 77 ASN B C 1
ATOM 3035 O O . ASN B 1 77 ? -18.422 1.328 -5.262 1 92.94 77 ASN B O 1
ATOM 3039 N N . VAL B 1 78 ? -18.375 3.025 -6.566 1 92.5 78 VAL B N 1
ATOM 3040 C CA . VAL B 1 78 ? -19.641 2.678 -7.195 1 92.5 78 VAL B CA 1
ATOM 3041 C C . VAL B 1 78 ? -19.438 1.529 -8.18 1 92.5 78 VAL B C 1
ATOM 3043 O O . VAL B 1 78 ? -20.391 0.994 -8.734 1 92.5 78 VAL B O 1
ATOM 3046 N N . THR B 1 79 ? -18.203 1.093 -8.375 1 89.44 79 THR B N 1
ATOM 3047 C CA . THR B 1 79 ? -17.922 0.023 -9.328 1 89.44 79 THR B CA 1
ATOM 3048 C C . THR B 1 79 ? -17.953 -1.338 -8.641 1 89.44 79 THR B C 1
ATOM 3050 O O . THR B 1 79 ? -17.891 -2.377 -9.297 1 89.44 79 THR B O 1
ATOM 3053 N N . GLU B 1 80 ? -18.047 -1.299 -7.383 1 91.25 80 GLU B N 1
ATOM 3054 C CA . GLU B 1 80 ? -18 -2.553 -6.637 1 91.25 80 GLU B CA 1
ATOM 3055 C C . GLU B 1 80 ? -19.281 -2.746 -5.812 1 91.25 80 GLU B C 1
ATOM 3057 O O . GLU B 1 80 ? -19.906 -1.771 -5.406 1 91.25 80 GLU B O 1
ATOM 3062 N N . GLU B 1 81 ? -19.594 -4.004 -5.633 1 94.12 81 GLU B N 1
ATOM 3063 C CA . GLU B 1 81 ? -20.609 -4.367 -4.652 1 94.12 81 GLU B CA 1
ATOM 3064 C C . GLU B 1 81 ? -20.016 -4.508 -3.256 1 94.12 81 GLU B C 1
ATOM 3066 O O . GLU B 1 81 ? -18.797 -4.621 -3.107 1 94.12 81 GLU B O 1
ATOM 3071 N N . GLY B 1 82 ? -20.875 -4.297 -2.227 1 94.12 82 GLY B N 1
ATOM 3072 C CA . GLY B 1 82 ? -20.484 -4.605 -0.86 1 94.12 82 GLY B CA 1
ATOM 3073 C C . GLY B 1 82 ? -20.891 -6.004 -0.428 1 94.12 82 GLY B C 1
ATOM 3074 O O . GLY B 1 82 ? -21.953 -6.496 -0.808 1 94.12 82 GLY B O 1
ATOM 3075 N N . TYR B 1 83 ? -19.984 -6.68 0.347 1 95.38 83 TYR B N 1
ATOM 3076 C CA . TYR B 1 83 ? -20.281 -8.016 0.869 1 95.38 83 TYR B CA 1
ATOM 3077 C C . TYR B 1 83 ? -20.047 -8.07 2.373 1 95.38 83 TYR B C 1
ATOM 3079 O O . TYR B 1 83 ? -19.109 -7.457 2.883 1 95.38 83 TYR B O 1
ATOM 3087 N N . THR B 1 84 ? -20.906 -8.766 3.066 1 96.81 84 THR B N 1
ATOM 3088 C CA . THR B 1 84 ? -20.688 -9.102 4.473 1 96.81 84 THR B CA 1
ATOM 3089 C C . THR B 1 84 ? -20.922 -10.586 4.719 1 96.81 84 THR B C 1
ATOM 3091 O O . THR B 1 84 ? -21.562 -11.258 3.92 1 96.81 84 THR B O 1
ATOM 3094 N N . ALA B 1 85 ? -20.312 -11.055 5.711 1 96.62 85 ALA B N 1
ATOM 3095 C CA . ALA B 1 85 ? -20.516 -12.445 6.125 1 96.62 85 ALA B CA 1
ATOM 3096 C C . ALA B 1 85 ? -20.5 -12.57 7.645 1 96.62 85 ALA B C 1
ATOM 3098 O O . ALA B 1 85 ? -20.031 -11.672 8.344 1 96.62 85 ALA B O 1
ATOM 3099 N N . GLN B 1 86 ? -21.125 -13.594 8.078 1 95.94 86 GLN B N 1
ATOM 3100 C CA . GLN B 1 86 ? -21.094 -13.977 9.484 1 95.94 86 GLN B CA 1
ATOM 3101 C C . GLN B 1 86 ? -20.219 -15.211 9.695 1 95.94 86 GLN B C 1
ATOM 3103 O O . GLN B 1 86 ? -20.344 -16.203 8.969 1 95.94 86 GLN B O 1
ATOM 3108 N N . ILE B 1 87 ? -19.344 -15.062 10.641 1 95.25 87 ILE B N 1
ATOM 3109 C CA . ILE B 1 87 ? -18.484 -16.203 10.922 1 95.25 87 ILE B CA 1
ATOM 3110 C C . ILE B 1 87 ? -19.328 -17.344 11.5 1 95.25 87 ILE B C 1
ATOM 3112 O O . ILE B 1 87 ? -20.344 -17.109 12.164 1 95.25 87 ILE B O 1
ATOM 3116 N N . GLY B 1 88 ? -18.906 -18.594 11.305 1 94 88 GLY B N 1
ATOM 3117 C CA . GLY B 1 88 ? -19.625 -19.766 11.789 1 94 88 GLY B CA 1
ATOM 3118 C C . GLY B 1 88 ? -20.828 -20.109 10.945 1 94 88 GLY B C 1
ATOM 3119 O O . GLY B 1 88 ? -21.516 -21.109 11.211 1 94 88 GLY B O 1
ATOM 3120 N N . LYS B 1 89 ? -21.109 -19.344 9.977 1 93.5 89 LYS B N 1
ATOM 3121 C CA . LYS B 1 89 ? -22.234 -19.594 9.07 1 93.5 89 LYS B CA 1
ATOM 3122 C C . LYS B 1 89 ? -21.781 -19.562 7.617 1 93.5 89 LYS B C 1
ATOM 3124 O O . LYS B 1 89 ? -20.812 -18.875 7.273 1 93.5 89 LYS B O 1
ATOM 3129 N N . SER B 1 90 ? -22.5 -20.281 6.82 1 92.44 90 SER B N 1
ATOM 3130 C CA . SER B 1 90 ? -22.219 -20.266 5.387 1 92.44 90 SER B CA 1
ATOM 3131 C C . SER B 1 90 ? -22.906 -19.094 4.699 1 92.44 90 SER B C 1
ATOM 3133 O O . SER B 1 90 ? -23.922 -18.594 5.191 1 92.44 90 SER B O 1
ATOM 3135 N N . GLY B 1 91 ? -22.25 -18.703 3.645 1 92.19 91 GLY B N 1
ATOM 3136 C CA . GLY B 1 91 ? -22.922 -17.734 2.799 1 92.19 91 GLY B CA 1
ATOM 3137 C C . GLY B 1 91 ? -22.469 -16.312 3.064 1 92.19 91 GLY B C 1
ATOM 3138 O O . GLY B 1 91 ? -21.656 -16.062 3.969 1 92.19 91 GLY B O 1
ATOM 3139 N N . ARG B 1 92 ? -22.828 -15.406 2.191 1 94.94 92 ARG B N 1
ATOM 3140 C CA . ARG B 1 92 ? -22.547 -13.977 2.25 1 94.94 92 ARG B CA 1
ATOM 3141 C C . ARG B 1 92 ? -23.781 -13.156 1.936 1 94.94 92 ARG B C 1
ATOM 3143 O O . ARG B 1 92 ? -24.766 -13.68 1.414 1 94.94 92 ARG B O 1
ATOM 3150 N N . LYS B 1 93 ? -23.859 -11.945 2.406 1 95.94 93 LYS B N 1
ATOM 3151 C CA . LYS B 1 93 ? -24.859 -10.969 2.004 1 95.94 93 LYS B CA 1
ATOM 3152 C C . LYS B 1 93 ? -24.266 -9.922 1.064 1 95.94 93 LYS B C 1
ATOM 3154 O O . LYS B 1 93 ? -23.141 -9.469 1.267 1 95.94 93 LYS B O 1
ATOM 3159 N N . THR B 1 94 ? -25.031 -9.562 0.058 1 96 94 THR B N 1
ATOM 3160 C CA . THR B 1 94 ? -24.609 -8.609 -0.96 1 96 94 THR B 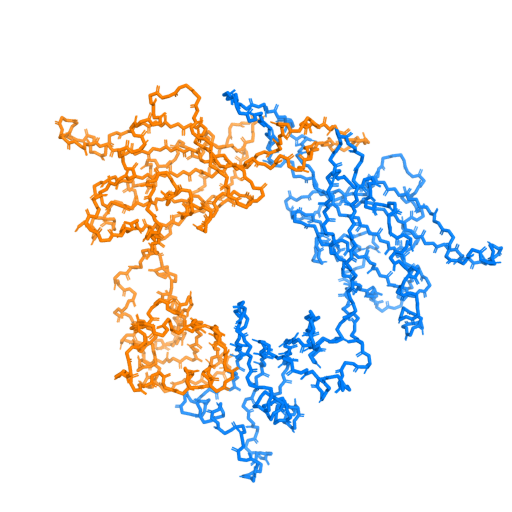CA 1
ATOM 3161 C C . THR B 1 94 ? -25.406 -7.309 -0.855 1 96 94 THR B C 1
ATOM 3163 O O . THR B 1 94 ? -26.609 -7.336 -0.649 1 96 94 THR B O 1
ATOM 3166 N N . TYR B 1 95 ? -24.656 -6.215 -0.974 1 95.25 95 TYR B N 1
ATOM 3167 C CA . TYR B 1 95 ? -25.266 -4.895 -0.905 1 95.25 95 TYR B CA 1
ATOM 3168 C C . TYR B 1 95 ? -24.734 -3.984 -2.006 1 95.25 95 TYR B C 1
ATOM 3170 O O . TYR B 1 95 ? -23.766 -4.316 -2.676 1 95.25 95 TYR B O 1
ATOM 3178 N N . ALA B 1 96 ? -25.438 -2.793 -2.205 1 94.56 96 ALA B N 1
ATOM 3179 C CA . ALA B 1 96 ? -25.016 -1.739 -3.123 1 94.56 96 ALA B CA 1
ATOM 3180 C C . ALA B 1 96 ? -24.844 -2.281 -4.539 1 94.56 96 ALA B C 1
ATOM 3182 O O . ALA B 1 96 ? -23.797 -2.082 -5.164 1 94.56 96 ALA B O 1
ATOM 3183 N N . THR B 1 97 ? -25.828 -2.99 -4.992 1 93.5 97 THR B N 1
ATOM 3184 C CA . THR B 1 97 ? -25.781 -3.625 -6.301 1 93.5 97 THR B CA 1
ATOM 3185 C C . THR B 1 97 ? -26.125 -2.627 -7.402 1 93.5 97 THR B C 1
ATOM 3187 O O . THR B 1 97 ? -25.828 -2.855 -8.578 1 93.5 97 THR B O 1
ATOM 3190 N N . GLY B 1 98 ? -26.766 -1.514 -6.984 1 91.25 98 GLY B N 1
ATOM 3191 C CA . GLY B 1 98 ? -27.156 -0.51 -7.965 1 91.25 98 GLY B CA 1
ATOM 3192 C C . GLY B 1 98 ? -25.969 0.255 -8.523 1 91.25 98 GLY B C 1
ATOM 3193 O O . GLY B 1 98 ? -24.938 0.39 -7.859 1 91.25 98 GLY B O 1
ATOM 3194 N N . ASP B 1 99 ? -26.141 0.858 -9.664 1 89.81 99 ASP B N 1
ATOM 3195 C CA . ASP B 1 99 ? -25.062 1.569 -10.352 1 89.81 99 ASP B CA 1
ATOM 3196 C C . ASP B 1 99 ? -24.672 2.842 -9.594 1 89.81 99 ASP B C 1
ATOM 3198 O O . ASP B 1 99 ? -23.562 3.342 -9.742 1 89.81 99 ASP B O 1
ATOM 3202 N N . ASP B 1 100 ? -25.609 3.299 -8.789 1 93.38 100 ASP B N 1
ATOM 3203 C CA . ASP B 1 100 ? -25.359 4.543 -8.07 1 93.38 100 ASP B CA 1
ATOM 3204 C C . ASP B 1 100 ? -25.016 4.27 -6.605 1 93.38 100 ASP B C 1
ATOM 3206 O O . ASP B 1 100 ? -25.062 5.184 -5.777 1 93.38 100 ASP B O 1
ATOM 3210 N N . GLU B 1 101 ? -24.781 3.049 -6.328 1 95.62 101 GLU B N 1
ATOM 3211 C CA . GLU B 1 101 ? -24.453 2.664 -4.961 1 95.62 101 GLU B CA 1
ATOM 3212 C C . GLU B 1 101 ? -23.062 2.033 -4.891 1 95.62 101 GLU B C 1
ATOM 3214 O O . GLU B 1 101 ? -22.578 1.483 -5.883 1 95.62 101 GLU B O 1
ATOM 3219 N N . GLY B 1 102 ? -22.438 2.109 -3.736 1 95.94 102 GLY B N 1
ATOM 3220 C CA . GLY B 1 102 ? -21.156 1.45 -3.543 1 95.94 102 GLY B CA 1
ATOM 3221 C C . GLY B 1 102 ? -20.734 1.386 -2.088 1 95.94 102 GLY B C 1
ATOM 3222 O O . GLY B 1 102 ? -21.266 2.107 -1.246 1 95.94 102 GLY B O 1
ATOM 3223 N N . PRO B 1 103 ? -19.859 0.51 -1.786 1 95.31 103 PRO B N 1
ATOM 3224 C CA . PRO B 1 103 ? -19.234 0.526 -0.458 1 95.31 103 PRO B CA 1
ATOM 3225 C C . PRO B 1 103 ? -18.422 1.793 -0.202 1 95.31 103 PRO B C 1
ATOM 3227 O O . PRO B 1 103 ? -17.922 2.412 -1.145 1 95.31 103 PRO B O 1
ATOM 3230 N N . LEU B 1 104 ? -18.344 2.264 0.965 1 95.31 104 LEU B N 1
ATOM 3231 C CA . LEU B 1 104 ? -17.578 3.467 1.253 1 95.31 104 LEU B CA 1
ATOM 3232 C C . LEU B 1 104 ? -16.625 3.238 2.426 1 95.31 104 LEU B C 1
ATOM 3234 O O . LEU B 1 104 ? -16.891 2.396 3.289 1 95.31 104 LEU B O 1
ATOM 3238 N N . ASN B 1 105 ? -15.531 3.832 2.422 1 93.31 105 ASN B N 1
ATOM 3239 C CA . ASN B 1 105 ? -14.531 3.9 3.482 1 93.31 105 ASN B CA 1
ATOM 3240 C C . ASN B 1 105 ? -14.352 5.328 3.992 1 93.31 105 ASN B C 1
ATOM 3242 O O . ASN B 1 105 ? -14.367 6.277 3.209 1 93.31 105 ASN B O 1
ATOM 3246 N N . ASP B 1 106 ? -14.148 5.414 5.297 1 95.75 106 ASP B N 1
ATOM 3247 C CA . ASP B 1 106 ? -14.086 6.723 5.938 1 95.75 106 ASP B CA 1
ATOM 3248 C C . ASP B 1 106 ? -12.633 7.141 6.176 1 95.75 106 ASP B C 1
ATOM 3250 O O . ASP B 1 106 ? -11.781 6.301 6.457 1 95.75 106 ASP B O 1
ATOM 3254 N N . THR B 1 107 ? -12.43 8.383 6.066 1 96.69 107 THR B N 1
ATOM 3255 C CA . THR B 1 107 ? -11.227 9.039 6.566 1 96.69 107 THR B CA 1
ATOM 3256 C C . THR B 1 107 ? -11.594 10.273 7.398 1 96.69 107 THR B C 1
ATOM 3258 O O . THR B 1 107 ? -12.156 11.234 6.875 1 96.69 107 THR B O 1
ATOM 3261 N N . VAL B 1 108 ? -11.266 10.211 8.664 1 98.12 108 VAL B N 1
ATOM 3262 C CA . VAL B 1 108 ? -11.562 11.336 9.539 1 98.12 108 VAL B CA 1
ATOM 3263 C C . VAL B 1 108 ? -10.453 12.375 9.461 1 98.12 108 VAL B C 1
ATOM 3265 O O . VAL B 1 108 ? -9.273 12.023 9.352 1 98.12 108 VAL B O 1
ATOM 3268 N N . PHE B 1 109 ? -10.852 13.633 9.477 1 98.5 109 PHE B N 1
ATOM 3269 C CA . PHE B 1 109 ? -9.852 14.688 9.414 1 98.5 109 PHE B CA 1
ATOM 3270 C C . PHE B 1 109 ? -10.203 15.82 10.367 1 98.5 109 PHE B C 1
ATOM 3272 O O . PHE B 1 109 ? -11.359 15.969 10.773 1 98.5 109 PHE B O 1
ATOM 3279 N N . LEU B 1 110 ? -9.25 16.562 10.828 1 98.69 110 LEU B N 1
ATOM 3280 C CA . LEU B 1 110 ? -9.383 17.859 11.484 1 98.69 110 LEU B CA 1
ATOM 3281 C C . LEU B 1 110 ? -8.562 18.922 10.75 1 98.69 110 LEU B C 1
ATOM 3283 O O . LEU B 1 110 ? -7.402 18.688 10.414 1 98.69 110 LEU B O 1
ATOM 3287 N N . TYR B 1 111 ? -9.18 20.016 10.477 1 98.12 111 TYR B N 1
ATOM 3288 C CA . TYR B 1 111 ? -8.508 21.125 9.797 1 98.12 111 TYR B CA 1
ATOM 3289 C C . TYR B 1 111 ? -8.508 22.375 10.664 1 98.12 111 TYR B C 1
ATOM 3291 O O . TYR B 1 111 ? -9.547 22.797 11.18 1 98.12 111 TYR B O 1
ATOM 3299 N N . ASP B 1 112 ? -7.367 22.922 10.812 1 96.38 112 ASP B N 1
ATOM 3300 C CA . ASP B 1 112 ? -7.176 24.188 11.508 1 96.38 112 ASP B CA 1
ATOM 3301 C C . ASP B 1 112 ? -6.938 25.328 10.516 1 96.38 112 ASP B C 1
ATOM 3303 O O . ASP B 1 112 ? -5.812 25.547 10.062 1 96.38 112 ASP B O 1
ATOM 3307 N N . PRO B 1 113 ? -7.965 26.109 10.312 1 94.38 113 PRO B N 1
ATOM 3308 C CA . PRO B 1 113 ? -7.828 27.188 9.32 1 94.38 113 PRO B CA 1
ATOM 3309 C C . PRO B 1 113 ? -6.734 28.188 9.68 1 94.38 113 PRO B C 1
ATOM 3311 O O . PRO B 1 113 ? -6.121 28.781 8.797 1 94.38 113 PRO B O 1
ATOM 3314 N N . LYS B 1 114 ? -6.449 28.391 10.906 1 91.81 114 LYS B N 1
ATOM 3315 C CA . LYS B 1 114 ? -5.473 29.375 11.344 1 91.81 114 LYS B CA 1
ATOM 3316 C C . LYS B 1 114 ? -4.062 28.984 10.922 1 91.81 114 LYS B C 1
ATOM 3318 O O . LYS B 1 114 ? -3.293 29.828 10.438 1 91.81 114 LYS B O 1
ATOM 3323 N N . SER B 1 115 ? -3.771 27.766 11.125 1 91.75 115 SER B N 1
ATOM 3324 C CA . SER B 1 115 ? -2.426 27.297 10.805 1 91.75 115 SER B CA 1
ATOM 3325 C C . SER B 1 115 ? -2.371 26.688 9.414 1 91.75 115 SER B C 1
ATOM 3327 O O . SER B 1 115 ? -1.287 26.484 8.859 1 91.75 115 SER B O 1
ATOM 3329 N N . GLY B 1 116 ? -3.5 26.328 8.859 1 94.06 116 GLY B N 1
ATOM 3330 C CA . GLY B 1 116 ? -3.543 25.578 7.609 1 94.06 116 GLY B CA 1
ATOM 3331 C C . GLY B 1 116 ? -3.18 24.125 7.773 1 94.06 116 GLY B C 1
ATOM 3332 O O . GLY B 1 116 ? -2.885 23.438 6.793 1 94.06 116 GLY B O 1
ATOM 3333 N N . VAL B 1 117 ? -3.148 23.641 9.008 1 95.44 117 VAL B N 1
ATOM 3334 C CA . VAL B 1 117 ? -2.727 22.266 9.289 1 95.44 117 VAL B CA 1
ATOM 3335 C C . VAL B 1 117 ? -3.926 21.328 9.188 1 95.44 117 VAL B C 1
ATOM 3337 O O . VAL B 1 117 ? -5.012 21.641 9.68 1 95.44 117 VAL B O 1
ATOM 3340 N N . LEU B 1 118 ? -3.691 20.25 8.555 1 97 118 LEU B N 1
ATOM 3341 C CA . LEU B 1 118 ? -4.641 19.156 8.383 1 97 118 LEU B CA 1
ATOM 3342 C C . LEU B 1 118 ? -4.164 17.906 9.117 1 97 118 LEU B C 1
ATOM 3344 O O . LEU B 1 118 ? -3.078 17.391 8.836 1 97 118 LEU B O 1
ATOM 3348 N N . ILE B 1 119 ? -4.906 17.5 10.086 1 97.31 119 ILE B N 1
ATOM 3349 C CA . ILE B 1 119 ? -4.707 16.188 10.703 1 97.31 119 ILE B CA 1
ATOM 3350 C C . ILE B 1 119 ? -5.559 15.148 9.977 1 97.31 119 ILE B C 1
ATOM 3352 O O . ILE B 1 119 ? -6.785 15.258 9.945 1 97.31 119 ILE B O 1
ATOM 3356 N N . LEU B 1 120 ? -4.934 14.148 9.438 1 96.44 120 LEU B N 1
ATOM 3357 C CA . LEU B 1 120 ? -5.609 13.203 8.555 1 96.44 120 LEU B CA 1
ATOM 3358 C C . LEU B 1 120 ? -5.414 11.766 9.047 1 96.44 120 LEU B C 1
ATOM 3360 O O . LEU B 1 120 ? -4.277 11.328 9.242 1 96.44 120 LEU B O 1
ATOM 3364 N N . GLN B 1 121 ? -6.566 11.07 9.273 1 96.19 121 GLN B N 1
ATOM 3365 C CA . GLN B 1 121 ? -6.516 9.664 9.641 1 96.19 121 GLN B CA 1
ATOM 3366 C C . GLN B 1 121 ? -5.863 8.828 8.539 1 96.19 121 GLN B C 1
ATOM 3368 O O . GLN B 1 121 ? -6.137 9.031 7.359 1 96.19 121 GLN B O 1
ATOM 3373 N N . ARG B 1 122 ? -4.965 7.977 8.977 1 88.12 122 ARG B N 1
ATOM 3374 C CA . ARG B 1 122 ? -4.5 6.945 8.055 1 88.12 122 ARG B CA 1
ATOM 3375 C C . ARG B 1 122 ? -5.512 5.809 7.949 1 88.12 122 ARG B C 1
ATOM 3377 O O . ARG B 1 122 ? -5.602 4.969 8.844 1 88.12 122 ARG B O 1
ATOM 3384 N N . SER B 1 123 ? -6.277 5.855 6.961 1 84 123 SER B N 1
ATOM 3385 C CA . SER B 1 123 ? -7.324 4.852 6.801 1 84 123 SER B CA 1
ATOM 3386 C C . SER B 1 123 ? -7.051 3.957 5.598 1 84 123 SER B C 1
ATOM 3388 O O . SER B 1 123 ? -6.711 4.445 4.516 1 84 123 SER B O 1
ATOM 3390 N N . ARG B 1 124 ? -7.047 2.643 5.836 1 72.62 124 ARG B N 1
ATOM 3391 C CA . ARG B 1 124 ? -6.918 1.71 4.723 1 72.62 124 ARG B CA 1
ATOM 3392 C C . ARG B 1 124 ? -8.102 1.832 3.768 1 72.62 124 ARG B C 1
ATOM 3394 O O . ARG B 1 124 ? -9.258 1.737 4.188 1 72.62 124 ARG B O 1
ATOM 3401 N N . GLY B 1 125 ? -7.914 2.113 2.572 1 76.62 125 GLY B N 1
ATOM 3402 C CA . GLY B 1 125 ? -8.961 2.213 1.57 1 76.62 125 GLY B CA 1
ATOM 3403 C C . GLY B 1 125 ? -9.648 3.564 1.562 1 76.62 125 GLY B C 1
ATOM 3404 O O . GLY B 1 125 ? -10.516 3.818 0.723 1 76.62 125 GLY B O 1
ATOM 3405 N N . GLY B 1 126 ? -9.32 4.402 2.561 1 86 126 GLY B N 1
ATOM 3406 C CA . GLY B 1 126 ? -9.922 5.727 2.611 1 86 126 GLY B CA 1
ATOM 3407 C C . GLY B 1 126 ? -9.203 6.738 1.736 1 86 126 GLY B C 1
ATOM 3408 O O . GLY B 1 126 ? -8.68 6.387 0.677 1 86 126 GLY B O 1
ATOM 3409 N N . ALA B 1 127 ? -9.414 8.016 2.092 1 86.44 127 ALA B N 1
ATOM 3410 C CA . ALA B 1 127 ? -8.797 9.109 1.346 1 86.44 127 ALA B CA 1
ATOM 3411 C C . ALA B 1 127 ? -7.414 9.445 1.906 1 86.44 127 ALA B C 1
ATOM 3413 O O . ALA B 1 127 ? -7.281 10.328 2.76 1 86.44 127 ALA B O 1
ATOM 3414 N N . ALA B 1 128 ? -6.43 8.781 1.361 1 77.5 128 ALA B N 1
ATOM 3415 C CA . ALA B 1 128 ? -5.055 9.039 1.788 1 77.5 128 ALA B CA 1
ATOM 3416 C C . ALA B 1 128 ? -4.539 10.352 1.207 1 77.5 128 ALA B C 1
ATOM 3418 O O . ALA B 1 128 ? -5.32 11.172 0.719 1 77.5 128 ALA B O 1
ATOM 3419 N N . HIS B 1 129 ? -3.324 10.562 1.313 1 78.75 129 HIS B N 1
ATOM 3420 C CA . HIS B 1 129 ? -2.672 11.82 0.981 1 78.75 129 HIS B CA 1
ATOM 3421 C C . HIS B 1 129 ? -3.043 12.281 -0.424 1 78.75 129 HIS B C 1
ATOM 3423 O O . HIS B 1 129 ? -3.57 13.383 -0.603 1 78.75 129 HIS B O 1
ATOM 3429 N N . THR B 1 130 ? -2.879 11.383 -1.423 1 73.81 130 THR B N 1
ATOM 3430 C CA . THR B 1 130 ? -3.133 11.75 -2.811 1 73.81 130 THR B CA 1
ATOM 3431 C C . THR B 1 130 ? -4.613 12.055 -3.029 1 73.81 130 THR B C 1
ATOM 3433 O O . THR B 1 130 ? -4.957 13.062 -3.654 1 73.81 130 THR B O 1
ATOM 3436 N N . ASN B 1 131 ? -5.461 11.211 -2.471 1 81.94 131 ASN B N 1
ATOM 3437 C CA . ASN B 1 131 ? -6.898 11.422 -2.602 1 81.94 131 ASN B CA 1
ATOM 3438 C C . ASN B 1 131 ? -7.344 12.703 -1.902 1 81.94 131 ASN B C 1
ATOM 3440 O O . ASN B 1 131 ? -8.164 13.453 -2.436 1 81.94 131 ASN B O 1
ATOM 3444 N N . MET B 1 132 ? -6.727 12.953 -0.833 1 90.56 132 MET B N 1
ATOM 3445 C CA . MET B 1 132 ? -7.086 14.156 -0.091 1 90.56 132 MET B CA 1
ATOM 3446 C C . MET B 1 132 ? -6.617 15.406 -0.826 1 90.56 132 MET B C 1
ATOM 3448 O O . MET B 1 132 ? -7.344 16.406 -0.896 1 90.56 132 MET B O 1
ATOM 3452 N N . THR B 1 133 ? -5.461 15.312 -1.384 1 85.38 133 THR B N 1
ATOM 3453 C CA . THR B 1 133 ? -4.953 16.438 -2.166 1 85.38 133 THR B CA 1
ATOM 3454 C C . THR B 1 133 ? -5.887 16.75 -3.332 1 85.38 133 THR B C 1
ATOM 3456 O O . THR B 1 133 ? -6.254 17.906 -3.545 1 85.38 133 THR B O 1
ATOM 3459 N N . ASN B 1 134 ? -6.266 15.703 -4.004 1 84.88 134 ASN B N 1
ATOM 3460 C CA . ASN B 1 134 ? -7.172 15.875 -5.133 1 84.88 134 ASN B CA 1
ATOM 3461 C C . ASN B 1 134 ? -8.523 16.422 -4.688 1 84.88 134 ASN B C 1
ATOM 3463 O O . ASN B 1 134 ? -9.133 17.234 -5.379 1 84.88 134 ASN B O 1
ATOM 3467 N N . PHE B 1 135 ? -8.938 15.945 -3.578 1 94.31 135 PHE B N 1
ATOM 3468 C CA . PHE B 1 135 ? -10.211 16.406 -3.037 1 94.31 135 PHE B CA 1
ATOM 3469 C C . PHE B 1 135 ? -10.172 17.891 -2.734 1 94.31 135 PHE B C 1
ATOM 3471 O O . PHE B 1 135 ? -11.039 18.641 -3.186 1 94.31 135 PHE B O 1
ATOM 3478 N N . VAL B 1 136 ? -9.141 18.312 -2.041 1 94.81 136 VAL B N 1
ATOM 3479 C CA . VAL B 1 136 ? -9.016 19.719 -1.669 1 94.81 136 VAL B CA 1
ATOM 3480 C C . VAL B 1 136 ? -8.812 20.562 -2.92 1 94.81 136 VAL B C 1
ATOM 3482 O O . VAL B 1 136 ? -9.422 21.625 -3.061 1 94.81 136 VAL B O 1
ATOM 3485 N N . SER B 1 137 ? -7.992 20.047 -3.768 1 90.31 137 SER B N 1
ATOM 3486 C CA . SER B 1 137 ? -7.75 20.766 -5.02 1 90.31 137 SER B CA 1
ATOM 3487 C C . SER B 1 137 ? -9.047 20.984 -5.785 1 90.31 137 SER B C 1
ATOM 3489 O O . SER B 1 137 ? -9.297 22.094 -6.273 1 90.31 137 SER B O 1
ATOM 3491 N N . SER B 1 138 ? -9.828 19.984 -5.863 1 92 138 SER B N 1
ATOM 3492 C CA . SER B 1 138 ? -11.078 20.062 -6.602 1 92 138 SER B CA 1
ATOM 3493 C C . SER B 1 138 ? -12.078 20.969 -5.895 1 92 138 SER B C 1
ATOM 3495 O O . SER B 1 138 ? -12.734 21.797 -6.535 1 92 138 SER B O 1
ATOM 3497 N N . MET B 1 139 ? -12.211 20.812 -4.609 1 94.12 139 MET B N 1
ATOM 3498 C CA . MET B 1 139 ? -13.125 21.641 -3.828 1 94.12 139 MET B CA 1
ATOM 3499 C C . MET B 1 139 ? -12.781 23.125 -3.982 1 94.12 139 MET B C 1
ATOM 3501 O O . MET B 1 139 ? -13.672 23.953 -4.133 1 94.12 139 MET B O 1
ATOM 3505 N N . CYS B 1 140 ? -11.516 23.375 -3.947 1 93.62 140 CYS B N 1
ATOM 3506 C CA . CYS B 1 140 ? -11.047 24.75 -3.959 1 93.62 140 CYS B CA 1
ATOM 3507 C C . CYS B 1 140 ? -10.859 25.25 -5.387 1 93.62 140 CYS B C 1
ATOM 3509 O O . CYS B 1 140 ? -10.539 26.422 -5.602 1 93.62 140 CYS B O 1
ATOM 3511 N N . LYS B 1 141 ? -11.008 24.359 -6.348 1 90.19 141 LYS B N 1
ATOM 3512 C CA . LYS B 1 141 ? -10.766 24.703 -7.75 1 90.19 141 LYS B CA 1
ATOM 3513 C C . LYS B 1 141 ? -9.367 25.281 -7.934 1 90.19 141 LYS B C 1
ATOM 3515 O O . LYS B 1 141 ? -9.203 26.344 -8.547 1 90.19 141 LYS B O 1
ATOM 3520 N N . ASP B 1 142 ? -8.422 24.672 -7.297 1 90.25 142 ASP B N 1
ATOM 3521 C CA . ASP B 1 142 ? -7.008 25.047 -7.352 1 90.25 142 ASP B CA 1
ATOM 3522 C C . ASP B 1 142 ? -6.133 23.812 -7.605 1 90.25 142 ASP B C 1
ATOM 3524 O O . ASP B 1 142 ? -5.891 23.016 -6.695 1 90.25 142 ASP B O 1
ATOM 3528 N N . GLU B 1 143 ? -5.582 23.719 -8.766 1 82.5 143 GLU B N 1
ATOM 3529 C CA . GLU B 1 143 ? -4.793 22.547 -9.156 1 82.5 143 GLU B CA 1
ATOM 3530 C C . GLU B 1 143 ? -3.406 22.578 -8.523 1 82.5 143 GLU B C 1
ATOM 3532 O O . GLU B 1 143 ? -2.676 21.594 -8.555 1 82.5 143 GLU B O 1
ATOM 3537 N N . ASN B 1 144 ? -3.125 23.688 -7.883 1 78.44 144 ASN B N 1
ATOM 3538 C CA . ASN B 1 144 ? -1.789 23.844 -7.316 1 78.44 144 ASN B CA 1
ATOM 3539 C C . ASN B 1 144 ? -1.78 23.562 -5.816 1 78.44 144 ASN B C 1
ATOM 3541 O O . ASN B 1 144 ? -0.774 23.797 -5.145 1 78.44 144 ASN B O 1
ATOM 3545 N N . VAL B 1 145 ? -2.854 23.094 -5.312 1 86.12 145 VAL B N 1
ATOM 3546 C CA . VAL B 1 145 ? -2.92 22.719 -3.902 1 86.12 145 VAL B CA 1
ATOM 3547 C C . VAL B 1 145 ? -1.928 21.594 -3.615 1 86.12 145 VAL B C 1
ATOM 3549 O O . VAL B 1 145 ? -1.799 20.656 -4.406 1 86.12 145 VAL B O 1
ATOM 3552 N N . THR B 1 146 ? -1.173 21.734 -2.588 1 82.19 146 THR B N 1
ATOM 3553 C CA . THR B 1 146 ? -0.297 20.672 -2.117 1 82.19 146 THR B CA 1
ATOM 3554 C C . THR B 1 146 ? -0.475 20.453 -0.618 1 82.19 146 THR B C 1
ATOM 3556 O O . THR B 1 146 ? -0.715 21.406 0.132 1 82.19 146 THR B O 1
ATOM 3559 N N . LEU B 1 147 ? -0.423 19.25 -0.182 1 86.25 147 LEU B N 1
ATOM 3560 C CA . LEU B 1 147 ? -0.347 18.875 1.226 1 86.25 147 LEU B CA 1
ATOM 3561 C C . LEU B 1 147 ? 1.071 18.453 1.603 1 86.25 147 LEU B C 1
ATOM 3563 O O . LEU B 1 147 ? 1.578 17.453 1.108 1 86.25 147 LEU B O 1
ATOM 3567 N N . LYS B 1 148 ? 1.656 19.266 2.469 1 79.56 148 LYS B N 1
ATOM 3568 C CA . LYS B 1 148 ? 3.025 18.969 2.875 1 79.56 148 LYS B CA 1
ATOM 3569 C C . LYS B 1 148 ? 3.064 18.391 4.285 1 79.56 148 LYS B C 1
ATOM 3571 O O . LYS B 1 148 ? 2.412 18.906 5.195 1 79.56 148 LYS B O 1
ATOM 3576 N N . ILE B 1 149 ? 3.967 17.438 4.445 1 82.06 149 ILE B N 1
ATOM 3577 C CA . ILE B 1 149 ? 4.109 16.781 5.742 1 82.06 149 ILE B CA 1
ATOM 3578 C C . ILE B 1 149 ? 4.82 17.719 6.719 1 82.06 149 ILE B C 1
ATOM 3580 O O . ILE B 1 149 ? 5.762 18.422 6.344 1 82.06 149 ILE B O 1
ATOM 3584 N N . LEU B 1 150 ? 4.434 17.75 7.969 1 83.69 150 LEU B N 1
ATOM 3585 C CA . LEU B 1 150 ? 5.09 18.516 9.016 1 83.69 150 LEU B CA 1
ATOM 3586 C C . LEU B 1 150 ? 6.191 17.703 9.688 1 83.69 150 LEU B C 1
ATOM 3588 O O . LEU B 1 150 ? 5.941 16.594 10.164 1 83.69 150 LEU B O 1
ATOM 3592 N N . VAL B 1 151 ? 7.512 18.281 9.711 1 75.5 151 VAL B N 1
ATOM 3593 C CA . VAL B 1 151 ? 8.641 17.625 10.367 1 75.5 151 VAL B CA 1
ATOM 3594 C C . VAL B 1 151 ? 9.047 18.422 11.602 1 75.5 151 VAL B C 1
ATOM 3596 O O . VAL B 1 151 ? 9.078 19.656 11.57 1 75.5 151 VAL B O 1
ATOM 3599 N N . ASP B 1 152 ? 9.484 17.656 12.695 1 74.88 152 ASP B N 1
ATOM 3600 C CA . ASP B 1 152 ? 9.898 18.266 13.961 1 74.88 152 ASP B CA 1
ATOM 3601 C C . ASP B 1 152 ? 11.195 19.062 13.797 1 74.88 152 ASP B C 1
ATOM 3603 O O . ASP B 1 152 ? 12.188 18.531 13.305 1 74.88 152 ASP B O 1
ATOM 3607 N N . LYS B 1 153 ? 11.305 20.156 14.227 1 70.69 153 LYS B N 1
ATOM 3608 C CA . LYS B 1 153 ? 12.477 21.031 14.172 1 70.69 153 LYS B CA 1
ATOM 3609 C C . LYS B 1 153 ? 13.641 20.438 14.953 1 70.69 153 LYS B C 1
ATOM 3611 O O . LYS B 1 153 ? 14.805 20.547 14.547 1 70.69 153 LYS B O 1
ATOM 3616 N N . LYS B 1 154 ? 13.469 19.719 15.992 1 70.19 154 LYS B N 1
ATOM 3617 C CA . LYS B 1 154 ? 14.5 19.109 16.828 1 70.19 154 LYS B CA 1
ATOM 3618 C C . LYS B 1 154 ? 15.234 18 16.078 1 70.19 154 LYS B C 1
ATOM 3620 O O . LYS B 1 154 ? 16.453 17.844 16.234 1 70.19 154 LYS B O 1
ATOM 3625 N N . THR B 1 155 ? 14.633 17.312 15.398 1 70.69 155 THR B N 1
ATOM 3626 C CA . THR B 1 155 ? 15.258 16.219 14.656 1 70.69 155 THR B CA 1
ATOM 3627 C C . THR B 1 155 ? 16.312 16.75 13.695 1 70.69 155 THR B C 1
ATOM 3629 O O . THR B 1 155 ? 17.391 16.156 13.547 1 70.69 155 THR B O 1
ATOM 3632 N N . LEU B 1 156 ? 16.359 17.734 13.148 1 70.75 156 LEU B N 1
ATOM 3633 C CA . LEU B 1 156 ? 17.359 18.312 12.266 1 70.75 156 LEU B CA 1
ATOM 3634 C C . LEU B 1 156 ? 18.594 18.734 13.055 1 70.75 156 LEU B C 1
ATOM 3636 O O . LEU B 1 156 ? 19.719 18.578 12.578 1 70.75 156 LEU B O 1
ATOM 3640 N N . SER B 1 157 ? 18.516 19.062 14.281 1 75.06 157 SER B N 1
ATOM 3641 C CA . SER B 1 157 ? 19.625 19.375 15.172 1 75.06 157 SER B CA 1
ATOM 3642 C C . SER B 1 157 ? 20.375 18.125 15.594 1 75.06 157 SER B C 1
ATOM 3644 O O . SER B 1 157 ? 21.609 18.125 15.672 1 75.06 157 SER B O 1
ATOM 3646 N N . LYS B 1 158 ? 19.859 17.062 15.805 1 77.19 158 LYS B N 1
ATOM 3647 C CA . LYS B 1 158 ? 20.438 15.766 16.188 1 77.19 158 LYS B CA 1
ATOM 3648 C C . LYS B 1 158 ? 21.312 15.203 15.086 1 77.19 158 LYS B C 1
ATOM 3650 O O . LYS B 1 158 ? 22.359 14.617 15.367 1 77.19 158 LYS B O 1
ATOM 3655 N N . LEU B 1 159 ? 20.859 15.305 13.984 1 80.62 159 LEU B N 1
ATOM 3656 C CA . LEU B 1 159 ? 21.703 14.828 12.906 1 80.62 159 LEU B CA 1
ATOM 3657 C C . LEU B 1 159 ? 23.078 15.469 12.977 1 80.62 159 LEU B C 1
ATOM 3659 O O . LEU B 1 159 ? 24.094 14.781 12.828 1 80.62 159 LEU B O 1
ATOM 3663 N N . ASP B 1 160 ? 23.328 16.656 13.344 1 80.12 160 ASP B N 1
ATOM 3664 C CA . ASP B 1 160 ? 24.562 17.422 13.406 1 80.12 160 ASP B CA 1
ATOM 3665 C C . ASP B 1 160 ? 25.438 16.953 14.57 1 80.12 160 ASP B C 1
ATOM 3667 O O . ASP B 1 160 ? 26.672 16.984 14.477 1 80.12 160 ASP B O 1
ATOM 3671 N N . LYS B 1 161 ? 24.75 16.344 15.516 1 80.12 161 LYS B N 1
ATOM 3672 C CA . LYS B 1 161 ? 25.469 15.961 16.719 1 80.12 161 LYS B CA 1
ATOM 3673 C C . LYS B 1 161 ? 25.844 14.477 16.688 1 80.12 161 LYS B C 1
ATOM 3675 O O . LYS B 1 161 ? 26.547 13.992 17.578 1 80.12 161 LYS B O 1
ATOM 3680 N N . LEU B 1 162 ? 25.375 13.641 15.844 1 78.88 162 LEU B N 1
ATOM 3681 C CA . LEU B 1 162 ? 25.641 12.211 15.742 1 78.88 162 LEU B CA 1
ATOM 3682 C C . LEU B 1 162 ? 27.109 11.953 15.422 1 78.88 162 LEU B C 1
ATOM 3684 O O . LEU B 1 162 ? 27.594 12.328 14.352 1 78.88 162 LEU B O 1
ATOM 3688 N N . PRO B 1 163 ? 27.75 11.312 16.422 1 83.12 163 PRO B N 1
ATOM 3689 C CA . PRO B 1 163 ? 29.188 11.125 16.172 1 83.12 163 PRO B CA 1
ATOM 3690 C C . PRO B 1 163 ? 29.469 10.039 15.141 1 83.12 163 PRO B C 1
ATOM 3692 O O . PRO B 1 163 ? 30.453 10.125 14.406 1 83.12 163 PRO B O 1
ATOM 3695 N N . GLN B 1 164 ? 28.547 8.891 15.188 1 86.19 164 GLN B N 1
ATOM 3696 C CA . GLN B 1 164 ? 28.75 7.762 14.289 1 86.19 164 GLN B CA 1
ATOM 3697 C C . GLN B 1 164 ? 27.5 7.508 13.445 1 86.19 164 GLN B C 1
ATOM 3699 O O . GLN B 1 164 ? 26.391 7.41 13.984 1 86.19 164 GLN B O 1
ATOM 3704 N N . ILE B 1 165 ? 27.578 7.43 12.133 1 87.62 165 ILE B N 1
ATOM 3705 C CA . ILE B 1 165 ? 26.5 7.148 11.188 1 87.62 165 ILE B CA 1
ATOM 3706 C C . ILE B 1 165 ? 26.828 5.871 10.414 1 87.62 165 ILE B C 1
ATOM 3708 O O . ILE B 1 165 ? 27.938 5.695 9.93 1 87.62 165 ILE B O 1
ATOM 3712 N N . ASP B 1 166 ? 25.734 4.859 10.391 1 86.88 166 ASP B N 1
ATOM 3713 C CA . ASP B 1 166 ? 26.016 3.627 9.664 1 86.88 166 ASP B CA 1
ATOM 3714 C C . ASP B 1 166 ? 25.094 3.477 8.461 1 86.88 166 ASP B C 1
ATOM 3716 O O . ASP B 1 166 ? 25.297 2.602 7.617 1 86.88 166 ASP B O 1
ATOM 3720 N N . THR B 1 167 ? 24.062 4.164 8.539 1 88.44 167 THR B N 1
ATOM 3721 C CA . THR B 1 167 ? 23.141 3.984 7.418 1 88.44 167 THR B CA 1
ATOM 3722 C C . THR B 1 167 ? 22.547 5.324 6.984 1 88.44 167 THR B C 1
ATOM 3724 O O . THR B 1 167 ? 22.203 6.16 7.824 1 88.44 167 THR B O 1
ATOM 3727 N N . ILE B 1 168 ? 22.391 5.57 5.559 1 86.69 168 ILE B N 1
ATOM 3728 C CA . ILE B 1 168 ? 21.516 6.598 5 1 86.69 168 ILE B CA 1
ATOM 3729 C C . ILE B 1 168 ? 20.594 5.977 3.949 1 86.69 168 ILE B C 1
ATOM 3731 O O . ILE B 1 168 ? 21.047 5.207 3.098 1 86.69 168 ILE B O 1
ATOM 3735 N N . GLU B 1 169 ? 19.438 6.172 4.18 1 85.19 169 GLU B N 1
ATOM 3736 C CA . GLU B 1 169 ? 18.422 5.777 3.219 1 85.19 169 GLU B CA 1
ATOM 3737 C C . GLU B 1 169 ? 17.641 6.992 2.701 1 85.19 169 GLU B C 1
ATOM 3739 O O . GLU B 1 169 ? 17.188 7.82 3.486 1 85.19 169 GLU B O 1
ATOM 3744 N N . TYR B 1 170 ? 17.469 7.082 1.281 1 78.56 170 TYR B N 1
ATOM 3745 C CA . TYR B 1 170 ? 16.641 8.18 0.773 1 78.56 170 TYR B CA 1
ATOM 3746 C C . TYR B 1 170 ? 15.977 7.797 -0.544 1 78.56 170 TYR B C 1
ATOM 3748 O O . TYR B 1 170 ? 16.438 6.879 -1.233 1 78.56 170 TYR B O 1
ATOM 3756 N N . GLN B 1 171 ? 15.078 8.422 -0.639 1 78.06 171 GLN B N 1
ATOM 3757 C CA . GLN B 1 171 ? 14.328 8.289 -1.885 1 78.06 171 GLN B CA 1
ATOM 3758 C C . GLN B 1 171 ? 14.117 9.641 -2.553 1 78.06 171 GLN B C 1
ATOM 3760 O O . GLN B 1 171 ? 13.711 10.602 -1.9 1 78.06 171 GLN B O 1
ATOM 3765 N N . ILE B 1 172 ? 14.469 9.664 -3.975 1 73.69 172 ILE B N 1
ATOM 3766 C CA . ILE B 1 172 ? 14.359 10.922 -4.707 1 73.69 172 ILE B CA 1
ATOM 3767 C C . ILE B 1 172 ? 13.461 10.734 -5.926 1 73.69 172 ILE B C 1
ATOM 3769 O O . ILE B 1 172 ? 13.453 9.664 -6.543 1 73.69 172 ILE B O 1
ATOM 3773 N N . ALA B 1 173 ? 12.898 11.859 -6.316 1 65.25 173 ALA B N 1
ATOM 3774 C CA . ALA B 1 173 ? 12.133 11.945 -7.562 1 65.25 173 ALA B CA 1
ATOM 3775 C C . ALA B 1 173 ? 12.758 12.945 -8.523 1 65.25 173 ALA B C 1
ATOM 3777 O O . ALA B 1 173 ? 13.406 13.906 -8.102 1 65.25 173 ALA B O 1
ATOM 3778 N N . LYS B 1 174 ? 12.625 12.609 -10.008 1 63.22 174 LYS B N 1
ATOM 3779 C CA . LYS B 1 174 ? 13.109 13.508 -11.055 1 63.22 174 LYS B CA 1
ATOM 3780 C C . LYS B 1 174 ? 12.586 14.922 -10.844 1 63.22 174 LYS B C 1
ATOM 3782 O O . LYS B 1 174 ? 11.375 15.133 -10.695 1 63.22 174 LYS B O 1
ATOM 3787 N N . PRO B 1 175 ? 13.75 15.836 -10.805 1 56.41 175 PRO B N 1
ATOM 3788 C CA . PRO B 1 175 ? 13.289 17.219 -10.617 1 56.41 175 PRO B CA 1
ATOM 3789 C C . PRO B 1 175 ? 12.508 17.75 -11.82 1 56.41 175 PRO B C 1
ATOM 3791 O O . PRO B 1 175 ? 12.758 17.328 -12.953 1 56.41 175 PRO B O 1
ATOM 3794 N N . ASN B 1 176 ? 11.32 18.406 -11.805 1 49.41 176 ASN B N 1
ATOM 3795 C CA . ASN B 1 176 ? 10.688 19.156 -12.891 1 49.41 176 ASN B CA 1
ATOM 3796 C C . ASN B 1 176 ? 11.672 20.062 -13.609 1 49.41 176 ASN B C 1
ATOM 3798 O O . ASN B 1 176 ? 12.367 20.859 -12.969 1 49.41 176 ASN B O 1
ATOM 3802 N N . PRO B 1 177 ? 11.852 19.703 -15 1 48.69 177 PRO B N 1
ATOM 3803 C CA . PRO B 1 177 ? 12.758 20.594 -15.727 1 48.69 177 PRO B CA 1
ATOM 3804 C C . PRO B 1 177 ? 12.539 22.062 -15.383 1 48.69 177 PRO B C 1
ATOM 3806 O O . PRO B 1 177 ? 13.492 22.844 -15.422 1 48.69 177 PRO B O 1
ATOM 3809 N N . LYS B 1 178 ? 11.375 22.484 -15.234 1 44.53 178 LYS B N 1
ATOM 3810 C CA . LYS B 1 178 ? 11.141 23.906 -14.977 1 44.53 178 LYS B CA 1
ATOM 3811 C C . LYS B 1 178 ? 11.727 24.328 -13.633 1 44.53 178 LYS B C 1
ATOM 3813 O O . LYS B 1 178 ? 12 25.516 -13.406 1 44.53 178 LYS B O 1
ATOM 3818 N N . THR B 1 179 ? 11.789 23.438 -12.758 1 39.22 179 THR B N 1
ATOM 3819 C CA . THR B 1 179 ? 12.289 23.875 -11.461 1 39.22 179 THR B CA 1
ATOM 3820 C C . THR B 1 179 ? 13.742 23.453 -11.273 1 39.22 179 THR B C 1
ATOM 3822 O O . THR B 1 179 ? 14.383 23.828 -10.289 1 39.22 179 THR B O 1
ATOM 3825 N N . PHE B 1 180 ? 14.148 22.516 -12.086 1 40.84 180 PHE B N 1
ATOM 3826 C CA . PHE B 1 180 ? 15.539 22.094 -11.883 1 40.84 180 PHE B CA 1
ATOM 3827 C C . PHE B 1 180 ? 16.5 23.156 -12.406 1 40.84 180 PHE B C 1
ATOM 3829 O O . PHE B 1 180 ? 16.656 23.312 -13.617 1 40.84 180 PHE B O 1
ATOM 3836 N N . ARG B 1 181 ? 16.719 24.141 -11.711 1 38.84 181 ARG B N 1
ATOM 3837 C CA . ARG B 1 181 ? 17.766 25.078 -12.047 1 38.84 181 ARG B CA 1
ATOM 3838 C C . ARG B 1 181 ? 19.141 24.422 -12 1 38.84 181 ARG B C 1
ATOM 3840 O O . ARG B 1 181 ? 19.438 23.656 -11.078 1 38.84 181 ARG B O 1
ATOM 3847 N N . ASP B 1 182 ? 19.844 24.344 -12.992 1 39.28 182 ASP B N 1
ATOM 3848 C CA . ASP B 1 182 ? 21.203 23.969 -13.336 1 39.28 182 ASP B CA 1
ATOM 3849 C C . ASP B 1 182 ? 22.141 24.141 -12.133 1 39.28 182 ASP B C 1
ATOM 3851 O O . ASP B 1 182 ? 23.25 23.594 -12.125 1 39.28 182 ASP B O 1
ATOM 3855 N N . ASN B 1 183 ? 21.906 24.938 -11.18 1 37.09 183 ASN B N 1
ATOM 3856 C CA . ASN B 1 183 ? 22.953 25.484 -10.312 1 37.09 183 ASN B CA 1
ATOM 3857 C C . ASN B 1 183 ? 23.266 24.547 -9.148 1 37.09 183 ASN B C 1
ATOM 3859 O O . ASN B 1 183 ? 24.156 24.812 -8.344 1 37.09 183 ASN B O 1
ATOM 3863 N N . LYS B 1 184 ? 22.422 23.719 -8.664 1 38.59 184 LYS B N 1
ATOM 3864 C CA . LYS B 1 184 ? 22.953 23.078 -7.473 1 38.59 184 LYS B CA 1
ATOM 3865 C C . LYS B 1 184 ? 23.719 21.812 -7.828 1 38.59 184 LYS B C 1
ATOM 3867 O O . LYS B 1 184 ? 23.125 20.75 -8.055 1 38.59 184 LYS B O 1
ATOM 3872 N N . ARG B 1 185 ? 24.875 21.703 -8.016 1 35.88 185 ARG B N 1
ATOM 3873 C CA . ARG B 1 185 ? 25.984 20.906 -8.531 1 35.88 185 ARG B CA 1
ATOM 3874 C C . ARG B 1 185 ? 26.078 19.562 -7.809 1 35.88 185 ARG B C 1
ATOM 3876 O O . ARG B 1 185 ? 26.562 18.594 -8.375 1 35.88 185 ARG B O 1
ATOM 3883 N N . GLU B 1 186 ? 25.688 19.359 -6.492 1 44.16 186 GLU B N 1
ATOM 3884 C CA . GLU B 1 186 ? 26.219 18.266 -5.684 1 44.16 186 GLU B CA 1
ATOM 3885 C C . GLU B 1 186 ? 25.375 17 -5.836 1 44.16 186 GLU B C 1
ATOM 3887 O O . GLU B 1 186 ? 25.906 15.891 -5.805 1 44.16 186 GLU B O 1
ATOM 3892 N N . LEU B 1 187 ? 24.016 17.156 -5.742 1 49.25 187 LEU B N 1
ATOM 3893 C CA . LEU B 1 187 ? 23.219 15.977 -6.039 1 49.25 187 LEU B CA 1
ATOM 3894 C C . LEU B 1 187 ? 23.391 15.555 -7.496 1 49.25 187 LEU B C 1
ATOM 3896 O O . LEU B 1 187 ? 22.656 14.695 -7.988 1 49.25 187 LEU B O 1
ATOM 3900 N N . ASN B 1 188 ? 24.484 15.633 -7.945 1 60.91 188 ASN B N 1
ATOM 3901 C CA . ASN B 1 188 ? 24.719 15.648 -9.383 1 60.91 188 ASN B CA 1
ATOM 3902 C C . ASN B 1 188 ? 24.875 14.242 -9.945 1 60.91 188 ASN B C 1
ATOM 3904 O O . ASN B 1 188 ? 24.312 13.922 -10.992 1 60.91 188 ASN B O 1
ATOM 3908 N N . GLY B 1 189 ? 25.359 13.406 -8.984 1 63.75 189 GLY B N 1
ATOM 3909 C CA . GLY B 1 189 ? 25.562 12.086 -9.562 1 63.75 189 GLY B CA 1
ATOM 3910 C C . GLY B 1 189 ? 24.266 11.305 -9.703 1 63.75 189 GLY B C 1
ATOM 3911 O O . GLY B 1 189 ? 24.047 10.664 -10.734 1 63.75 189 GLY B O 1
ATOM 3912 N N . ASP B 1 190 ? 23.359 11.398 -8.586 1 65.5 190 ASP B N 1
ATOM 3913 C CA . ASP B 1 190 ? 22.094 10.688 -8.617 1 65.5 190 ASP B CA 1
ATOM 3914 C C . ASP B 1 190 ? 21.172 11.258 -9.703 1 65.5 190 ASP B C 1
ATOM 3916 O O . ASP B 1 190 ? 20.562 10.5 -10.469 1 65.5 190 ASP B O 1
ATOM 3920 N N . ILE B 1 191 ? 21.094 12.555 -9.664 1 67.25 191 ILE B N 1
ATOM 3921 C CA . ILE B 1 191 ? 20.25 13.188 -10.664 1 67.25 191 ILE B CA 1
ATOM 3922 C C . ILE B 1 191 ? 20.812 12.922 -12.062 1 67.25 191 ILE B C 1
ATOM 3924 O O . ILE B 1 191 ? 20.062 12.664 -13 1 67.25 191 ILE B O 1
ATOM 3928 N N . LYS B 1 192 ? 22.172 12.891 -12.164 1 72.62 192 LYS B N 1
ATOM 3929 C CA . LYS B 1 192 ? 22.797 12.555 -13.438 1 72.62 192 LYS B CA 1
ATOM 3930 C C . LYS B 1 192 ? 22.438 11.141 -13.875 1 72.62 192 LYS B C 1
ATOM 3932 O O . LYS B 1 192 ? 22.141 10.898 -15.039 1 72.62 192 LYS B O 1
ATOM 3937 N N . MET B 1 193 ? 22.641 10.156 -12.898 1 67.44 193 MET B N 1
ATOM 3938 C CA . MET B 1 193 ? 22.234 8.789 -13.219 1 67.44 193 MET B CA 1
ATOM 3939 C C . MET B 1 193 ? 20.766 8.75 -13.609 1 67.44 193 MET B C 1
ATOM 3941 O O . MET B 1 193 ? 20.391 8.094 -14.586 1 67.44 193 MET B O 1
ATOM 3945 N N . LEU B 1 194 ? 20.078 9.562 -12.867 1 71.12 194 LEU B N 1
ATOM 3946 C CA . LEU B 1 194 ? 18.641 9.633 -13.156 1 71.12 194 LEU B CA 1
ATOM 3947 C C . LEU B 1 194 ? 18.391 10.227 -14.539 1 71.12 194 LEU B C 1
ATOM 3949 O O . LEU B 1 194 ? 17.594 9.688 -15.312 1 71.12 194 LEU B O 1
ATOM 3953 N N . ASN B 1 195 ? 19.141 11.266 -14.844 1 71.62 195 ASN B N 1
ATOM 3954 C CA . ASN B 1 195 ? 18.984 11.891 -16.156 1 71.62 195 ASN B CA 1
ATOM 3955 C C . ASN B 1 195 ? 19.516 10.984 -17.266 1 71.62 195 ASN B C 1
ATOM 3957 O O . ASN B 1 195 ? 18.875 10.859 -18.312 1 71.62 195 ASN B O 1
ATOM 3961 N N . LYS B 1 196 ? 20.75 10.391 -17.047 1 74.81 196 LYS B N 1
ATOM 3962 C CA . LYS B 1 196 ? 21.328 9.477 -18.031 1 74.81 196 LYS B CA 1
ATOM 3963 C C . LYS B 1 196 ? 20.359 8.352 -18.375 1 74.81 196 LYS B C 1
ATOM 3965 O O . LYS B 1 196 ? 20.266 7.941 -19.531 1 74.81 196 LYS B O 1
ATOM 3970 N N . MET B 1 197 ? 19.75 7.922 -17.312 1 71.31 197 MET B N 1
ATOM 3971 C CA . MET B 1 197 ? 18.797 6.828 -17.531 1 71.31 197 MET B CA 1
ATOM 3972 C C . MET B 1 197 ? 17.453 7.363 -17.984 1 71.31 197 MET B C 1
ATOM 3974 O O . MET B 1 197 ? 16.547 6.586 -18.297 1 71.31 197 MET B O 1
ATOM 3978 N N . LYS B 1 198 ? 17.219 8.633 -18.016 1 71.62 198 LYS B N 1
ATOM 3979 C CA . LYS B 1 198 ? 15.953 9.305 -18.281 1 71.62 198 LYS B CA 1
ATOM 3980 C C . LYS B 1 198 ? 14.883 8.875 -17.281 1 71.62 198 LYS B C 1
ATOM 3982 O O . LYS B 1 198 ? 13.711 8.719 -17.656 1 71.62 198 LYS B O 1
ATOM 3987 N N . GLY B 1 199 ? 15.211 8.586 -16.062 1 71.19 199 GLY B N 1
ATOM 3988 C CA . GLY B 1 199 ? 14.289 8.25 -14.992 1 71.19 199 GLY B CA 1
ATOM 3989 C C . GLY B 1 199 ? 13.75 9.469 -14.273 1 71.19 199 GLY B C 1
ATOM 3990 O O . GLY B 1 199 ? 14.25 10.586 -14.453 1 71.19 199 GLY B O 1
ATOM 3991 N N . GLU B 1 200 ? 12.469 9.125 -13.328 1 72.69 200 GLU B N 1
ATOM 3992 C CA . GLU B 1 200 ? 11.875 10.227 -12.578 1 72.69 200 GLU B CA 1
ATOM 3993 C C . GLU B 1 200 ? 12.125 10.078 -11.086 1 72.69 200 GLU B C 1
ATOM 3995 O O . GLU B 1 200 ? 12.039 11.055 -10.336 1 72.69 200 GLU B O 1
ATOM 4000 N N . LYS B 1 201 ? 12.109 8.875 -10.664 1 76.88 201 LYS B N 1
ATOM 4001 C CA . LYS B 1 201 ? 12.344 8.656 -9.242 1 76.88 201 LYS B CA 1
ATOM 4002 C C . LYS B 1 201 ? 13.484 7.668 -9.016 1 76.88 201 LYS B C 1
ATOM 4004 O O . LYS B 1 201 ? 13.688 6.758 -9.828 1 76.88 201 LYS B O 1
ATO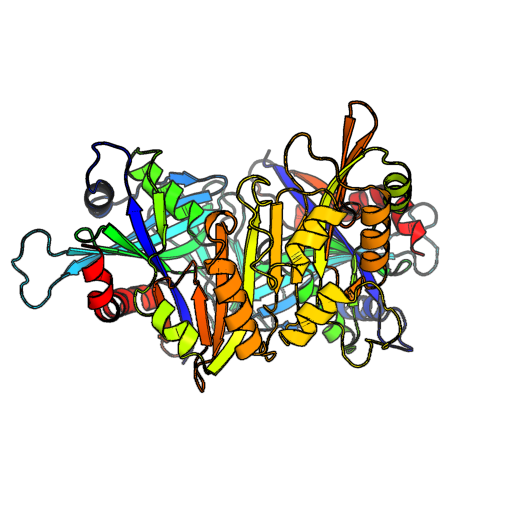M 4009 N N . MET B 1 202 ? 14.258 7.723 -7.758 1 77.44 202 MET B N 1
ATOM 4010 C CA . MET B 1 202 ? 15.383 6.887 -7.344 1 77.44 202 MET B CA 1
ATOM 4011 C C . MET B 1 202 ? 15.414 6.738 -5.828 1 77.44 202 MET B C 1
ATOM 4013 O O . MET B 1 202 ? 15.234 7.715 -5.098 1 77.44 202 MET B O 1
ATOM 4017 N N . LYS B 1 203 ? 15.344 5.566 -5.391 1 81 203 LYS B N 1
ATOM 4018 C CA . LYS B 1 203 ? 15.602 5.27 -3.984 1 81 203 LYS B CA 1
ATOM 4019 C C . LYS B 1 203 ? 17 4.703 -3.793 1 81 203 LYS B C 1
ATOM 4021 O O . LYS B 1 203 ? 17.438 3.83 -4.551 1 81 203 LYS B O 1
ATOM 4026 N N . VAL B 1 204 ? 17.734 5.117 -2.646 1 83.44 204 VAL B N 1
ATOM 4027 C CA . VAL B 1 204 ? 19.109 4.715 -2.383 1 83.44 204 VAL B CA 1
ATOM 4028 C C . VAL B 1 204 ? 19.281 4.379 -0.903 1 83.44 204 VAL B C 1
ATOM 4030 O O . VAL B 1 204 ? 18.812 5.121 -0.036 1 83.44 204 VAL B O 1
ATOM 4033 N N . ILE B 1 205 ? 19.672 3.328 -0.693 1 82.56 205 ILE B N 1
ATOM 4034 C CA . ILE B 1 205 ? 20.047 2.945 0.664 1 82.56 205 ILE B CA 1
ATOM 4035 C C . ILE B 1 205 ? 21.531 2.607 0.713 1 82.56 205 ILE B C 1
ATOM 4037 O O . ILE B 1 205 ? 22 1.728 -0.013 1 82.56 205 ILE B O 1
ATOM 4041 N N . ILE B 1 206 ? 22.359 3.275 1.662 1 85.44 206 ILE B N 1
ATOM 4042 C CA . ILE B 1 206 ? 23.797 3.021 1.818 1 85.44 206 ILE B CA 1
ATOM 4043 C C . ILE B 1 206 ? 24.094 2.598 3.256 1 85.44 206 ILE B C 1
ATOM 4045 O O . ILE B 1 206 ? 23.656 3.254 4.203 1 85.44 206 ILE B O 1
ATOM 4049 N N . GLY B 1 207 ? 24.828 1.608 3.389 1 81.94 207 GLY B N 1
ATOM 4050 C CA . GLY B 1 207 ? 25.156 1.099 4.711 1 81.94 207 GLY B CA 1
ATOM 4051 C C . GLY B 1 207 ? 24.297 -0.091 5.117 1 81.94 207 GLY B C 1
ATOM 4052 O O . GLY B 1 207 ? 24.094 -1.012 4.324 1 81.94 207 GLY B O 1
ATOM 4053 N N . GLU B 1 208 ? 23.953 -0.146 6.297 1 61.78 208 GLU B N 1
ATOM 4054 C CA . GLU B 1 208 ? 23.156 -1.177 6.957 1 61.78 208 GLU B CA 1
ATOM 4055 C C . GLU B 1 208 ? 24 -2.41 7.27 1 61.78 208 GLU B C 1
ATOM 4057 O O . GLU B 1 208 ? 23.453 -3.475 7.578 1 61.78 208 GLU B O 1
ATOM 4062 N N . GLN B 1 209 ? 25.281 -2.287 7.156 1 60.66 209 GLN B N 1
ATOM 4063 C CA . GLN B 1 209 ? 26.141 -3.408 7.512 1 60.66 209 GLN B CA 1
ATOM 4064 C C . GLN B 1 209 ? 26.688 -3.26 8.93 1 60.66 209 GLN B C 1
ATOM 4066 O O . GLN B 1 209 ? 27.047 -2.158 9.352 1 60.66 209 GLN B O 1
ATOM 4071 N N . LYS B 1 210 ? 26.797 -4.371 9.617 1 58.22 210 LYS B N 1
ATOM 4072 C CA . LYS B 1 210 ? 27.266 -4.383 11 1 58.22 210 LYS B CA 1
ATOM 4073 C C . LYS B 1 210 ? 28.719 -3.904 11.078 1 58.22 210 LYS B C 1
ATOM 4075 O O . LYS B 1 210 ? 29.562 -4.34 10.297 1 58.22 210 LYS B O 1
ATOM 4080 N N . ASP B 1 211 ? 29.016 -2.996 12.062 1 67.31 211 ASP B N 1
ATOM 4081 C CA . ASP B 1 211 ? 30.328 -2.504 12.492 1 67.31 211 ASP B CA 1
ATOM 4082 C C . ASP B 1 211 ? 30.984 -1.675 11.391 1 67.31 211 ASP B C 1
ATOM 4084 O O . ASP B 1 211 ? 32.219 -1.591 11.328 1 67.31 211 ASP B O 1
ATOM 4088 N N . VAL B 1 212 ? 30.094 -1.333 10.352 1 80.38 212 VAL B N 1
ATOM 4089 C CA . VAL B 1 212 ? 30.594 -0.414 9.344 1 80.38 212 VAL B CA 1
ATOM 4090 C C . VAL B 1 212 ? 29.953 0.957 9.508 1 80.38 212 VAL B C 1
ATOM 4092 O O . VAL B 1 212 ? 28.719 1.069 9.531 1 80.38 212 VAL B O 1
ATOM 4095 N N . LEU B 1 213 ? 30.922 1.893 9.969 1 83.25 213 LEU B N 1
ATOM 4096 C CA . LEU B 1 213 ? 30.438 3.262 10.102 1 83.25 213 LEU B CA 1
ATOM 4097 C C . LEU B 1 213 ? 30.656 4.047 8.812 1 83.25 213 LEU B C 1
ATOM 4099 O O . LEU B 1 213 ? 31.672 3.875 8.141 1 83.25 213 LEU B O 1
ATOM 4103 N N . LEU B 1 214 ? 29.609 4.906 8.414 1 87.5 214 LEU B N 1
ATOM 4104 C CA . LEU B 1 214 ? 29.719 5.805 7.266 1 87.5 214 LEU B CA 1
ATOM 4105 C C . LEU B 1 214 ? 30.453 7.082 7.641 1 87.5 214 LEU B C 1
ATOM 4107 O O . LEU B 1 214 ? 30.609 7.391 8.828 1 87.5 214 LEU B O 1
ATOM 4111 N N . ASP B 1 215 ? 31.219 7.773 6.723 1 86.88 215 ASP B N 1
ATOM 4112 C CA . ASP B 1 215 ? 31.828 9.078 6.93 1 86.88 215 ASP B CA 1
ATOM 4113 C C . ASP B 1 215 ? 30.781 10.133 7.27 1 86.88 215 ASP B C 1
ATOM 4115 O O . ASP B 1 215 ? 29.953 10.492 6.422 1 86.88 215 ASP B O 1
ATOM 4119 N N . LYS B 1 216 ? 30.844 10.516 8.469 1 84.38 216 LYS B N 1
ATOM 4120 C CA . LYS B 1 216 ? 29.844 11.43 9.008 1 84.38 216 LYS B CA 1
ATOM 4121 C C . LYS B 1 216 ? 29.734 12.695 8.164 1 84.38 216 LYS B C 1
ATOM 4123 O O . LYS B 1 216 ? 28.641 13.172 7.883 1 84.38 216 LYS B O 1
ATOM 4128 N N . GLN B 1 217 ? 30.906 13.289 7.746 1 85.56 217 GLN B N 1
ATOM 4129 C CA . GLN B 1 217 ? 30.906 14.531 6.992 1 85.56 217 GLN B CA 1
ATOM 4130 C C . GLN B 1 217 ? 30.234 14.352 5.629 1 85.56 217 GLN B C 1
ATOM 4132 O O . GLN B 1 217 ? 29.438 15.195 5.203 1 85.56 217 GLN B O 1
ATOM 4137 N N . MET B 1 218 ? 30.422 13.227 5.035 1 84.12 218 MET B N 1
ATOM 4138 C CA . MET B 1 218 ? 29.828 12.961 3.727 1 84.12 218 MET B CA 1
ATOM 4139 C C . MET B 1 218 ? 28.344 12.695 3.852 1 84.12 218 MET B C 1
ATOM 4141 O O . MET B 1 218 ? 27.547 13.109 2.998 1 84.12 218 MET B O 1
ATOM 4145 N N . VAL B 1 219 ? 27.969 12.047 4.938 1 84.31 219 VAL B N 1
ATOM 4146 C CA . VAL B 1 219 ? 26.547 11.789 5.141 1 84.31 219 VAL B CA 1
ATOM 4147 C C . VAL B 1 219 ? 25.812 13.109 5.371 1 84.31 219 VAL B C 1
ATOM 4149 O O . VAL B 1 219 ? 24.75 13.344 4.789 1 84.31 219 VAL B O 1
ATOM 4152 N N . ARG B 1 220 ? 26.266 13.852 6.211 1 80.31 220 ARG B N 1
ATOM 4153 C CA . ARG B 1 220 ? 25.656 15.148 6.5 1 80.31 220 ARG B CA 1
ATOM 4154 C C . ARG B 1 220 ? 25.5 15.977 5.23 1 80.31 220 ARG B C 1
ATOM 4156 O O . ARG B 1 220 ? 24.453 16.594 5.016 1 80.31 220 ARG B O 1
ATOM 4163 N N . GLN B 1 221 ? 26.578 15.992 4.355 1 80.5 221 GLN B N 1
ATOM 4164 C CA . GLN B 1 221 ? 26.516 16.734 3.098 1 80.5 221 GLN B CA 1
ATOM 4165 C C . GLN B 1 221 ? 25.422 16.188 2.193 1 80.5 221 GLN B C 1
ATOM 4167 O O . GLN B 1 221 ? 24.688 16.953 1.57 1 80.5 221 GLN B O 1
ATOM 4172 N N . LYS B 1 222 ? 25.219 14.812 2.184 1 78.62 222 LYS B N 1
ATOM 4173 C CA . LYS B 1 222 ? 24.156 14.219 1.362 1 78.62 222 LYS B CA 1
ATOM 4174 C C . LYS B 1 222 ? 22.781 14.57 1.903 1 78.62 222 LYS B C 1
ATOM 4176 O O . LYS B 1 222 ? 21.875 14.914 1.138 1 78.62 222 LYS B O 1
ATOM 4181 N N . VAL B 1 223 ? 22.594 14.453 3.205 1 78.94 223 VAL B N 1
ATOM 4182 C CA . VAL B 1 223 ? 21.312 14.766 3.842 1 78.94 223 VAL B CA 1
ATOM 4183 C C . VAL B 1 223 ? 20.922 16.203 3.525 1 78.94 223 VAL B C 1
ATOM 4185 O O . VAL B 1 223 ? 19.781 16.484 3.17 1 78.94 223 VAL B O 1
ATOM 4188 N N . LYS B 1 224 ? 21.844 17.062 3.693 1 70.75 224 LYS B N 1
ATOM 4189 C CA . LYS B 1 224 ? 21.547 18.469 3.436 1 70.75 224 LYS B CA 1
ATOM 4190 C C . LYS B 1 224 ? 21.125 18.688 1.987 1 70.75 224 LYS B C 1
ATOM 4192 O O . LYS B 1 224 ? 20.156 19.391 1.721 1 70.75 224 LYS B O 1
ATOM 4197 N N . SER B 1 225 ? 21.875 18.047 1.131 1 73.56 225 SER B N 1
ATOM 4198 C CA . SER B 1 225 ? 21.531 18.156 -0.286 1 73.56 225 SER B CA 1
ATOM 4199 C C . SER B 1 225 ? 20.156 17.594 -0.572 1 73.56 225 SER B C 1
ATOM 4201 O O . SER B 1 225 ? 19.406 18.141 -1.379 1 73.56 225 SER B O 1
ATOM 4203 N N . LEU B 1 226 ? 19.75 16.484 0.175 1 71.81 226 LEU B N 1
ATOM 4204 C CA . LEU B 1 226 ? 18.484 15.828 -0.074 1 71.81 226 LEU B CA 1
ATOM 4205 C C . LEU B 1 226 ? 17.328 16.641 0.496 1 71.81 226 LEU B C 1
ATOM 4207 O O . LEU B 1 226 ? 16.25 16.703 -0.098 1 71.81 226 LEU B O 1
ATOM 4211 N N . LEU B 1 227 ? 17.547 17.156 1.542 1 69.5 227 LEU B N 1
ATOM 4212 C CA . LEU B 1 227 ? 16.5 17.953 2.191 1 69.5 227 LEU B CA 1
ATOM 4213 C C . LEU B 1 227 ? 16.234 19.234 1.411 1 69.5 227 LEU B C 1
ATOM 4215 O O . LEU B 1 227 ? 15.133 19.797 1.492 1 69.5 227 LEU B O 1
ATOM 4219 N N . GLU B 1 228 ? 17.438 19.734 0.649 1 62.75 228 GLU B N 1
ATOM 4220 C CA . GLU B 1 228 ? 17.266 20.922 -0.179 1 62.75 228 GLU B CA 1
ATOM 4221 C C . GLU B 1 228 ? 16.375 20.641 -1.384 1 62.75 228 GLU B C 1
ATOM 4223 O O . GLU B 1 228 ? 15.789 21.547 -1.966 1 62.75 228 GLU B O 1
ATOM 4228 N N . SER B 1 229 ? 16.328 19.547 -1.919 1 55.75 229 SER B N 1
ATOM 4229 C CA . SER B 1 229 ? 15.469 19.078 -3.01 1 55.75 229 SER B CA 1
ATOM 4230 C C . SER B 1 229 ? 14.328 18.203 -2.49 1 55.75 229 SER B C 1
ATOM 4232 O O . SER B 1 229 ? 14.102 17.109 -2.994 1 55.75 229 SER B O 1
ATOM 4234 N N . GLU B 1 230 ? 13.727 18.781 -1.477 1 55.69 230 GLU B N 1
ATOM 4235 C CA . GLU B 1 230 ? 12.812 18 -0.664 1 55.69 230 GLU B CA 1
ATOM 4236 C C . GLU B 1 230 ? 11.68 17.422 -1.51 1 55.69 230 GLU B C 1
ATOM 4238 O O . GLU B 1 230 ? 11.195 16.328 -1.248 1 55.69 230 GLU B O 1
ATOM 4243 N N . ASP B 1 231 ? 11.406 18.219 -2.492 1 58 231 ASP B N 1
ATOM 4244 C CA . ASP B 1 231 ? 10.289 17.812 -3.342 1 58 231 ASP B CA 1
ATOM 4245 C C . ASP B 1 231 ? 10.594 16.484 -4.035 1 58 231 ASP B C 1
ATOM 4247 O O . ASP B 1 231 ? 9.68 15.719 -4.348 1 58 231 ASP B O 1
ATOM 4251 N N . GLU B 1 232 ? 11.648 16.312 -4.098 1 62.38 232 GLU B N 1
ATOM 4252 C CA . GLU B 1 232 ? 12.008 15.109 -4.848 1 62.38 232 GLU B CA 1
ATOM 4253 C C . GLU B 1 232 ? 12.367 13.961 -3.91 1 62.38 232 GLU B C 1
ATOM 4255 O O . GLU B 1 232 ? 12.523 12.82 -4.352 1 62.38 232 GLU B O 1
ATOM 4260 N N . VAL B 1 233 ? 12.422 14.25 -2.535 1 65.25 233 VAL B N 1
ATOM 4261 C CA . VAL B 1 233 ? 12.883 13.227 -1.604 1 65.25 233 VAL B CA 1
ATOM 4262 C C . VAL B 1 233 ? 11.711 12.734 -0.755 1 65.25 233 VAL B C 1
ATOM 4264 O O . VAL B 1 233 ? 11.062 13.523 -0.065 1 65.25 233 VAL B O 1
ATOM 4267 N N . SER B 1 234 ? 11.43 11.602 -0.713 1 67.62 234 SER B N 1
ATOM 4268 C CA . SER B 1 234 ? 10.289 11.094 0.043 1 67.62 234 SER B CA 1
ATOM 4269 C C . SER B 1 234 ? 10.75 10.328 1.281 1 67.62 234 SER B C 1
ATOM 4271 O O . SER B 1 234 ? 9.945 10.055 2.18 1 67.62 234 SER B O 1
ATOM 4273 N N . ARG B 1 235 ? 11.82 9.945 1.257 1 73.56 235 ARG B N 1
ATOM 4274 C CA . ARG B 1 235 ? 12.391 9.234 2.395 1 73.56 235 ARG B CA 1
ATOM 4275 C C . ARG B 1 235 ? 13.828 9.672 2.65 1 73.56 235 ARG B C 1
ATOM 4277 O O . ARG B 1 235 ? 14.602 9.875 1.711 1 73.56 235 ARG B O 1
ATOM 4284 N N . LEU B 1 236 ? 14.125 9.891 4.016 1 81.88 236 LEU B N 1
ATOM 4285 C CA . LEU B 1 236 ? 15.492 10.266 4.383 1 81.88 236 LEU B CA 1
ATOM 4286 C C . LEU B 1 236 ? 15.797 9.852 5.816 1 81.88 236 LEU B C 1
ATOM 4288 O O . LEU B 1 236 ? 15.359 10.508 6.766 1 81.88 236 LEU B O 1
ATOM 4292 N N . ILE B 1 237 ? 16.312 8.75 5.871 1 80.69 237 ILE B N 1
ATOM 4293 C CA . ILE B 1 237 ? 16.641 8.172 7.168 1 80.69 237 ILE B CA 1
ATOM 4294 C C . ILE B 1 237 ? 18.156 8.07 7.336 1 80.69 237 ILE B C 1
ATOM 4296 O O . ILE B 1 237 ? 18.859 7.641 6.418 1 80.69 237 ILE B O 1
ATOM 4300 N N . VAL B 1 238 ? 18.656 8.438 8.57 1 86.62 238 VAL B N 1
ATOM 4301 C CA . VAL B 1 238 ? 20.062 8.297 8.93 1 86.62 238 VAL B CA 1
ATOM 4302 C C . VAL B 1 238 ? 20.188 7.5 10.227 1 86.62 238 VAL B C 1
ATOM 4304 O O . VAL B 1 238 ? 19.453 7.746 11.188 1 86.62 238 VAL B O 1
ATOM 4307 N N . LYS B 1 239 ? 20.906 6.516 10.133 1 82.81 239 LYS B N 1
ATOM 4308 C CA . LYS B 1 239 ? 21.172 5.723 11.328 1 82.81 239 LYS B CA 1
ATOM 4309 C C . LYS B 1 239 ? 22.625 5.859 11.773 1 82.81 239 LYS B C 1
ATOM 4311 O O . LYS B 1 239 ? 23.531 5.98 10.945 1 82.81 239 LYS B O 1
ATOM 4316 N N . GLY B 1 240 ? 22.938 5.926 13.18 1 83.88 240 GLY B N 1
ATOM 4317 C CA . GLY B 1 240 ? 24.297 6.047 13.703 1 83.88 240 GLY B CA 1
ATOM 4318 C C . GLY B 1 240 ? 24.375 5.801 15.203 1 83.88 240 GLY B C 1
ATOM 4319 O O . GLY B 1 240 ? 23.453 5.23 15.789 1 83.88 240 GLY B O 1
ATOM 4320 N N . TYR B 1 241 ? 25.516 5.973 15.695 1 73.94 241 TYR B N 1
ATOM 4321 C CA . TYR B 1 241 ? 25.766 5.75 17.109 1 73.94 241 TYR B CA 1
ATOM 4322 C C . TYR B 1 241 ? 26.219 7.031 17.797 1 73.94 241 TYR B C 1
ATOM 4324 O O . TYR B 1 241 ? 27 7.801 17.234 1 73.94 241 TYR B O 1
ATOM 4332 N N . ASN B 1 242 ? 25.641 7.359 18.797 1 77.38 242 ASN B N 1
ATOM 4333 C CA . ASN B 1 242 ? 26.141 8.336 19.766 1 77.38 242 ASN B CA 1
ATOM 4334 C C . ASN B 1 242 ? 26.688 7.66 21.016 1 77.38 242 ASN B C 1
ATOM 4336 O O . ASN B 1 242 ? 25.922 7.309 21.922 1 77.38 242 ASN B O 1
ATOM 4340 N N . ASN B 1 243 ? 28.078 7.469 21.094 1 70.12 243 ASN B N 1
ATOM 4341 C CA . ASN B 1 243 ? 28.688 6.59 22.078 1 70.12 243 ASN B CA 1
ATOM 4342 C C . ASN B 1 243 ? 28.172 5.16 21.953 1 70.12 243 ASN B C 1
ATOM 4344 O O . ASN B 1 243 ? 28.266 4.547 20.891 1 70.12 243 ASN B O 1
ATOM 4348 N N . ALA B 1 244 ? 27.656 4.504 22.844 1 66.31 244 ALA B N 1
ATOM 4349 C CA . ALA B 1 244 ? 27.188 3.119 22.844 1 66.31 244 ALA B CA 1
ATOM 4350 C C . ALA B 1 244 ? 25.719 3.039 22.438 1 66.31 244 ALA B C 1
ATOM 4352 O O . ALA B 1 244 ? 25.188 1.948 22.234 1 66.31 244 ALA B O 1
ATOM 4353 N N . ASP B 1 245 ? 25.031 4.168 21.984 1 69.5 245 ASP B N 1
ATOM 4354 C CA . ASP B 1 245 ? 23.594 4.191 21.719 1 69.5 245 ASP B CA 1
ATOM 4355 C C . ASP B 1 245 ? 23.328 4.328 20.219 1 69.5 245 ASP B C 1
ATOM 4357 O O . ASP B 1 245 ? 23.906 5.195 19.547 1 69.5 245 ASP B O 1
ATOM 4361 N N . ARG B 1 246 ? 22.406 3.316 19.688 1 75.56 246 ARG B N 1
ATOM 4362 C CA . ARG B 1 246 ? 21.969 3.4 18.297 1 75.56 246 ARG B CA 1
ATOM 4363 C C . ARG B 1 246 ? 20.906 4.48 18.125 1 75.56 246 ARG B C 1
ATOM 4365 O O . ARG B 1 246 ? 19.984 4.586 18.938 1 75.56 246 ARG B O 1
ATOM 4372 N N . GLU B 1 247 ? 21.094 5.48 17.109 1 75.5 247 GLU B N 1
ATOM 4373 C CA . GLU B 1 247 ? 20.125 6.527 16.797 1 75.5 247 GLU B CA 1
ATOM 4374 C C . GLU B 1 247 ? 19.625 6.398 15.352 1 75.5 247 GLU B C 1
ATOM 4376 O O . GLU B 1 247 ? 20.406 6.137 14.438 1 75.5 247 GLU B O 1
ATOM 4381 N N . VAL B 1 248 ? 18.344 6.195 15.219 1 75.56 248 VAL B N 1
ATOM 4382 C CA . VAL B 1 248 ? 17.719 6.242 13.906 1 75.56 248 VAL B CA 1
ATOM 4383 C C . VAL B 1 248 ? 16.969 7.566 13.734 1 75.56 248 VAL B C 1
ATOM 4385 O O . VAL B 1 248 ? 16.047 7.863 14.492 1 75.56 248 VAL B O 1
ATOM 4388 N N . LEU B 1 249 ? 17.516 8.328 12.773 1 75.56 249 LEU B N 1
ATOM 4389 C CA . LEU B 1 249 ? 16.906 9.633 12.531 1 75.56 249 LEU B CA 1
ATOM 4390 C C . LEU B 1 249 ? 16.062 9.602 11.266 1 75.56 249 LEU B C 1
ATOM 4392 O O . LEU B 1 249 ? 16.578 9.453 10.156 1 75.56 249 LEU B O 1
ATOM 4396 N N . ASP B 1 250 ? 14.875 9.367 11.531 1 67.12 250 ASP B N 1
ATOM 4397 C CA . ASP B 1 250 ? 13.961 9.523 10.406 1 67.12 250 ASP B CA 1
ATOM 4398 C C . ASP B 1 250 ? 13.641 10.992 10.156 1 67.12 250 ASP B C 1
ATOM 4400 O O . ASP B 1 250 ? 12.867 11.602 10.898 1 67.12 250 ASP B O 1
ATOM 4404 N N . LEU B 1 251 ? 14.336 11.281 9.18 1 74.94 251 LEU B N 1
ATOM 4405 C CA . LEU B 1 251 ? 14.219 12.719 8.969 1 74.94 251 LEU B CA 1
ATOM 4406 C C . LEU B 1 251 ? 12.898 13.055 8.289 1 74.94 251 LEU B C 1
ATOM 4408 O O . LEU B 1 251 ? 12.477 14.219 8.273 1 74.94 251 LEU B O 1
ATOM 4412 N N . ILE B 1 252 ? 12.406 11.781 7.797 1 61.28 252 ILE B N 1
ATOM 4413 C CA . ILE B 1 252 ? 11.023 11.977 7.367 1 61.28 252 ILE B CA 1
ATOM 4414 C C . ILE B 1 252 ? 10.086 11.82 8.562 1 61.28 252 ILE B C 1
ATOM 4416 O O . ILE B 1 252 ? 9.125 12.578 8.703 1 61.28 252 ILE B O 1
ATOM 4420 N N . LYS B 1 253 ? 10.438 10.648 9.5 1 55.91 253 LYS B N 1
ATOM 4421 C CA . LYS B 1 253 ? 9.617 10.383 10.672 1 55.91 253 LYS B CA 1
ATOM 4422 C C . LYS B 1 253 ? 9.539 11.609 11.586 1 55.91 253 LYS B C 1
ATOM 4424 O O . LYS B 1 253 ? 8.555 11.781 12.312 1 55.91 253 LYS B O 1
ATOM 4429 N N . HIS B 1 254 ? 10.555 11.984 11.742 1 60.81 254 HIS B N 1
ATOM 4430 C CA . HIS B 1 254 ? 10.398 13.117 12.648 1 60.81 254 HIS B CA 1
ATOM 4431 C C . HIS B 1 254 ? 9.445 14.156 12.062 1 60.81 254 HIS B C 1
ATOM 4433 O O . HIS B 1 254 ? 9.602 15.352 12.312 1 60.81 254 HIS B O 1
ATOM 4439 N N . LYS B 1 255 ? 8.57 13.094 11.344 1 73.19 255 LYS B N 1
ATOM 4440 C CA . LYS B 1 255 ? 7.309 13.703 10.945 1 73.19 255 LYS B CA 1
ATOM 4441 C C . LYS B 1 255 ? 6.363 13.844 12.133 1 73.19 255 LYS B C 1
ATOM 4443 O O . LYS B 1 255 ? 6.332 12.977 13.008 1 73.19 255 LYS B O 1
ATOM 4448 N N . ILE B 1 256 ? 5.758 14.859 12.164 1 78.94 256 ILE B N 1
ATOM 4449 C CA . ILE B 1 256 ? 4.766 14.984 13.227 1 78.94 256 ILE B CA 1
ATOM 4450 C C . ILE B 1 256 ? 3.572 14.078 12.93 1 78.94 256 ILE B C 1
ATOM 4452 O O . ILE B 1 256 ? 2.945 14.195 11.875 1 78.94 256 ILE B O 1
ATOM 4456 N N . GLN B 1 257 ? 3.393 13 13.727 1 85.31 257 GLN B N 1
ATOM 4457 C CA . GLN B 1 257 ? 2.275 12.07 13.625 1 85.31 257 GLN B CA 1
ATOM 4458 C C . GLN B 1 257 ? 1.539 11.953 14.961 1 85.31 257 GLN B C 1
ATOM 4460 O O . GLN B 1 257 ? 2.021 12.43 15.984 1 85.31 257 GLN B O 1
ATOM 4465 N N . ALA B 1 258 ? 0.312 11.523 14.922 1 90.88 258 ALA B N 1
ATOM 4466 C CA . ALA B 1 258 ? -0.442 11.227 16.141 1 90.88 258 ALA B CA 1
ATOM 4467 C C . ALA B 1 258 ? -0.985 9.797 16.109 1 90.88 258 ALA B C 1
ATOM 4469 O O . ALA B 1 258 ? -1.299 9.266 15.047 1 90.88 258 ALA B O 1
ATOM 4470 N N . HIS B 1 259 ? -0.943 9.117 17.25 1 90.44 259 HIS B N 1
ATOM 4471 C CA . HIS B 1 259 ? -1.524 7.797 17.484 1 90.44 259 HIS B CA 1
ATOM 4472 C C . HIS B 1 259 ? -2.496 7.82 18.656 1 90.44 259 HIS B C 1
ATOM 4474 O O . HIS B 1 259 ? -2.174 8.344 19.734 1 90.44 259 HIS B O 1
ATOM 4480 N N . LYS B 1 260 ? -3.613 7.367 18.453 1 93.19 260 LYS B N 1
ATOM 4481 C CA . LYS B 1 260 ? -4.621 7.383 19.5 1 93.19 260 LYS B CA 1
ATOM 4482 C C . LYS B 1 260 ? -5.336 6.035 19.594 1 93.19 260 LYS B C 1
ATOM 4484 O O . LYS B 1 260 ? -5.789 5.496 18.594 1 93.19 260 LYS B O 1
ATOM 4489 N N . LYS B 1 261 ? -5.32 5.465 20.812 1 92.56 261 LYS B N 1
ATOM 4490 C CA . LYS B 1 261 ? -6.172 4.305 21.047 1 92.56 261 LYS B CA 1
ATOM 4491 C C . LYS B 1 261 ? -7.637 4.711 21.172 1 92.56 261 LYS B C 1
ATOM 4493 O O . LYS B 1 261 ? -7.977 5.562 22 1 92.56 261 LYS B O 1
ATOM 4498 N N . VAL B 1 262 ? -8.445 4.207 20.359 1 95.31 262 VAL B N 1
ATOM 4499 C CA . VAL B 1 262 ? -9.875 4.488 20.359 1 95.31 262 VAL B CA 1
ATOM 4500 C C . VAL B 1 262 ? -10.641 3.238 20.797 1 95.31 262 VAL B C 1
ATOM 4502 O O . VAL B 1 262 ? -10.398 2.145 20.281 1 95.31 262 VAL B O 1
ATOM 4505 N N . THR B 1 263 ? -11.508 3.42 21.734 1 94.62 263 THR B N 1
ATOM 4506 C CA . THR B 1 263 ? -12.266 2.309 22.297 1 94.62 263 THR B CA 1
ATOM 4507 C C . THR B 1 263 ? -13.758 2.512 22.094 1 94.62 263 THR B C 1
ATOM 4509 O O . THR B 1 263 ? -14.266 3.627 22.219 1 94.62 263 THR B O 1
ATOM 4512 N N . ALA B 1 264 ? -14.383 1.447 21.688 1 94 264 ALA B N 1
ATOM 4513 C CA . ALA B 1 264 ? -15.844 1.445 21.594 1 94 264 ALA B CA 1
ATOM 4514 C C . ALA B 1 264 ? -16.469 0.713 22.781 1 94 264 ALA B C 1
ATOM 4516 O O . ALA B 1 264 ? -15.789 -0.048 23.469 1 94 264 ALA B O 1
ATOM 4517 N N . ASP B 1 265 ? -17.75 1.004 22.953 1 91.25 265 ASP B N 1
ATOM 4518 C CA . ASP B 1 265 ? -18.484 0.302 24 1 91.25 265 ASP B CA 1
ATOM 4519 C C . ASP B 1 265 ? -18.641 -1.181 23.672 1 91.25 265 ASP B C 1
ATOM 4521 O O . ASP B 1 265 ? -18.562 -1.571 22.5 1 91.25 265 ASP B O 1
ATOM 4525 N N . PRO B 1 266 ? -18.875 -1.979 24.781 1 89.19 266 PRO B N 1
ATOM 4526 C CA . PRO B 1 266 ? -19.109 -3.4 24.516 1 89.19 266 PRO B CA 1
ATOM 4527 C C . PRO B 1 266 ? -20.25 -3.637 23.531 1 89.19 266 PRO B C 1
ATOM 4529 O O . PRO B 1 266 ? -21.281 -2.977 23.609 1 89.19 266 PRO B O 1
ATOM 4532 N N . GLY B 1 267 ? -20.031 -4.465 22.641 1 87.38 267 GLY B N 1
ATOM 4533 C CA . GLY B 1 267 ? -21.062 -4.785 21.656 1 87.38 267 GLY B CA 1
ATOM 4534 C C . GLY B 1 267 ? -21 -3.908 20.422 1 87.38 267 GLY B C 1
ATOM 4535 O O . GLY B 1 267 ? -21.766 -4.105 19.469 1 87.38 267 GLY B O 1
ATOM 4536 N N . HIS B 1 268 ? -20.031 -2.951 20.516 1 90.69 268 HIS B N 1
ATOM 4537 C CA . HIS B 1 268 ? -19.875 -2.064 19.359 1 90.69 268 HIS B CA 1
ATOM 4538 C C . HIS B 1 268 ? -18.484 -2.164 18.766 1 90.69 268 HIS B C 1
ATOM 4540 O O . HIS B 1 268 ? -17.531 -2.57 19.453 1 90.69 268 HIS B O 1
ATOM 4546 N N . LYS B 1 269 ? -18.406 -1.833 17.547 1 93.62 269 LYS B N 1
ATOM 4547 C CA . LYS B 1 269 ? -17.109 -1.755 16.875 1 93.62 269 LYS B CA 1
ATOM 4548 C C . LYS B 1 269 ? -16.609 -0.314 16.812 1 93.62 269 LYS B C 1
ATOM 4550 O O . LYS B 1 269 ? -17.406 0.627 16.859 1 93.62 269 LYS B O 1
ATOM 4555 N N . VAL B 1 270 ? -15.305 -0.173 16.781 1 92.75 270 VAL B N 1
ATOM 4556 C CA . VAL B 1 270 ? -14.75 1.162 16.578 1 92.75 270 VAL B CA 1
ATOM 4557 C C . VAL B 1 270 ? -15.148 1.688 15.195 1 92.75 270 VAL B C 1
ATOM 4559 O O . VAL B 1 270 ? -14.93 1.017 14.188 1 92.75 270 VAL B O 1
ATOM 4562 N N . SER B 1 271 ? -15.797 2.807 15.164 1 93.69 271 SER B N 1
ATOM 4563 C CA . SER B 1 271 ? -16.266 3.436 13.93 1 93.69 271 SER B CA 1
ATOM 4564 C C . SER B 1 271 ? -15.758 4.871 13.828 1 93.69 271 SER B C 1
ATOM 4566 O O . SER B 1 271 ? -15.07 5.363 14.719 1 93.69 271 SER B O 1
ATOM 4568 N N . TYR B 1 272 ? -16.078 5.465 12.711 1 94.62 272 TYR B N 1
ATOM 4569 C CA . TYR B 1 272 ? -15.672 6.848 12.484 1 94.62 272 TYR B CA 1
ATOM 4570 C C . TYR B 1 272 ? -16.188 7.754 13.594 1 94.62 272 TYR B C 1
ATOM 4572 O O . TYR B 1 272 ? -15.578 8.781 13.906 1 94.62 272 TYR B O 1
ATOM 4580 N N . ILE B 1 273 ? -17.312 7.41 14.234 1 95.31 273 ILE B N 1
ATOM 4581 C CA . ILE B 1 273 ? -17.906 8.203 15.305 1 95.31 273 ILE B CA 1
ATOM 4582 C C . ILE B 1 273 ? -16.938 8.297 16.484 1 95.31 273 ILE B C 1
ATOM 4584 O O . ILE B 1 273 ? -16.734 9.375 17.047 1 95.31 273 ILE B O 1
ATOM 4588 N N . HIS B 1 274 ? -16.344 7.199 16.781 1 96.38 274 HIS B N 1
ATOM 4589 C CA . HIS B 1 274 ? -15.391 7.156 17.891 1 96.38 274 HIS B CA 1
ATOM 4590 C C . HIS B 1 274 ? -14.133 7.949 17.562 1 96.38 274 HIS B C 1
ATOM 4592 O O . HIS B 1 274 ? -13.539 8.562 18.453 1 96.38 274 HIS B O 1
ATOM 4598 N N . ILE B 1 275 ? -13.734 7.891 16.297 1 96.62 275 ILE B N 1
ATOM 4599 C CA . ILE B 1 275 ? -12.523 8.586 15.883 1 96.62 275 ILE B CA 1
ATOM 4600 C C . ILE B 1 275 ? -12.758 10.094 15.898 1 96.62 275 ILE B C 1
ATOM 4602 O O . ILE B 1 275 ? -11.906 10.859 16.344 1 96.62 275 ILE B O 1
ATOM 4606 N N . ILE B 1 276 ? -13.914 10.555 15.438 1 97.5 276 ILE B N 1
ATOM 4607 C CA . ILE B 1 276 ? -14.297 11.961 15.484 1 97.5 276 ILE B CA 1
ATOM 4608 C C . ILE B 1 276 ? -14.156 12.484 16.922 1 97.5 276 ILE B C 1
ATOM 4610 O O . ILE B 1 276 ? -13.656 13.586 17.141 1 97.5 276 ILE B O 1
ATOM 4614 N N . ASP B 1 277 ? -14.484 11.68 17.828 1 95.94 277 ASP B N 1
ATOM 4615 C CA . ASP B 1 277 ? -14.562 12.094 19.219 1 95.94 277 ASP B CA 1
ATOM 4616 C C . ASP B 1 277 ? -13.164 12.367 19.797 1 95.94 277 ASP B C 1
ATOM 4618 O O . ASP B 1 277 ? -13.023 13.078 20.781 1 95.94 277 ASP B O 1
ATOM 4622 N N . VAL B 1 278 ? -12.172 11.797 19.172 1 96.75 278 VAL B N 1
ATOM 4623 C CA . VAL B 1 278 ? -10.844 11.945 19.766 1 96.75 278 VAL B CA 1
ATOM 4624 C C . VAL B 1 278 ? -10.055 13.008 19 1 96.75 278 VAL B C 1
ATOM 4626 O O . VAL B 1 278 ? -8.938 13.359 19.375 1 96.75 278 VAL B O 1
ATOM 4629 N N . MET B 1 279 ? -10.586 13.555 17.938 1 97.81 279 MET B N 1
ATOM 4630 C CA . MET B 1 279 ? -9.836 14.445 17.047 1 97.81 279 MET B CA 1
ATOM 4631 C C . MET B 1 279 ? -9.438 15.727 17.781 1 97.81 279 MET B C 1
ATOM 4633 O O . MET B 1 279 ? -8.32 16.203 17.641 1 97.81 279 MET B O 1
ATOM 4637 N N . GLU B 1 280 ? -10.305 16.312 18.547 1 96.38 280 GLU B N 1
ATOM 4638 C CA . GLU B 1 280 ? -9.984 17.516 19.297 1 96.38 280 GLU B CA 1
ATOM 4639 C C . GLU B 1 280 ? -8.82 17.281 20.266 1 96.38 280 GLU B C 1
ATOM 4641 O O . GLU B 1 280 ? -7.93 18.125 20.391 1 96.38 280 GLU B O 1
ATOM 4646 N N . SER B 1 281 ? -8.938 16.094 20.938 1 96.12 281 SER B N 1
ATOM 4647 C CA . SER B 1 281 ? -7.871 15.75 21.875 1 96.12 281 SER B CA 1
ATOM 4648 C C . SER B 1 281 ? -6.527 15.633 21.156 1 96.12 281 SER B C 1
ATOM 4650 O O . SER B 1 281 ? -5.5 16.062 21.672 1 96.12 281 SER B O 1
ATOM 4652 N N . ILE B 1 282 ? -6.535 15.086 19.969 1 96.31 282 ILE B N 1
ATOM 4653 C CA . ILE B 1 282 ? -5.316 14.961 19.188 1 96.31 282 ILE B CA 1
ATOM 4654 C C . ILE B 1 282 ? -4.773 16.344 18.844 1 96.31 282 ILE B C 1
ATOM 4656 O O . ILE B 1 282 ? -3.57 16.594 18.969 1 96.31 282 ILE B O 1
ATOM 4660 N N . PHE B 1 283 ? -5.617 17.25 18.484 1 96.62 283 PHE B N 1
ATOM 4661 C CA . PHE B 1 283 ? -5.219 18.625 18.172 1 96.62 283 PHE B CA 1
ATOM 4662 C C . PHE B 1 283 ? -4.586 19.297 19.375 1 96.62 283 PHE B C 1
ATOM 4664 O O . PHE B 1 283 ? -3.531 19.922 19.266 1 96.62 283 PHE B O 1
ATOM 4671 N N . ARG B 1 284 ? -5.211 19.156 20.5 1 95.5 284 ARG B N 1
ATOM 4672 C CA . ARG B 1 284 ? -4.723 19.797 21.719 1 95.5 284 ARG B CA 1
ATOM 4673 C C . ARG B 1 284 ? -3.344 19.266 22.094 1 95.5 284 ARG B C 1
ATOM 4675 O O . ARG B 1 284 ? -2.479 20.016 22.531 1 95.5 284 ARG B O 1
ATOM 4682 N N . GLU B 1 285 ? -3.215 17.984 21.922 1 93.81 285 GLU B N 1
ATOM 4683 C CA . GLU B 1 285 ? -1.936 17.359 22.25 1 93.81 285 GLU B CA 1
ATOM 4684 C C . GLU B 1 285 ? -0.828 17.859 21.328 1 93.81 285 GLU B C 1
ATOM 4686 O O . GLU B 1 285 ? 0.341 17.891 21.719 1 93.81 285 GLU B O 1
ATOM 4691 N N . LYS B 1 286 ? -1.235 18.266 20.109 1 91.69 286 LYS B N 1
ATOM 4692 C CA . LYS B 1 286 ? -0.24 18.641 19.109 1 91.69 286 LYS B CA 1
ATOM 4693 C C . LYS B 1 286 ? -0.2 20.156 18.906 1 91.69 286 LYS B C 1
ATOM 4695 O O . LYS B 1 286 ? 0.553 20.656 18.078 1 91.69 286 LYS B O 1
ATOM 4700 N N . GLU B 1 287 ? -0.937 20.875 19.672 1 91.69 287 GLU B N 1
ATOM 4701 C CA . GLU B 1 287 ? -1.153 22.297 19.469 1 91.69 287 GLU B CA 1
ATOM 4702 C C . GLU B 1 287 ? 0.162 23.078 19.516 1 91.69 287 GLU B C 1
ATOM 4704 O O . GLU B 1 287 ? 0.396 23.969 18.703 1 91.69 287 GLU B O 1
ATOM 4709 N N . ASN B 1 288 ? 1.016 22.719 20.469 1 87.5 288 ASN B N 1
ATOM 4710 C CA . ASN B 1 288 ? 2.285 23.422 20.609 1 87.5 288 ASN B CA 1
ATOM 4711 C C . ASN B 1 288 ? 3.172 23.234 19.375 1 87.5 288 ASN B C 1
ATOM 4713 O O . ASN B 1 288 ? 3.867 24.156 18.953 1 87.5 288 ASN B O 1
ATOM 4717 N N . LEU B 1 289 ? 3.102 22.125 18.859 1 86.12 289 LEU B N 1
ATOM 4718 C CA . LEU B 1 289 ? 3.871 21.844 17.656 1 86.12 289 LEU B CA 1
ATOM 4719 C C . LEU B 1 289 ? 3.27 22.562 16.453 1 86.12 289 LEU B C 1
ATOM 4721 O O . LEU B 1 289 ? 3.998 23.094 15.609 1 86.12 289 LEU B O 1
ATOM 4725 N N . ILE B 1 290 ? 1.969 22.594 16.406 1 89.75 290 ILE B N 1
ATOM 4726 C CA . ILE B 1 290 ? 1.244 23.188 15.297 1 89.75 290 ILE B CA 1
ATOM 4727 C C . ILE B 1 290 ? 1.471 24.688 15.273 1 89.75 290 ILE B C 1
ATOM 4729 O O . ILE B 1 290 ? 1.58 25.297 14.203 1 89.75 290 ILE B O 1
ATOM 4733 N N . LYS B 1 291 ? 1.631 25.281 16.422 1 86.25 291 LYS B N 1
ATOM 4734 C CA . LYS B 1 291 ? 1.834 26.719 16.547 1 86.25 291 LYS B CA 1
ATOM 4735 C C . LYS B 1 291 ? 3.121 27.141 15.844 1 86.25 291 LYS B C 1
ATOM 4737 O O . LYS B 1 291 ? 3.236 28.297 15.398 1 86.25 291 LYS B O 1
ATOM 4742 N N . ASP B 1 292 ? 3.965 26.203 15.75 1 81.19 292 ASP B N 1
ATOM 4743 C CA . ASP B 1 292 ? 5.25 26.516 15.133 1 81.19 292 ASP B CA 1
ATOM 4744 C C . ASP B 1 292 ? 5.102 26.719 13.625 1 81.19 292 ASP B C 1
ATOM 4746 O O . ASP B 1 292 ? 6.023 27.203 12.961 1 81.19 292 ASP B O 1
ATOM 4750 N N . PHE B 1 293 ? 3.965 26.484 13.141 1 79.25 293 PHE B N 1
ATOM 4751 C CA . PHE B 1 293 ? 3.773 26.531 11.695 1 79.25 293 PHE B CA 1
ATOM 4752 C C . PHE B 1 293 ? 2.846 27.672 11.312 1 79.25 293 PHE B C 1
ATOM 4754 O O . PHE B 1 293 ? 2.391 27.766 10.172 1 79.25 293 PHE B O 1
ATOM 4761 N N . ILE B 1 294 ? 2.404 28.422 12.297 1 80.12 294 ILE B N 1
ATOM 4762 C CA . ILE B 1 294 ? 1.596 29.609 12.047 1 80.12 294 ILE B CA 1
ATOM 4763 C C . ILE B 1 294 ? 2.48 30.734 11.508 1 80.12 294 ILE B C 1
ATOM 4765 O O . ILE B 1 294 ? 3.572 30.969 12.023 1 80.12 294 ILE B O 1
#